Protein AF-0000000080307766 (afdb_homodimer)

Secondary structure (DSSP, 8-state):
--EEEE-TTT--EEEE-GGGTTTT---TT-S----GGG-TTSTT-GGGSS-EEEEETTTTSEEEEE-SS-SS-TTT--EEEEE--S-TT--GGG--HHHHHHHHHHHHHHHHHHHTSTT--EEEEEEEESGGGT-S--S-EEEEEEESS--HHHHHHHHHHHH-TTHHHHHHHHHHHH-TTEEEE-SSEEEE--TT-SSTT-EEEEESS--S-GGG--HHHHHHHHHHHHHHHHHHHHHH-S--EEEEEEPPPTT--S--EEEEEE-S----HHHHHH---EESS-HHHHHHHHHHT----/--EEEE-TTT--EEEE-GGGTTTT---TT-S----GGG-TTSTT-GGGSS-EEEEETTTTSEEEEE-SS-SS-TTT--EEEEE--S-TT--GGG--HHHHHHHHHHHHHHHHHHHTSTT--EEEEEEEESGGGT-S--S-EEEEEEESS--HHHHHHHHHHHH-TTHHHHHHHHHHHH-TTEEEE-SSEEEE--TT-SSTT-EEEEESS--S-GGG--HHHHHHHHHHHHHHHHHHHHHH-S--EEEEEEPPPTT--S--EEEEEE-S----HHHHHH---EESS-HHHHHHHHHHT----

Radius of gyration: 24.29 Å; Cα contacts (8 Å, |Δi|>4): 1362; chains: 2; bounding box: 49×70×55 Å

pLDDT: mean 92.33, std 11.21, range [36.19, 98.88]

Sequence (602 aa):
MSELRVDVFTGIPTVLAPGRRGIGTVRAGGLPDVTREACPFCPGREAETEETVLAIGDPWRVRVVANRYPLLARELAAHEVVIESPDHDGDLATYSASQALDVLAAIRARLRVLEAREGVASISVFRNRGRRAGSSQPHPHAQIATLPHVAPAIAMRDAIATSDRALLARVIDEERASGARVVCDEGEVIAWCPHASHRAFEVKLALAGECARFSALDDARLAMLARVLVDVTSRLRAVLGTHDYNVLLRDPAVGVSTFFTIDVLPRTGGDAGFELQSGTPVCVVAPEDAARALRDHAGSIMSELRVDVFTGIPTVLAPGRRGIGTVRAGGLPDVTREACPFCPGREAETEETVLAIGDPWRVRVVANRYPLLARELAAHEVVIESPDHDGDLATYSASQALDVLAAIRARLRVLEAREGVASISVFRNRGRRAGSSQPHPHAQIATLPHVAPAIAMRDAIATSDRALLARVIDEERASGARVVCDEGEVIAWCPHASHRAFEVKLALAGECARFSALDDARLAMLARVLVDVTSRLRAVLGTHDYNVLLRDPAVGVSTFFTIDVLPRTGGDAGFELQSGTPVCVVAPEDAARALRDHAGSI

Solvent-accessible surface area (backbone atoms only — not comparable to full-atom values): 30830 Å² total; per-residue (Å²): 127,46,41,83,32,60,22,85,65,65,65,48,54,18,33,35,23,48,86,44,52,68,65,55,49,55,52,95,77,55,54,75,78,69,44,74,90,70,34,47,74,30,79,94,26,64,85,69,44,50,63,72,79,45,66,44,67,84,77,60,43,26,41,28,24,44,41,90,70,46,66,48,50,72,92,62,22,54,35,34,32,34,37,44,39,58,49,55,81,53,47,64,46,71,43,52,49,67,51,38,25,50,40,52,49,51,52,30,55,49,44,54,55,52,64,70,38,84,65,44,26,20,62,43,35,25,22,34,35,43,63,80,16,50,28,64,57,72,50,41,38,35,36,39,35,41,30,63,47,63,36,57,46,35,48,48,29,42,57,49,36,72,75,36,78,56,48,66,56,51,51,50,51,52,41,61,72,68,42,55,25,39,45,49,74,69,76,55,38,38,30,26,20,45,89,32,34,60,36,46,65,28,33,37,34,37,61,62,59,96,48,37,37,69,59,71,57,50,70,69,59,44,44,52,48,20,39,50,52,24,43,53,42,30,12,47,33,70,72,67,40,91,71,28,25,28,38,31,49,48,43,45,36,56,94,51,77,53,51,41,38,38,37,39,40,45,56,78,68,72,71,26,31,61,31,70,51,24,55,35,35,63,11,37,47,53,30,48,58,42,13,48,54,38,44,74,41,63,54,87,120,127,46,43,83,33,59,22,87,64,67,67,49,53,17,34,36,23,47,85,46,51,69,65,55,52,54,51,96,79,54,55,76,78,68,44,76,89,71,34,47,75,29,78,92,26,66,85,68,45,53,62,73,79,46,66,44,66,84,78,59,44,26,40,28,23,44,42,88,70,48,66,47,51,73,91,62,22,55,34,32,33,34,37,44,39,58,49,56,81,52,46,64,46,70,43,52,48,68,49,39,28,51,38,52,49,52,50,30,55,50,45,54,54,52,62,68,37,84,64,44,26,19,61,43,36,26,22,34,37,43,62,81,17,52,29,63,56,75,51,41,39,35,34,41,34,41,30,64,48,63,37,58,46,34,49,48,29,44,57,47,36,73,75,36,79,57,48,66,55,50,50,50,51,51,41,62,73,67,43,55,24,41,45,47,74,69,75,54,38,38,30,28,20,46,90,34,35,59,38,44,64,27,33,37,33,37,60,62,60,94,49,39,36,68,59,72,57,50,71,68,59,43,43,53,48,18,39,50,53,25,42,52,42,27,13,47,32,69,74,66,39,90,70,28,24,30,38,30,48,47,42,44,36,55,94,50,76,52,51,41,39,38,37,38,40,46,56,76,67,72,71,24,30,63,30,69,50,24,56,35,35,63,10,39,46,53,30,48,58,41,12,47,57,38,45,73,42,62,52,86,122

Organism: NCBI:txid927083

Foldseek 3Di:
DKDWDADPVPRAIDIDFCVCVPQLPQDVPGQPPQDQVRACLAPPNVVVFADWPDADDVVGAKTKHFDPRASDDVVQKTKIKIQQGNDQQDDLLPDDLVSLLVSLVVVLVVCVVRLPDPLFWFKWKKWWADSLSPDNGNRGIIMIMTHSHFHPVLVVVLVVQVVPLCVVLVQVVVCVVVVLFWQDDPPQKTKGQDQQHLEQLKIKIFGNDFDFFSSPDDSVSSSVSSVVSNQSVNLVCVQVNDFIWMWTWNGHTRPGGGTIMIMIGTPPDDDDPVCVPPVGGDYPDRSSRSSVSSNVCRPPD/DKDWDADPVPRAIDIDFCVCPPQLPQDVPGQPPCDQVRACLAPPNVVVFADWPDFDDVVGAKTKHFDPRASDDVVQKTKIKIQQGNDQQDDLLPDDLVSLLVSLVVVLVVCVVRLPDPQFWFKWKKWWADSLSPDNGNRGIIMIMTHSHFHPVLVVVLVVQVVPLCVVLVQVVVCVVVVLFWQDDPPQKTKGQDQQHLEQLKIKIFGNDFDFWSSPDDSVSSSVSSVVSNQSVNLVCVQVNDFIWMWTWNGHTRPGGGTIMIMIGTPPDDDDPVCVPPVGGDYPDRSSRSSVSSNVCRPPD

InterPro domains:
  IPR005849 Galactose-1-phosphate uridyl transferase, N-terminal [PF01087] (80-150)
  IPR036265 HIT-like superfamily [G3DSA:3.30.428.10] (39-150)
  IPR036265 HIT-like superfamily [G3DSA:3.30.428.10] (153-299)
  IPR036265 HIT-like superfamily [SSF54197] (1-150)
  IPR036265 HIT-like superfamily [SSF54197] (156-297)
  IPR053177 ADP-glucose phosphorylase [PTHR42763] (36-296)

Nearest PDB structures (foldseek):
  1z84-assembly1_B  TM=8.138E-01  e=2.024E-24  Arabidopsis thaliana
  2h39-assembly1_B  TM=8.203E-01  e=2.553E-24  Arabidopsis thaliana
  2h39-assembly1_A  TM=8.112E-01  e=5.120E-24  Arabidopsis thaliana
  1zwj-assembly1_A  TM=8.256E-01  e=8.289E-23  Arabidopsis thaliana
  1zwj-assembly1_B  TM=8.066E-01  e=3.745E-22  Arabidopsis thaliana

Structure (mmCIF, N/CA/C/O backbone):
data_AF-0000000080307766-model_v1
#
loop_
_entity.id
_entity.type
_entity.pdbx_description
1 polymer 'Galactose-1-phosphate uridylyltransferase'
#
loop_
_atom_site.group_PDB
_atom_site.id
_atom_site.type_symbol
_atom_site.label_atom_id
_atom_site.label_alt_id
_atom_site.label_comp_id
_atom_site.label_asym_id
_atom_site.label_entity_id
_atom_site.label_seq_id
_atom_site.pdbx_PDB_ins_code
_atom_site.Cartn_x
_atom_site.Cartn_y
_atom_site.Cartn_z
_atom_site.occupancy
_atom_site.B_iso_or_equiv
_atom_site.auth_seq_id
_atom_site.auth_comp_id
_atom_site.auth_asym_id
_atom_site.auth_atom_id
_atom_site.pdbx_PDB_model_num
ATOM 1 N N . MET A 1 1 ? -24.766 2.084 -1.241 1 74.62 1 MET A N 1
ATOM 2 C CA . MET A 1 1 ? -24.391 2.658 0.045 1 74.62 1 MET A CA 1
ATOM 3 C C . MET A 1 1 ? -23.047 2.111 0.504 1 74.62 1 MET A C 1
ATOM 5 O O . MET A 1 1 ? -22.672 0.982 0.171 1 74.62 1 MET A O 1
ATOM 9 N N . SER A 1 2 ? -22.281 2.924 1.139 1 87.38 2 SER A N 1
ATOM 10 C CA . SER A 1 2 ? -20.969 2.516 1.661 1 87.38 2 SER A CA 1
ATOM 11 C C . SER A 1 2 ? -21.125 1.547 2.828 1 87.38 2 SER A C 1
ATOM 13 O O . SER A 1 2 ? -22.125 1.583 3.545 1 87.38 2 SER A O 1
ATOM 15 N N . GLU A 1 3 ? -20.25 0.584 2.928 1 89.69 3 GLU A N 1
ATOM 16 C CA . GLU A 1 3 ? -20.266 -0.462 3.945 1 89.69 3 GLU A CA 1
ATOM 17 C C . GLU A 1 3 ? -18.859 -0.74 4.473 1 89.69 3 GLU A C 1
ATOM 19 O O . GLU A 1 3 ? -17.875 -0.56 3.756 1 89.69 3 GLU A O 1
ATOM 24 N N . LEU A 1 4 ? -18.906 -1.037 5.77 1 92.88 4 LEU A N 1
ATOM 25 C CA . LEU A 1 4 ? -17.672 -1.567 6.355 1 92.88 4 LEU A CA 1
ATOM 26 C C . LEU A 1 4 ? -17.703 -3.092 6.395 1 92.88 4 LEU A C 1
ATOM 28 O O . LEU A 1 4 ? -18.672 -3.686 6.883 1 92.88 4 LEU A O 1
ATOM 32 N N . ARG A 1 5 ? -16.719 -3.691 5.848 1 95.88 5 ARG A N 1
ATOM 33 C CA . ARG A 1 5 ? -16.562 -5.145 5.848 1 95.88 5 ARG A CA 1
ATOM 34 C C . ARG A 1 5 ? -15.219 -5.547 6.445 1 95.88 5 ARG A C 1
ATOM 36 O O . ARG A 1 5 ? -14.273 -4.758 6.457 1 95.88 5 ARG A O 1
ATOM 43 N N . VAL A 1 6 ? -15.125 -6.762 6.965 1 96.25 6 VAL A N 1
ATOM 44 C CA . VAL A 1 6 ? -13.867 -7.223 7.543 1 96.25 6 VAL A CA 1
ATOM 45 C C . VAL A 1 6 ? -13.305 -8.375 6.711 1 96.25 6 VAL A C 1
ATOM 47 O O . VAL A 1 6 ? -14.023 -9.32 6.391 1 96.25 6 VAL A O 1
ATOM 50 N N . ASP A 1 7 ? -12.094 -8.266 6.305 1 97.06 7 ASP A N 1
ATOM 51 C CA . ASP A 1 7 ? -11.391 -9.383 5.672 1 97.06 7 ASP A CA 1
ATOM 52 C C . ASP A 1 7 ? -11.078 -10.469 6.691 1 97.06 7 ASP A C 1
ATOM 54 O O . ASP A 1 7 ? -10.203 -10.297 7.547 1 97.06 7 ASP A O 1
ATOM 58 N N . VAL A 1 8 ? -11.641 -11.594 6.52 1 96.38 8 VAL A N 1
ATOM 59 C CA . VAL A 1 8 ? -11.57 -12.641 7.527 1 96.38 8 VAL A CA 1
ATOM 60 C C . VAL A 1 8 ? -10.188 -13.281 7.516 1 96.38 8 VAL A C 1
ATOM 62 O O . VAL A 1 8 ? -9.805 -13.977 8.461 1 96.38 8 VAL A O 1
ATOM 65 N N . PHE A 1 9 ? -9.422 -13.078 6.473 1 96.31 9 PHE A N 1
ATOM 66 C CA . PHE A 1 9 ? -8.102 -13.695 6.371 1 96.31 9 PHE A CA 1
ATOM 67 C C . PHE A 1 9 ? -7.051 -12.836 7.066 1 96.31 9 PHE A C 1
ATOM 69 O O . PHE A 1 9 ? -5.953 -13.312 7.371 1 96.31 9 PHE A O 1
ATOM 76 N N . THR A 1 10 ? -7.285 -11.492 7.285 1 94.81 10 THR A N 1
ATOM 77 C CA . THR A 1 10 ? -6.289 -10.594 7.859 1 94.81 10 THR A CA 1
ATOM 78 C C . THR A 1 10 ? -6.848 -9.875 9.086 1 94.81 10 THR A C 1
ATOM 80 O O . THR A 1 10 ? -6.094 -9.32 9.883 1 94.81 10 THR A O 1
ATOM 83 N N . GLY A 1 11 ? -8.172 -9.82 9.156 1 94.19 11 GLY A N 1
ATOM 84 C CA . GLY A 1 11 ? -8.812 -9.07 10.227 1 94.19 11 GLY A CA 1
ATOM 85 C C . GLY A 1 11 ? -8.906 -7.582 9.93 1 94.19 11 GLY A C 1
ATOM 86 O O . GLY A 1 11 ? -9.422 -6.812 10.75 1 94.19 11 GLY A O 1
ATOM 87 N N . ILE A 1 12 ? -8.539 -7.148 8.789 1 93.75 12 ILE A N 1
ATOM 88 C CA . ILE A 1 12 ? -8.492 -5.734 8.43 1 93.75 12 ILE A CA 1
ATOM 89 C C . ILE A 1 12 ? -9.867 -5.281 7.938 1 93.75 12 ILE A C 1
ATOM 91 O O . ILE A 1 12 ? -10.438 -5.887 7.023 1 93.75 12 ILE A O 1
ATOM 95 N N . PRO A 1 13 ? -10.406 -4.195 8.531 1 94.81 13 PRO A N 1
ATOM 96 C CA . PRO A 1 13 ? -11.633 -3.617 7.973 1 94.81 13 PRO A CA 1
ATOM 97 C C . PRO A 1 13 ? -11.414 -2.961 6.613 1 94.81 13 PRO A C 1
ATOM 99 O O . PRO A 1 13 ? -10.375 -2.336 6.387 1 94.81 13 PRO A O 1
ATOM 102 N N . THR A 1 14 ? -12.375 -3.115 5.758 1 94.62 14 THR A N 1
ATOM 103 C CA . THR A 1 14 ? -12.359 -2.516 4.426 1 94.62 14 THR A CA 1
ATOM 104 C C . THR A 1 14 ? -13.609 -1.663 4.207 1 94.62 14 THR A C 1
ATOM 106 O O . THR A 1 14 ? -14.695 -2.023 4.652 1 94.62 14 THR A O 1
ATOM 109 N N . VAL A 1 15 ? -13.438 -0.577 3.539 1 94.19 15 VAL A N 1
ATOM 110 C CA . VAL A 1 15 ? -14.562 0.279 3.191 1 94.19 15 VAL A CA 1
ATOM 111 C C . VAL A 1 15 ? -15.023 -0.024 1.766 1 94.19 15 VAL A C 1
ATOM 113 O O . VAL A 1 15 ? -14.242 0.095 0.818 1 94.19 15 VAL A O 1
ATOM 116 N N . LEU A 1 16 ? -16.203 -0.491 1.649 1 93.88 16 LEU A N 1
ATOM 117 C CA . LEU A 1 16 ? -16.859 -0.566 0.349 1 93.88 16 LEU A CA 1
ATOM 118 C C . LEU A 1 16 ? -17.594 0.731 0.036 1 93.88 16 LEU A C 1
ATOM 120 O O . LEU A 1 16 ? -18.562 1.081 0.717 1 93.88 16 LEU A O 1
ATOM 124 N N . ALA A 1 17 ? -17.125 1.471 -0.954 1 90 17 ALA A N 1
ATOM 125 C CA . ALA A 1 17 ? -17.672 2.785 -1.274 1 90 17 ALA A CA 1
ATOM 126 C C . ALA A 1 17 ? -17.984 2.9 -2.764 1 90 17 ALA A C 1
ATOM 128 O O . ALA A 1 17 ? -17.344 3.674 -3.48 1 90 17 ALA A O 1
ATOM 129 N N . PRO A 1 18 ? -19.016 2.23 -3.215 1 86.31 18 PRO A N 1
ATOM 130 C CA . PRO A 1 18 ? -19.344 2.254 -4.645 1 86.31 18 PRO A CA 1
ATOM 131 C C . PRO A 1 18 ? -19.656 3.658 -5.156 1 86.31 18 PRO A C 1
ATOM 133 O O . PRO A 1 18 ? -19.484 3.936 -6.344 1 86.31 18 PRO A O 1
ATOM 136 N N . GLY A 1 19 ? -20.125 4.504 -4.289 1 80.25 19 GLY A N 1
ATOM 137 C CA . GLY A 1 19 ? -20.406 5.875 -4.672 1 80.25 19 GLY A CA 1
ATOM 138 C C . GLY A 1 19 ? -19.172 6.633 -5.133 1 80.25 19 GLY A C 1
ATOM 139 O O . GLY A 1 19 ? -19.297 7.695 -5.75 1 80.25 19 GLY A O 1
ATOM 140 N N . ARG A 1 20 ? -18.125 6.098 -4.852 1 79.94 20 ARG A N 1
ATOM 141 C CA . ARG A 1 20 ? -16.875 6.766 -5.195 1 79.94 20 ARG A CA 1
ATOM 142 C C . ARG A 1 20 ? -16.297 6.219 -6.5 1 79.94 20 ARG A C 1
ATOM 144 O O . ARG A 1 20 ? -15.188 6.57 -6.887 1 79.94 20 ARG A O 1
ATOM 151 N N . ARG A 1 21 ? -17.094 5.379 -7.078 1 76.44 21 ARG A N 1
ATOM 152 C CA . ARG A 1 21 ? -16.656 4.848 -8.367 1 76.44 21 ARG A CA 1
ATOM 153 C C . ARG A 1 21 ? -16.406 5.973 -9.367 1 76.44 21 ARG A C 1
ATOM 155 O O . ARG A 1 21 ? -17.234 6.879 -9.508 1 76.44 21 ARG A O 1
ATOM 162 N N . GLY A 1 22 ? -15.359 5.988 -9.984 1 66.69 22 GLY A N 1
ATOM 163 C CA . GLY A 1 22 ? -15.055 6.996 -10.984 1 66.69 22 GLY A CA 1
ATOM 164 C C . GLY A 1 22 ? -14.234 8.148 -10.438 1 66.69 22 GLY A C 1
ATOM 165 O O . GLY A 1 22 ? -13.641 8.914 -11.203 1 66.69 22 GLY A O 1
ATOM 166 N N . ILE A 1 23 ? -14.422 8.258 -9.102 1 59.53 23 ILE A N 1
ATOM 167 C CA . ILE A 1 23 ? -13.602 9.305 -8.508 1 59.53 23 ILE A CA 1
ATOM 168 C C . ILE A 1 23 ? -12.125 8.961 -8.68 1 59.53 23 ILE A C 1
ATOM 170 O O . ILE A 1 23 ? -11.695 7.855 -8.328 1 59.53 23 ILE A O 1
ATOM 174 N N . GLY A 1 24 ? -11.328 9.727 -9.312 1 53.91 24 GLY A N 1
ATOM 175 C CA . GLY A 1 24 ? -9.891 9.547 -9.438 1 53.91 24 GLY A CA 1
ATOM 176 C C . GLY A 1 24 ? -9.5 8.664 -10.609 1 53.91 24 GLY A C 1
ATOM 177 O O . GLY A 1 24 ? -8.32 8.375 -10.812 1 53.91 24 GLY A O 1
ATOM 178 N N . THR A 1 25 ? -10.555 7.762 -11.07 1 52 25 THR A N 1
ATOM 179 C CA . THR A 1 25 ? -10.219 6.875 -12.18 1 52 25 THR A CA 1
ATOM 180 C C . THR A 1 25 ? -9.648 7.664 -13.352 1 52 25 THR A C 1
ATOM 182 O O . THR A 1 25 ? -10.18 8.719 -13.711 1 52 25 THR A O 1
ATOM 185 N N . VAL A 1 26 ? -8.266 7.559 -13.367 1 45 26 VAL A N 1
ATOM 186 C CA . VAL A 1 26 ? -7.504 8.117 -14.477 1 45 26 VAL A CA 1
ATOM 187 C C . VAL A 1 26 ? -7.914 7.445 -15.781 1 45 26 VAL A C 1
ATOM 189 O O . VAL A 1 26 ? -7.832 6.223 -15.906 1 45 26 VAL A O 1
ATOM 192 N N . ARG A 1 27 ? -8.914 7.867 -16.516 1 40.5 27 ARG A N 1
ATOM 193 C CA . ARG A 1 27 ? -8.922 7.426 -17.906 1 40.5 27 ARG A CA 1
ATOM 194 C C . ARG A 1 27 ? -7.527 7.527 -18.516 1 40.5 27 ARG A C 1
ATOM 196 O O . ARG A 1 27 ? -6.699 8.32 -18.062 1 40.5 27 ARG A O 1
ATOM 203 N N . ALA A 1 28 ? -7.113 6.582 -19.219 1 42.62 28 ALA A N 1
ATOM 204 C CA . ALA A 1 28 ? -5.84 6.66 -19.938 1 42.62 28 ALA A CA 1
ATOM 205 C C . ALA A 1 28 ? -5.375 8.109 -20.078 1 42.62 28 ALA A C 1
ATOM 207 O O . ALA A 1 28 ? -4.176 8.383 -20.047 1 42.62 28 ALA A O 1
ATOM 208 N N . GLY A 1 29 ? -6.281 8.93 -20.359 1 38.5 29 GLY A N 1
ATOM 209 C CA . GLY A 1 29 ? -5.992 10.305 -20.734 1 38.5 29 GLY A CA 1
ATOM 210 C C . GLY A 1 29 ? -5.914 11.25 -19.562 1 38.5 29 GLY A C 1
ATOM 211 O O . GLY A 1 29 ? -5.887 12.469 -19.734 1 38.5 29 GLY A O 1
ATOM 212 N N . GLY A 1 30 ? -5.176 11.125 -18.5 1 43.34 30 GLY A N 1
ATOM 213 C CA . GLY A 1 30 ? -4.961 12 -17.359 1 43.34 30 GLY A CA 1
ATOM 214 C C . GLY A 1 30 ? -6.246 12.391 -16.656 1 43.34 30 GLY A C 1
ATOM 215 O O . GLY A 1 30 ? -7.34 12.164 -17.172 1 43.34 30 GLY A O 1
ATOM 216 N N . LEU A 1 31 ? -6.426 12.367 -15.297 1 49.72 31 LEU A N 1
ATOM 217 C CA . LEU A 1 31 ? -7.551 12.984 -14.602 1 49.72 31 LEU A CA 1
ATOM 218 C C . LEU A 1 31 ? -7.996 14.25 -15.312 1 49.72 31 LEU A C 1
ATOM 220 O O . LEU A 1 31 ? -7.18 14.953 -15.922 1 49.72 31 LEU A O 1
ATOM 224 N N . PRO A 1 32 ? -9.281 14.297 -15.445 1 52.16 32 PRO A N 1
ATOM 225 C CA . PRO A 1 32 ? -9.672 15.562 -16.062 1 52.16 32 PRO A CA 1
ATOM 226 C C . PRO A 1 32 ? -9.031 16.766 -15.383 1 52.16 32 PRO A C 1
ATOM 228 O O . PRO A 1 32 ? -8.992 16.844 -14.156 1 52.16 32 PRO A O 1
ATOM 231 N N . ASP A 1 33 ? -8.07 17.344 -15.977 1 64.31 33 ASP A N 1
ATOM 232 C CA . ASP A 1 33 ? -7.578 18.641 -15.547 1 64.31 33 ASP A CA 1
ATOM 233 C C . ASP A 1 33 ? -8.734 19.625 -15.32 1 64.31 33 ASP A C 1
ATOM 235 O O . ASP A 1 33 ? -9.273 20.188 -16.281 1 64.31 33 ASP A O 1
ATOM 239 N N . VAL A 1 34 ? -9.43 19.469 -14.039 1 75.56 34 VAL A N 1
ATOM 240 C CA . VAL A 1 34 ? -10.445 20.469 -13.719 1 75.56 34 VAL A CA 1
ATOM 241 C C . VAL A 1 34 ? -9.844 21.875 -13.812 1 75.56 34 VAL A C 1
ATOM 243 O O . VAL A 1 34 ? -8.906 22.203 -13.086 1 75.56 34 VAL A O 1
ATOM 246 N N . THR A 1 35 ? -10.352 22.594 -14.75 1 81.94 35 THR A N 1
ATOM 247 C CA . THR A 1 35 ? -9.891 23.969 -14.93 1 81.94 35 THR A CA 1
ATOM 248 C C . THR A 1 35 ? -10.391 24.859 -13.797 1 81.94 35 THR A C 1
ATOM 250 O O . THR A 1 35 ? -11.32 24.484 -13.07 1 81.94 35 THR A O 1
ATOM 253 N N . ARG A 1 36 ? -9.844 25.969 -13.68 1 85.44 36 ARG A N 1
ATOM 254 C CA . ARG A 1 36 ? -10.219 26.938 -12.664 1 85.44 36 ARG A CA 1
ATOM 255 C C . ARG A 1 36 ? -11.695 27.312 -12.781 1 85.44 36 ARG A C 1
ATOM 257 O O . ARG A 1 36 ? -12.375 27.469 -11.766 1 85.44 36 ARG A O 1
ATOM 264 N N . GLU A 1 37 ? -12.109 27.344 -13.984 1 86.56 37 GLU A N 1
ATOM 265 C CA . GLU A 1 37 ? -13.477 27.781 -14.25 1 86.56 37 GLU A CA 1
ATOM 266 C C . GLU A 1 37 ? -14.492 26.734 -13.82 1 86.56 37 GLU A C 1
ATOM 268 O O . GLU A 1 37 ? -15.648 27.047 -13.539 1 86.56 37 GLU A O 1
ATOM 273 N N . ALA A 1 38 ? -14.047 25.578 -13.672 1 88.62 38 ALA A N 1
ATOM 274 C CA . ALA A 1 38 ? -14.969 24.5 -13.336 1 88.62 38 ALA A CA 1
ATOM 275 C C . ALA A 1 38 ? -14.695 23.953 -11.938 1 88.62 38 ALA A C 1
ATOM 277 O O . ALA A 1 38 ? -15.336 23 -11.5 1 88.62 38 ALA A O 1
ATOM 278 N N . CYS A 1 39 ? -13.859 24.609 -11.234 1 93.69 39 CYS A N 1
ATOM 279 C CA . CYS A 1 39 ? -13.438 24.094 -9.93 1 93.69 39 CYS A CA 1
ATOM 280 C C . CYS A 1 39 ? -14.391 24.562 -8.828 1 93.69 39 CYS A C 1
ATOM 282 O O . CYS A 1 39 ? -14.484 25.75 -8.547 1 93.69 39 CYS A O 1
ATOM 284 N N . PRO A 1 40 ? -14.977 23.641 -8.141 1 94.12 40 PRO A N 1
ATOM 285 C CA . PRO A 1 40 ? -15.922 24.031 -7.09 1 94.12 40 PRO A CA 1
ATOM 286 C C . PRO A 1 40 ? -15.242 24.641 -5.871 1 94.12 40 PRO A C 1
ATOM 288 O O . PRO A 1 40 ? -15.914 25.234 -5.02 1 94.12 40 PRO A O 1
ATOM 291 N N . PHE A 1 41 ? -13.93 24.516 -5.805 1 95.5 41 PHE A N 1
ATOM 292 C CA . PHE A 1 41 ? -13.211 25 -4.629 1 95.5 41 PHE A CA 1
ATOM 293 C C . PHE A 1 41 ? -12.734 26.422 -4.832 1 95.5 41 PHE A C 1
ATOM 295 O O . PHE A 1 41 ? -12.273 27.078 -3.887 1 95.5 41 PHE A O 1
ATOM 302 N N . CYS A 1 42 ? -12.828 26.953 -6.035 1 95.94 42 CYS A N 1
ATOM 303 C CA . CYS A 1 42 ? -12.391 28.312 -6.316 1 95.94 42 CYS A CA 1
ATOM 304 C C . CYS A 1 42 ? -13.391 29.328 -5.77 1 95.94 42 CYS A C 1
ATOM 306 O O . CYS A 1 42 ? -14.578 29.047 -5.668 1 95.94 42 CYS A O 1
ATOM 308 N N . PRO A 1 43 ? -12.875 30.547 -5.449 1 94.81 43 PRO A N 1
ATOM 309 C CA . PRO A 1 43 ? -13.773 31.578 -4.949 1 94.81 43 PRO A CA 1
ATOM 310 C C . PRO A 1 43 ? -14.914 31.906 -5.914 1 94.81 43 PRO A C 1
ATOM 312 O O . PRO A 1 43 ? -14.695 31.938 -7.129 1 94.81 43 PRO A O 1
ATOM 315 N N . GLY A 1 44 ? -16.078 32.188 -5.359 1 93.75 44 GLY A N 1
ATOM 316 C CA . GLY A 1 44 ? -17.234 32.5 -6.172 1 93.75 44 GLY A CA 1
ATOM 317 C C . GLY A 1 44 ? -18.109 31.281 -6.469 1 93.75 44 GLY A C 1
ATOM 318 O O . GLY A 1 44 ? -19.219 31.422 -6.98 1 93.75 44 GLY A O 1
ATOM 319 N N . ARG A 1 45 ? -17.656 30.078 -6.051 1 94.31 45 ARG A N 1
ATOM 320 C CA . ARG A 1 45 ? -18.391 28.859 -6.355 1 94.31 45 ARG A CA 1
ATOM 321 C C . ARG A 1 45 ? -18.766 28.109 -5.078 1 94.31 45 ARG A C 1
ATOM 323 O O . ARG A 1 45 ? -18.875 26.891 -5.078 1 94.31 45 ARG A O 1
ATOM 330 N N . GLU A 1 46 ? -18.875 28.797 -4.066 1 94.12 46 GLU A N 1
ATOM 331 C CA . GLU A 1 46 ? -19.156 28.219 -2.758 1 94.12 46 GLU A CA 1
ATOM 332 C C . GLU A 1 46 ? -20.469 27.453 -2.764 1 94.12 46 GLU A C 1
ATOM 334 O O . GLU A 1 46 ? -20.641 26.5 -2.004 1 94.12 46 GLU A O 1
ATOM 339 N N . ALA A 1 47 ? -21.391 27.75 -3.695 1 93.88 47 ALA A N 1
ATOM 340 C CA . ALA A 1 47 ? -22.688 27.078 -3.797 1 93.88 47 ALA A CA 1
ATOM 341 C C . ALA A 1 47 ? -22.531 25.672 -4.379 1 93.88 47 ALA A C 1
ATOM 343 O O . ALA A 1 47 ? -23.453 24.859 -4.277 1 93.88 47 ALA A O 1
ATOM 344 N N . GLU A 1 48 ? -21.359 25.438 -4.949 1 93.94 48 GLU A N 1
ATOM 345 C CA . GLU A 1 48 ? -21.125 24.156 -5.609 1 93.94 48 GLU A CA 1
ATOM 346 C C . GLU A 1 48 ? -20.516 23.141 -4.648 1 93.94 48 GLU A C 1
ATOM 348 O O . GLU A 1 48 ? -20.281 21.984 -5.023 1 93.94 48 GLU A O 1
ATOM 353 N N . THR A 1 49 ? -20.219 23.531 -3.477 1 94.44 49 THR A N 1
ATOM 354 C CA . THR A 1 49 ? -19.719 22.609 -2.459 1 94.44 49 THR A CA 1
ATOM 355 C C . THR A 1 49 ? -20.812 22.281 -1.44 1 94.44 49 THR A C 1
ATOM 357 O O . THR A 1 49 ? -21.875 22.906 -1.459 1 94.44 49 THR A O 1
ATOM 360 N N . GLU A 1 50 ? -20.531 21.266 -0.639 1 93.94 50 GLU A N 1
ATOM 361 C CA . GLU A 1 50 ? -21.422 20.984 0.485 1 93.94 50 GLU A CA 1
ATOM 362 C C . GLU A 1 50 ? -21.328 22.062 1.555 1 93.94 50 GLU A C 1
ATOM 364 O O . GLU A 1 50 ? -20.688 23.094 1.344 1 93.94 50 GLU A O 1
ATOM 369 N N . GLU A 1 51 ? -21.984 21.891 2.621 1 92.56 51 GLU A N 1
ATOM 370 C CA . GLU A 1 51 ? -22.062 22.859 3.709 1 92.56 51 GLU A CA 1
ATOM 371 C C . GLU A 1 51 ? -20.688 23.203 4.258 1 92.56 51 GLU A C 1
ATOM 373 O O . GLU A 1 51 ? -19.859 22.312 4.457 1 92.56 51 GLU A O 1
ATOM 378 N N . THR A 1 52 ? -20.453 24.516 4.469 1 95.69 52 THR A N 1
ATOM 379 C CA . THR A 1 52 ? -19.234 24.969 5.117 1 95.69 52 THR A CA 1
ATOM 380 C C . THR A 1 52 ? -19.312 24.781 6.629 1 95.69 52 THR A C 1
ATOM 382 O O . THR A 1 52 ? -20.234 25.297 7.27 1 95.69 52 THR A O 1
ATOM 385 N N . VAL A 1 53 ? -18.359 24.141 7.168 1 96.62 53 VAL A N 1
ATOM 386 C CA . VAL A 1 53 ? -18.391 23.859 8.602 1 96.62 53 VAL A CA 1
ATOM 387 C C . VAL A 1 53 ? -17.438 24.797 9.336 1 96.62 53 VAL A C 1
ATOM 389 O O . VAL A 1 53 ? -17.562 25 10.547 1 96.62 53 VAL A O 1
ATOM 392 N N . LEU A 1 54 ? -16.469 25.344 8.633 1 97.81 54 LEU A N 1
ATOM 393 C CA . LEU A 1 54 ? -15.516 26.297 9.188 1 97.81 54 LEU A CA 1
ATOM 394 C C . LEU A 1 54 ? -14.922 27.172 8.094 1 97.81 54 LEU A C 1
ATOM 396 O O . LEU A 1 54 ? -14.648 26.703 6.992 1 97.81 54 LEU A O 1
ATOM 400 N N . ALA A 1 55 ? -14.734 28.453 8.367 1 97.75 55 ALA A N 1
ATOM 401 C CA . ALA A 1 55 ? -14.039 29.375 7.48 1 97.75 55 ALA A CA 1
ATOM 402 C C . ALA A 1 55 ? -13.102 30.281 8.266 1 97.75 55 ALA A C 1
ATOM 404 O O . ALA A 1 55 ? -13.461 30.766 9.344 1 97.75 55 ALA A O 1
ATOM 405 N N . ILE A 1 56 ? -11.969 30.375 7.785 1 97.88 56 ILE A N 1
ATOM 406 C CA . ILE A 1 56 ? -11.008 31.312 8.359 1 97.88 56 ILE A CA 1
ATOM 407 C C . ILE A 1 56 ? -10.859 32.531 7.445 1 97.88 56 ILE A C 1
ATOM 409 O O . ILE A 1 56 ? -10.469 32.406 6.285 1 97.88 56 ILE A O 1
ATOM 413 N N . GLY A 1 57 ? -11.203 33.656 7.98 1 95.56 57 GLY A N 1
ATOM 414 C CA . GLY A 1 57 ? -11.07 34.906 7.219 1 95.56 57 GLY A CA 1
ATOM 415 C C . GLY A 1 57 ? -12.328 35.281 6.461 1 95.56 57 GLY A C 1
ATOM 416 O O . GLY A 1 57 ? -13.211 34.438 6.27 1 95.56 57 GLY A O 1
ATOM 417 N N . ASP A 1 58 ? -12.391 36.531 6.02 1 92.94 58 ASP A N 1
ATOM 418 C CA . ASP A 1 58 ? -13.438 37.094 5.176 1 92.94 58 ASP A CA 1
ATOM 419 C C . ASP A 1 58 ? -12.883 38.188 4.254 1 92.94 58 ASP A C 1
ATOM 421 O O . ASP A 1 58 ? -12.555 39.281 4.711 1 92.94 58 ASP A O 1
ATOM 425 N N . PRO A 1 59 ? -12.859 38 3.021 1 94.5 59 PRO A N 1
ATOM 426 C CA . PRO A 1 59 ? -13.148 36.719 2.33 1 94.5 59 PRO A CA 1
ATOM 427 C C . PRO A 1 59 ? -12.312 35.562 2.861 1 94.5 59 PRO A C 1
ATOM 429 O O . PRO A 1 59 ? -11.258 35.781 3.465 1 94.5 59 PRO A O 1
ATOM 432 N N . TRP A 1 60 ? -12.773 34.344 2.652 1 96.5 60 TRP A N 1
ATOM 433 C CA . TRP A 1 60 ? -12.156 33.188 3.281 1 96.5 60 TRP A CA 1
ATOM 434 C C . TRP A 1 60 ? -10.742 32.969 2.754 1 96.5 60 TRP A C 1
ATOM 436 O O . TRP A 1 60 ? -10.469 33.219 1.573 1 96.5 60 TRP A O 1
ATOM 446 N N . ARG A 1 61 ? -9.836 32.531 3.664 1 97.88 61 ARG A N 1
ATOM 447 C CA . ARG A 1 61 ? -8.492 32.094 3.328 1 97.88 61 ARG A CA 1
ATOM 448 C C . ARG A 1 61 ? -8.398 30.562 3.338 1 97.88 61 ARG A C 1
ATOM 450 O O . ARG A 1 61 ? -7.672 29.969 2.531 1 97.88 61 ARG A O 1
ATOM 457 N N . VAL A 1 62 ? -9.125 29.922 4.238 1 98.31 62 VAL A N 1
ATOM 458 C CA . VAL A 1 62 ? -9.305 28.469 4.332 1 98.31 62 VAL A CA 1
ATOM 459 C C . VAL A 1 62 ? -10.781 28.156 4.59 1 98.31 62 VAL A C 1
ATOM 461 O O . VAL A 1 62 ? -11.445 28.859 5.352 1 98.31 62 VAL A O 1
ATOM 464 N N . ARG A 1 63 ? -11.25 27.203 3.945 1 98 63 ARG A N 1
ATOM 465 C CA . ARG A 1 63 ? -12.641 26.781 4.129 1 98 63 ARG A CA 1
ATOM 466 C C . ARG A 1 63 ? -12.742 25.266 4.27 1 98 63 ARG A C 1
ATOM 468 O O . ARG A 1 63 ? -12.07 24.531 3.549 1 98 63 ARG A O 1
ATOM 475 N N . VAL A 1 64 ? -13.516 24.797 5.289 1 98.62 64 VAL A N 1
ATOM 476 C CA . VAL A 1 64 ? -13.758 23.375 5.488 1 98.62 64 VAL A CA 1
ATOM 477 C C . VAL A 1 64 ? -15.203 23.031 5.145 1 98.62 64 VAL A C 1
ATOM 479 O O . VAL A 1 64 ? -16.125 23.672 5.652 1 98.62 64 VAL A O 1
ATOM 482 N N . VAL A 1 65 ? -15.398 22.109 4.262 1 98.06 65 VAL A N 1
ATOM 483 C CA . VAL A 1 65 ? -16.734 21.703 3.836 1 98.06 65 VAL A CA 1
ATOM 484 C C . VAL A 1 65 ? -16.891 20.188 4.008 1 98.06 65 VAL A C 1
ATOM 486 O O . VAL A 1 65 ? -15.906 19.469 4.117 1 98.06 65 VAL A O 1
ATOM 489 N N . ALA A 1 66 ? -18.141 19.766 4.121 1 96.44 66 ALA A N 1
ATOM 490 C CA . ALA A 1 66 ? -18.391 18.328 4.094 1 96.44 66 ALA A CA 1
ATOM 491 C C . ALA A 1 66 ? -17.984 17.734 2.746 1 96.44 66 ALA A C 1
ATOM 493 O O . ALA A 1 66 ? -18.141 18.375 1.704 1 96.44 66 ALA A O 1
ATOM 494 N N . ASN A 1 67 ? -17.422 16.562 2.787 1 94.38 67 ASN A N 1
ATOM 495 C CA . ASN A 1 67 ? -17.078 15.883 1.544 1 94.38 67 ASN A CA 1
ATOM 496 C C . ASN A 1 67 ? -18.312 15.422 0.786 1 94.38 67 ASN A C 1
ATOM 498 O O . ASN A 1 67 ? -19.203 14.797 1.367 1 94.38 67 ASN A O 1
ATOM 502 N N . ARG A 1 68 ? -18.375 15.703 -0.454 1 90.19 68 ARG A N 1
ATOM 503 C CA . ARG A 1 68 ? -19.5 15.328 -1.3 1 90.19 68 ARG A CA 1
ATOM 504 C C . ARG A 1 68 ? -19.578 13.812 -1.467 1 90.19 68 ARG A C 1
ATOM 506 O O . ARG A 1 68 ? -20.672 13.242 -1.577 1 90.19 68 ARG A O 1
ATOM 513 N N . TYR A 1 69 ? -18.453 13.172 -1.428 1 88.38 69 TYR A N 1
ATOM 514 C CA . TYR A 1 69 ? -18.328 11.734 -1.611 1 88.38 69 TYR A CA 1
ATOM 515 C C . TYR A 1 69 ? -17.688 11.078 -0.4 1 88.38 69 TYR A C 1
ATOM 517 O O . TYR A 1 69 ? -16.594 10.516 -0.503 1 88.38 69 TYR A O 1
ATOM 525 N N . PRO A 1 70 ? -18.406 11 0.601 1 91.31 70 PRO A N 1
ATOM 526 C CA . PRO A 1 70 ? -17.812 10.484 1.837 1 91.31 70 PRO A CA 1
ATOM 527 C C . PRO A 1 70 ? -17.5 8.992 1.77 1 91.31 70 PRO A C 1
ATOM 529 O O . PRO A 1 70 ? -18.125 8.266 1.001 1 91.31 70 PRO A O 1
ATOM 532 N N . LEU A 1 71 ? -16.516 8.617 2.523 1 90.56 71 LEU A N 1
ATOM 533 C CA . LEU A 1 71 ? -16.094 7.219 2.602 1 90.56 71 LEU A CA 1
ATOM 534 C C . LEU A 1 71 ? -17.188 6.359 3.236 1 90.56 71 LEU A C 1
ATOM 536 O O . LEU A 1 71 ? -17.422 5.23 2.799 1 90.56 71 LEU A O 1
ATOM 540 N N . LEU A 1 72 ? -17.766 6.875 4.324 1 89.75 72 LEU A N 1
ATOM 541 C CA . LEU A 1 72 ? -18.844 6.207 5.035 1 89.75 72 LEU A CA 1
ATOM 542 C C . LEU A 1 72 ? -20.078 7.105 5.117 1 89.75 72 LEU A C 1
ATOM 544 O O . LEU A 1 72 ? -19.984 8.32 4.91 1 89.75 72 LEU A O 1
ATOM 548 N N . ALA A 1 73 ? -21.188 6.43 5.422 1 88.12 73 ALA A N 1
ATOM 549 C CA . ALA A 1 73 ? -22.422 7.188 5.602 1 88.12 73 ALA A CA 1
ATOM 550 C C . ALA A 1 73 ? -22.234 8.273 6.664 1 88.12 73 ALA A C 1
ATOM 552 O O . ALA A 1 73 ? -21.562 8.062 7.672 1 88.12 73 ALA A O 1
ATOM 553 N N . ARG A 1 74 ? -22.891 9.398 6.438 1 85.38 74 ARG A N 1
ATOM 554 C CA . ARG A 1 74 ? -22.719 10.586 7.27 1 85.38 74 ARG A CA 1
ATOM 555 C C . ARG A 1 74 ? -23.172 10.312 8.703 1 85.38 74 ARG A C 1
ATOM 557 O O . ARG A 1 74 ? -22.672 10.93 9.648 1 85.38 74 ARG A O 1
ATOM 564 N N . GLU A 1 75 ? -24.062 9.344 8.852 1 85.56 75 GLU A N 1
ATOM 565 C CA . GLU A 1 75 ? -24.547 8.977 10.188 1 85.56 75 GLU A CA 1
ATOM 566 C C . GLU A 1 75 ? -23.469 8.219 10.969 1 85.56 75 GLU A C 1
ATOM 568 O O . GLU A 1 75 ? -23.469 8.234 12.203 1 85.56 75 GLU A O 1
ATOM 573 N N . LEU A 1 76 ? -22.547 7.668 10.227 1 86.06 76 LEU A N 1
ATOM 574 C CA . LEU A 1 76 ? -21.562 6.789 10.852 1 86.06 76 LEU A CA 1
ATOM 575 C C . LEU A 1 76 ? -20.234 7.516 11.047 1 86.06 76 LEU A C 1
ATOM 577 O O . LEU A 1 76 ? -19.5 7.207 11.984 1 86.06 76 LEU A O 1
ATOM 581 N N . ALA A 1 77 ? -19.984 8.445 10.148 1 92.19 77 ALA A N 1
ATOM 582 C CA . ALA A 1 77 ? -18.656 9.047 10.18 1 92.19 77 ALA A CA 1
ATOM 583 C C . ALA A 1 77 ? -18.656 10.414 9.484 1 92.19 77 ALA A C 1
ATOM 585 O O . ALA A 1 77 ? -19.469 10.656 8.594 1 92.19 77 ALA A O 1
ATOM 586 N N . ALA A 1 78 ? -17.859 11.273 9.961 1 95.25 78 ALA A N 1
ATOM 587 C CA . ALA A 1 78 ? -17.641 12.555 9.297 1 95.25 78 ALA A CA 1
ATOM 588 C C . ALA A 1 78 ? -16.531 12.445 8.25 1 95.25 78 ALA A C 1
ATOM 590 O O . ALA A 1 78 ? -15.57 11.68 8.43 1 95.25 78 ALA A O 1
ATOM 591 N N . HIS A 1 79 ? -16.641 13.117 7.223 1 96.69 79 HIS A N 1
ATOM 592 C CA . HIS A 1 79 ? -15.633 13.273 6.18 1 96.69 79 HIS A CA 1
ATOM 593 C C . HIS A 1 79 ? -15.633 14.695 5.629 1 96.69 79 HIS A C 1
ATOM 595 O O . HIS A 1 79 ? -16.594 15.109 4.973 1 96.69 79 HIS A O 1
ATOM 601 N N . GLU A 1 80 ? -14.578 15.391 5.91 1 98.19 80 GLU A N 1
ATOM 602 C CA . GLU A 1 80 ? -14.516 16.812 5.586 1 98.19 80 GLU A CA 1
ATOM 603 C C . GLU A 1 80 ? -13.352 17.125 4.648 1 98.19 80 GLU A C 1
ATOM 605 O O . GLU A 1 80 ? -12.367 16.391 4.617 1 98.19 80 GLU A O 1
ATOM 610 N N . VAL A 1 81 ? -13.523 18.188 3.861 1 98 81 VAL A N 1
ATOM 611 C CA . VAL A 1 81 ? -12.5 18.688 2.949 1 98 81 VAL A CA 1
ATOM 612 C C . VAL A 1 81 ? -12.016 20.062 3.414 1 98 81 VAL A C 1
ATOM 614 O O . VAL A 1 81 ? -12.82 20.969 3.646 1 98 81 VAL A O 1
ATOM 617 N N . VAL A 1 82 ? -10.75 20.156 3.607 1 98.69 82 VAL A N 1
ATOM 618 C CA . VAL A 1 82 ? -10.133 21.438 3.953 1 98.69 82 VAL A CA 1
ATOM 619 C C . VAL A 1 82 ? -9.594 22.109 2.693 1 98.69 82 VAL A C 1
ATOM 621 O O . VAL A 1 82 ? -8.516 21.766 2.207 1 98.69 82 VAL A O 1
ATOM 624 N N . ILE A 1 83 ? -10.289 23.031 2.135 1 98.19 83 ILE A N 1
ATOM 625 C CA . ILE A 1 83 ? -9.836 23.828 1.008 1 98.19 83 ILE A CA 1
ATOM 626 C C . ILE A 1 83 ? -8.789 24.844 1.481 1 98.19 83 ILE A C 1
ATOM 628 O O . ILE A 1 83 ? -9.117 25.797 2.188 1 98.19 83 ILE A O 1
ATOM 632 N N . GLU A 1 84 ? -7.59 24.672 1.118 1 98.06 84 GLU A N 1
ATOM 633 C CA . GLU A 1 84 ? -6.422 25.203 1.817 1 98.06 84 GLU A CA 1
ATOM 634 C C . GLU A 1 84 ? -6.223 26.688 1.507 1 98.06 84 GLU A C 1
ATOM 636 O O . GLU A 1 84 ? -5.57 27.406 2.27 1 98.06 84 GLU A O 1
ATOM 641 N N . SER A 1 85 ? -6.715 27.156 0.304 1 95.75 85 SER A N 1
ATOM 642 C CA . SER A 1 85 ? -6.551 28.531 -0.119 1 95.75 85 SER A CA 1
ATOM 643 C C . SER A 1 85 ? -7.48 28.875 -1.279 1 95.75 85 SER A C 1
ATOM 645 O O . SER A 1 85 ? -8.016 27.984 -1.932 1 95.75 85 SER A O 1
ATOM 647 N N . PRO A 1 86 ? -7.68 30.188 -1.479 1 95.31 86 PRO A N 1
ATOM 648 C CA . PRO A 1 86 ? -8.445 30.578 -2.666 1 95.31 86 PRO A CA 1
ATOM 649 C C . PRO A 1 86 ? -7.668 30.359 -3.963 1 95.31 86 PRO A C 1
ATOM 651 O O . PRO A 1 86 ? -8.242 30.453 -5.051 1 95.31 86 PRO A O 1
ATOM 654 N N . ASP A 1 87 ? -6.41 30.078 -3.855 1 94 87 ASP A N 1
ATOM 655 C CA . ASP A 1 87 ? -5.57 29.906 -5.035 1 94 87 ASP A CA 1
ATOM 656 C C . ASP A 1 87 ? -5.668 28.469 -5.578 1 94 87 ASP A C 1
ATOM 658 O O . ASP A 1 87 ? -5.199 27.531 -4.938 1 94 87 ASP A O 1
ATOM 662 N N . HIS A 1 88 ? -6.152 28.359 -6.75 1 94.38 88 HIS A N 1
ATOM 663 C CA . HIS A 1 88 ? -6.367 27.078 -7.414 1 94.38 88 HIS A CA 1
ATOM 664 C C . HIS A 1 88 ? -5.047 26.359 -7.656 1 94.38 88 HIS A C 1
ATOM 666 O O . HIS A 1 88 ? -5 25.125 -7.66 1 94.38 88 HIS A O 1
ATOM 672 N N . ASP A 1 89 ? -3.982 27.094 -7.781 1 91.44 89 ASP A N 1
ATOM 673 C CA . ASP A 1 89 ? -2.717 26.516 -8.211 1 91.44 89 ASP A CA 1
ATOM 674 C C . ASP A 1 89 ? -1.718 26.453 -7.059 1 91.44 89 ASP A C 1
ATOM 676 O O . ASP A 1 89 ? -0.532 26.188 -7.27 1 91.44 89 ASP A O 1
ATOM 680 N N . GLY A 1 90 ? -2.113 26.703 -5.922 1 91.62 90 GLY A N 1
ATOM 681 C CA . GLY A 1 90 ? -1.215 26.719 -4.777 1 91.62 90 GLY A CA 1
ATOM 682 C C . GLY A 1 90 ? -0.735 25.344 -4.383 1 91.62 90 GLY A C 1
ATOM 683 O O . GLY A 1 90 ? -1.148 24.344 -4.977 1 91.62 90 GLY A O 1
ATOM 684 N N . ASP A 1 91 ? 0.23 25.375 -3.465 1 94.38 91 ASP A N 1
ATOM 685 C CA . ASP A 1 91 ? 0.784 24.156 -2.881 1 94.38 91 ASP A CA 1
ATOM 686 C C . ASP A 1 91 ? 1.51 24.453 -1.57 1 94.38 91 ASP A C 1
ATOM 688 O O . ASP A 1 91 ? 1.908 25.594 -1.323 1 94.38 91 ASP A O 1
ATOM 692 N N . LEU A 1 92 ? 1.626 23.469 -0.755 1 95.62 92 LEU A N 1
ATOM 693 C CA . LEU A 1 92 ? 2.334 23.641 0.509 1 95.62 92 LEU A CA 1
ATOM 694 C C . LEU A 1 92 ? 3.73 24.203 0.275 1 95.62 92 LEU A C 1
ATOM 696 O O . LEU A 1 92 ? 4.188 25.078 1.025 1 95.62 92 LEU A O 1
ATOM 700 N N . ALA A 1 93 ? 4.355 23.781 -0.762 1 94.31 93 ALA A N 1
ATOM 701 C CA . ALA A 1 93 ? 5.734 24.172 -1.05 1 94.31 93 ALA A CA 1
ATOM 702 C C . ALA A 1 93 ? 5.828 25.656 -1.392 1 94.31 93 ALA A C 1
ATOM 704 O O . ALA A 1 93 ? 6.91 26.25 -1.33 1 94.31 93 ALA A O 1
ATOM 705 N N . THR A 1 94 ? 4.699 26.281 -1.767 1 94 94 THR A N 1
ATOM 706 C CA . THR A 1 94 ? 4.727 27.656 -2.225 1 94 94 THR A CA 1
ATOM 707 C C . THR A 1 94 ? 3.953 28.562 -1.268 1 94 94 THR A C 1
ATOM 709 O O . THR A 1 94 ? 3.854 29.766 -1.489 1 94 94 THR A O 1
ATOM 712 N N . TYR A 1 95 ? 3.414 27.969 -0.266 1 96.12 95 TYR A N 1
ATOM 713 C CA . TYR A 1 95 ? 2.676 28.75 0.718 1 96.12 95 TYR A CA 1
ATOM 714 C C . TYR A 1 95 ? 3.615 29.625 1.534 1 96.12 95 TYR A C 1
ATOM 716 O O . TYR A 1 95 ? 4.781 29.281 1.743 1 96.12 95 TYR A O 1
ATOM 724 N N . SER A 1 96 ? 3.102 30.781 1.914 1 96.12 96 SER A N 1
ATOM 725 C CA . SER A 1 96 ? 3.74 31.469 3.035 1 96.12 96 SER A CA 1
ATOM 726 C C . SER A 1 96 ? 3.52 30.703 4.34 1 96.12 96 SER A C 1
ATOM 728 O O . SER A 1 96 ? 2.629 29.859 4.43 1 96.12 96 SER A O 1
ATOM 730 N N . ALA A 1 97 ? 4.297 31.031 5.32 1 95.75 97 ALA A N 1
ATOM 731 C CA . ALA A 1 97 ? 4.125 30.422 6.637 1 95.75 97 ALA A CA 1
ATOM 732 C C . ALA A 1 97 ? 2.738 30.719 7.203 1 95.75 97 ALA A C 1
ATOM 734 O O . ALA A 1 97 ? 2.133 29.859 7.855 1 95.75 97 ALA A O 1
ATOM 735 N N . SER A 1 98 ? 2.285 31.906 6.895 1 96.69 98 SER A N 1
ATOM 736 C CA . SER A 1 98 ? 0.977 32.312 7.395 1 96.69 98 SER A CA 1
ATOM 737 C C . SER A 1 98 ? -0.141 31.5 6.734 1 96.69 98 SER A C 1
ATOM 739 O O . SER A 1 98 ? -1.122 31.141 7.387 1 96.69 98 SER A O 1
ATOM 741 N N . GLN A 1 99 ? -0.041 31.25 5.496 1 96.75 99 GLN A N 1
ATOM 742 C CA . GLN A 1 99 ? -1.024 30.422 4.789 1 96.75 99 GLN A CA 1
ATOM 743 C C . GLN A 1 99 ? -1.06 29 5.344 1 96.75 99 GLN A C 1
ATOM 745 O O . GLN A 1 99 ? -2.135 28.469 5.602 1 96.75 99 GLN A O 1
ATOM 750 N N . ALA A 1 100 ? 0.13 28.438 5.508 1 98 100 ALA A N 1
ATOM 751 C CA . ALA A 1 100 ? 0.217 27.094 6.066 1 98 100 ALA A CA 1
ATOM 752 C C . ALA A 1 100 ? -0.344 27.047 7.484 1 98 100 ALA A C 1
ATOM 754 O O . ALA A 1 100 ? -0.975 26.062 7.879 1 98 100 ALA A O 1
ATOM 755 N N . LEU A 1 101 ? -0.065 28.109 8.234 1 98.19 101 LEU A N 1
ATOM 756 C CA . LEU A 1 101 ? -0.595 28.188 9.594 1 98.19 101 LEU A CA 1
ATOM 757 C C . LEU A 1 101 ? -2.119 28.172 9.578 1 98.19 101 LEU A C 1
ATOM 759 O O . LEU A 1 101 ? -2.738 27.5 10.414 1 98.19 101 LEU A O 1
ATOM 763 N N . ASP A 1 102 ? -2.732 28.906 8.664 1 98.44 102 ASP A N 1
ATOM 764 C CA . ASP A 1 102 ? -4.188 28.906 8.547 1 98.44 102 ASP A CA 1
ATOM 765 C C . ASP A 1 102 ? -4.727 27.5 8.297 1 98.44 102 ASP A C 1
ATOM 767 O O . ASP A 1 102 ? -5.738 27.109 8.875 1 98.44 102 ASP A O 1
ATOM 771 N N . VAL A 1 103 ? -4.082 26.781 7.457 1 98.69 103 VAL A N 1
ATOM 772 C CA . VAL A 1 103 ? -4.508 25.438 7.121 1 98.69 103 VAL A CA 1
ATOM 773 C C . VAL A 1 103 ? -4.426 24.547 8.359 1 98.69 103 VAL A C 1
ATOM 775 O O . VAL A 1 103 ? -5.391 23.844 8.695 1 98.69 103 VAL A O 1
ATOM 778 N N . LEU A 1 104 ? -3.277 24.562 9.055 1 98.75 104 LEU A N 1
ATOM 779 C CA . LEU A 1 104 ? -3.084 23.734 10.234 1 98.75 104 LEU A CA 1
ATOM 780 C C . LEU A 1 104 ? -4.043 24.141 11.352 1 98.75 104 LEU A C 1
ATOM 782 O O . LEU A 1 104 ? -4.512 23.281 12.109 1 98.75 104 LEU A O 1
ATOM 786 N N . ALA A 1 105 ? -4.277 25.422 11.406 1 98.75 105 ALA A N 1
ATOM 787 C CA . ALA A 1 105 ? -5.223 25.906 12.406 1 98.75 105 ALA A CA 1
ATOM 788 C C . ALA A 1 105 ? -6.629 25.375 12.133 1 98.75 105 ALA A C 1
ATOM 790 O O . ALA A 1 105 ? -7.348 25.016 13.07 1 98.75 105 ALA A O 1
ATOM 791 N N . ALA A 1 106 ? -7.031 25.391 10.891 1 98.81 106 ALA A N 1
ATOM 792 C CA . ALA A 1 106 ? -8.336 24.844 10.523 1 98.81 106 ALA A CA 1
ATOM 793 C C . ALA A 1 106 ? -8.43 23.359 10.883 1 98.81 106 ALA A C 1
ATOM 795 O O . ALA A 1 106 ? -9.43 22.922 11.445 1 98.81 106 ALA A O 1
ATOM 796 N N . ILE A 1 107 ? -7.391 22.625 10.617 1 98.88 107 ILE A N 1
ATOM 797 C CA . ILE A 1 107 ? -7.352 21.188 10.922 1 98.88 107 ILE A CA 1
ATOM 798 C C . ILE A 1 107 ? -7.449 20.984 12.43 1 98.88 107 ILE A C 1
ATOM 800 O O . ILE A 1 107 ? -8.227 20.141 12.898 1 98.88 107 ILE A O 1
ATOM 804 N N . ARG A 1 108 ? -6.668 21.734 13.188 1 98.69 108 ARG A N 1
ATOM 805 C CA . ARG A 1 108 ? -6.695 21.625 14.641 1 98.69 108 ARG A CA 1
ATOM 806 C C . ARG A 1 108 ? -8.094 21.891 15.18 1 98.69 108 ARG A C 1
ATOM 808 O O . ARG A 1 108 ? -8.578 21.156 16.047 1 98.69 108 ARG A O 1
ATOM 815 N N . ALA A 1 109 ? -8.695 22.969 14.672 1 98.62 109 ALA A N 1
ATOM 816 C CA . ALA A 1 109 ? -10.039 23.328 15.125 1 98.62 109 ALA A CA 1
ATOM 817 C C . ALA A 1 109 ? -11.031 22.203 14.844 1 98.62 109 ALA A C 1
ATOM 819 O O . ALA A 1 109 ? -11.844 21.859 15.703 1 98.62 109 ALA A O 1
ATOM 820 N N . ARG A 1 110 ? -10.992 21.625 13.695 1 98.62 110 ARG A N 1
ATOM 821 C CA . ARG A 1 110 ? -11.914 20.562 13.336 1 98.62 110 ARG A CA 1
ATOM 822 C C . ARG A 1 110 ? -11.648 19.312 14.164 1 98.62 110 ARG A C 1
ATOM 824 O O . ARG A 1 110 ? -12.586 18.625 14.578 1 98.62 110 ARG A O 1
ATOM 831 N N . LEU A 1 111 ? -10.344 19 14.398 1 98.5 111 LEU A N 1
ATOM 832 C CA . LEU A 1 111 ? -10 17.844 15.203 1 98.5 111 LEU A CA 1
ATOM 833 C C . LEU A 1 111 ? -10.578 17.969 16.609 1 98.5 111 LEU A C 1
ATOM 835 O O . LEU A 1 111 ? -11.078 16.984 17.172 1 98.5 111 LEU A O 1
ATOM 839 N N . ARG A 1 112 ? -10.523 19.156 17.203 1 97.94 112 ARG A N 1
ATOM 840 C CA . ARG A 1 112 ? -11.078 19.375 18.547 1 97.94 112 ARG A CA 1
ATOM 841 C C . ARG A 1 112 ? -12.57 19.047 18.578 1 97.94 112 ARG A C 1
ATOM 843 O O . ARG A 1 112 ? -13.047 18.422 19.516 1 97.94 112 ARG A O 1
ATOM 850 N N . VAL A 1 113 ? -13.25 19.422 17.531 1 98 113 VAL A N 1
ATOM 851 C CA . VAL A 1 113 ? -14.695 19.188 17.453 1 98 113 VAL A CA 1
ATOM 852 C C . VAL A 1 113 ? -14.969 17.703 17.234 1 98 113 VAL A C 1
ATOM 854 O O . VAL A 1 113 ? -15.797 17.109 17.922 1 98 113 VAL A O 1
ATOM 857 N N . LEU A 1 114 ? -14.258 17.094 16.328 1 97.94 114 LEU A N 1
ATOM 858 C CA . LEU A 1 114 ? -14.531 15.719 15.906 1 97.94 114 LEU A CA 1
ATOM 859 C C . LEU A 1 114 ? -14.125 14.719 16.984 1 97.94 114 LEU A C 1
ATOM 861 O O . LEU A 1 114 ? -14.75 13.672 17.125 1 97.94 114 LEU A O 1
ATOM 865 N N . GLU A 1 115 ? -13.086 15.047 17.703 1 97.12 115 GLU A N 1
ATOM 866 C CA . GLU A 1 115 ? -12.633 14.172 18.781 1 97.12 115 GLU A CA 1
ATOM 867 C C . GLU A 1 115 ? -13.688 14.062 19.875 1 97.12 115 GLU A C 1
ATOM 869 O O . GLU A 1 115 ? -13.734 13.062 20.594 1 97.12 115 GLU A O 1
ATOM 874 N N . ALA A 1 116 ? -14.492 15.047 20.016 1 96.06 116 ALA A N 1
ATOM 875 C CA . ALA A 1 116 ? -15.5 15.086 21.078 1 96.06 116 ALA A CA 1
ATOM 876 C C . ALA A 1 116 ? -16.797 14.422 20.625 1 96.06 116 ALA A C 1
ATOM 878 O O . ALA A 1 116 ? -17.703 14.203 21.422 1 96.06 116 ALA A O 1
ATOM 879 N N . ARG A 1 117 ? -16.859 14.086 19.406 1 94.81 117 ARG A N 1
ATOM 880 C CA . ARG A 1 117 ? -18.078 13.5 18.844 1 94.81 117 ARG A CA 1
ATOM 881 C C . ARG A 1 117 ? -18.219 12.047 19.281 1 94.81 117 ARG A C 1
ATOM 883 O O . ARG A 1 117 ? -17.266 11.281 19.25 1 94.81 117 ARG A O 1
ATOM 890 N N . GLU A 1 118 ? -19.422 11.68 19.672 1 94.62 118 GLU A N 1
ATOM 891 C CA . GLU A 1 118 ? -19.703 10.297 20.047 1 94.62 118 GLU A CA 1
ATOM 892 C C . GLU A 1 118 ? -19.547 9.352 18.859 1 94.62 118 GLU A C 1
ATOM 894 O O . GLU A 1 118 ? -19.922 9.695 17.734 1 94.62 118 GLU A O 1
ATOM 899 N N . GLY A 1 119 ? -18.953 8.219 19.109 1 94.5 119 GLY A N 1
ATOM 900 C CA . GLY A 1 119 ? -18.859 7.191 18.078 1 94.5 119 GLY A CA 1
ATOM 901 C C . GLY A 1 119 ? -17.594 7.293 17.25 1 94.5 119 GLY A C 1
ATOM 902 O O . GLY A 1 119 ? -17.328 6.434 16.406 1 94.5 119 GLY A O 1
ATOM 903 N N . VAL A 1 120 ? -16.828 8.344 17.438 1 97.06 120 VAL A N 1
ATOM 904 C CA . VAL A 1 120 ? -15.578 8.5 16.719 1 97.06 120 VAL A CA 1
ATOM 905 C C . VAL A 1 120 ? -14.445 7.805 17.484 1 97.06 120 VAL A C 1
ATOM 907 O O . VAL A 1 120 ? -14.148 8.164 18.625 1 97.06 120 VAL A O 1
ATOM 910 N N . ALA A 1 121 ? -13.828 6.828 16.844 1 97.56 121 ALA A N 1
ATOM 911 C CA . ALA A 1 121 ? -12.758 6.074 17.484 1 97.56 121 ALA A CA 1
ATOM 912 C C . ALA A 1 121 ? -11.383 6.531 16.984 1 97.56 121 ALA A C 1
ATOM 914 O O . ALA A 1 121 ? -10.391 6.449 17.719 1 97.56 121 ALA A O 1
ATOM 915 N N . SER A 1 122 ? -11.32 6.965 15.789 1 98.06 122 SER A N 1
ATOM 916 C CA . SER A 1 122 ? -10.078 7.492 15.234 1 98.06 122 SER A CA 1
ATOM 917 C C . SER A 1 122 ? -10.352 8.477 14.102 1 98.06 122 SER A C 1
ATOM 919 O O . SER A 1 122 ? -11.445 8.5 13.547 1 98.06 122 SER A O 1
ATOM 921 N N . ILE A 1 123 ? -9.383 9.32 13.828 1 98.56 123 ILE A N 1
ATOM 922 C CA . ILE A 1 123 ? -9.508 10.344 12.805 1 98.56 123 ILE A CA 1
ATOM 923 C C . ILE A 1 123 ? -8.305 10.289 11.867 1 98.56 123 ILE A C 1
ATOM 925 O O . ILE A 1 123 ? -7.156 10.258 12.328 1 98.56 123 ILE A O 1
ATOM 929 N N . SER A 1 124 ? -8.578 10.164 10.617 1 98.25 124 SER A N 1
ATOM 930 C CA . SER A 1 124 ? -7.543 10.203 9.586 1 98.25 124 SER A CA 1
ATOM 931 C C . SER A 1 124 ? -7.477 11.57 8.922 1 98.25 124 SER A C 1
ATOM 933 O O . SER A 1 124 ? -8.461 12.047 8.352 1 98.25 124 SER A O 1
ATOM 935 N N . VAL A 1 125 ? -6.352 12.227 9 1 98.75 125 VAL A N 1
ATOM 936 C CA . VAL A 1 125 ? -6.082 13.484 8.312 1 98.75 125 VAL A CA 1
ATOM 937 C C . VAL A 1 125 ? -5.012 13.273 7.25 1 98.75 125 VAL A C 1
ATOM 939 O O . VAL A 1 125 ? -3.926 12.766 7.543 1 98.75 125 VAL A O 1
ATOM 942 N N . PHE A 1 126 ? -5.359 13.656 6.02 1 98.38 126 PHE A N 1
ATOM 943 C CA . PHE A 1 126 ? -4.422 13.406 4.934 1 98.38 126 PHE A CA 1
ATOM 944 C C . PHE A 1 126 ? -4.594 14.43 3.822 1 98.38 126 PHE A C 1
ATOM 946 O O . PHE A 1 126 ? -5.637 15.086 3.73 1 98.38 126 PHE A O 1
ATOM 953 N N . ARG A 1 127 ? -3.574 14.594 3.09 1 97.88 127 ARG A N 1
ATOM 954 C CA . ARG A 1 127 ? -3.508 15.484 1.934 1 97.88 127 ARG A CA 1
ATOM 955 C C . ARG A 1 127 ? -2.902 14.766 0.729 1 97.88 127 ARG A C 1
ATOM 957 O O . ARG A 1 127 ? -1.86 14.117 0.844 1 97.88 127 ARG A O 1
ATOM 964 N N . ASN A 1 128 ? -3.643 14.836 -0.369 1 95.12 128 ASN A N 1
ATOM 965 C CA . ASN A 1 128 ? -3.164 14.266 -1.623 1 95.12 128 ASN A CA 1
ATOM 966 C C . ASN A 1 128 ? -2.783 15.352 -2.625 1 95.12 128 ASN A C 1
ATOM 968 O O . ASN A 1 128 ? -3.594 16.219 -2.941 1 95.12 128 ASN A O 1
ATOM 972 N N . ARG A 1 129 ? -1.61 15.305 -3.07 1 93.75 129 ARG A N 1
ATOM 973 C CA . ARG A 1 129 ? -1.19 16.203 -4.137 1 93.75 129 ARG A CA 1
ATOM 974 C C . ARG A 1 129 ? -0.763 15.43 -5.379 1 93.75 129 ARG A C 1
ATOM 976 O O . ARG A 1 129 ? 0.254 14.734 -5.359 1 93.75 129 ARG A O 1
ATOM 983 N N . GLY A 1 130 ? -1.518 15.648 -6.43 1 89.06 130 GLY A N 1
ATOM 984 C CA . GLY A 1 130 ? -1.188 14.984 -7.684 1 89.06 130 GLY A CA 1
ATOM 985 C C . GLY A 1 130 ? -1.93 13.672 -7.875 1 89.06 130 GLY A C 1
ATOM 986 O O . GLY A 1 130 ? -2.393 13.07 -6.906 1 89.06 130 GLY A O 1
ATOM 987 N N . ARG A 1 131 ? -1.901 13.219 -9.023 1 82 131 ARG A N 1
ATOM 988 C CA . ARG A 1 131 ? -2.711 12.07 -9.422 1 82 131 ARG A CA 1
ATOM 989 C C . ARG A 1 131 ? -2.182 10.781 -8.797 1 82 131 ARG A C 1
ATOM 991 O O . ARG A 1 131 ? -2.957 9.961 -8.312 1 82 131 ARG A O 1
ATOM 998 N N . ARG A 1 132 ? -0.942 10.609 -8.758 1 82.88 132 ARG A N 1
ATOM 999 C CA . ARG A 1 132 ? -0.348 9.383 -8.234 1 82.88 132 ARG A CA 1
ATOM 1000 C C . ARG A 1 132 ? -0.579 9.273 -6.727 1 82.88 132 ARG A C 1
ATOM 1002 O O . ARG A 1 132 ? -0.502 8.18 -6.164 1 82.88 132 ARG A O 1
ATOM 1009 N N . ALA A 1 133 ? -0.85 10.453 -6.219 1 87.31 133 ALA A N 1
ATOM 1010 C CA . ALA A 1 133 ? -1.09 10.477 -4.777 1 87.31 133 ALA A CA 1
ATOM 1011 C C . ALA A 1 133 ? -2.572 10.297 -4.465 1 87.31 133 ALA A C 1
ATOM 1013 O O . ALA A 1 133 ? -2.963 10.227 -3.297 1 87.31 133 ALA A O 1
ATOM 1014 N N . GLY A 1 134 ? -3.385 10.25 -5.492 1 83.31 134 GLY A N 1
ATOM 1015 C CA . GLY A 1 134 ? -4.797 9.977 -5.285 1 83.31 134 GLY A CA 1
ATOM 1016 C C . GLY A 1 134 ? -5.668 11.211 -5.379 1 83.31 134 GLY A C 1
ATOM 1017 O O . GLY A 1 134 ? -6.848 11.18 -5.027 1 83.31 134 GLY A O 1
ATOM 1018 N N . SER A 1 135 ? -5.105 12.297 -5.801 1 82.38 135 SER A N 1
ATOM 1019 C CA . SER A 1 135 ? -5.895 13.516 -5.898 1 82.38 135 SER A CA 1
ATOM 1020 C C . SER A 1 135 ? -6.793 13.5 -7.129 1 82.38 135 SER A C 1
ATOM 1022 O O . SER A 1 135 ? -6.328 13.211 -8.234 1 82.38 135 SER A O 1
ATOM 1024 N N . SER A 1 136 ? -8.031 13.812 -6.906 1 79 136 SER A N 1
ATOM 1025 C CA . SER A 1 136 ? -8.984 13.914 -8 1 79 136 SER A CA 1
ATOM 1026 C C . SER A 1 136 ? -9.305 15.367 -8.328 1 79 136 SER A C 1
ATOM 1028 O O . SER A 1 136 ? -9.891 15.664 -9.375 1 79 136 SER A O 1
ATOM 1030 N N . GLN A 1 137 ? -8.992 16.203 -7.508 1 84.5 137 GLN A N 1
ATOM 1031 C CA . GLN A 1 137 ? -9.203 17.656 -7.594 1 84.5 137 GLN A CA 1
ATOM 1032 C C . GLN A 1 137 ? -7.883 18.406 -7.438 1 84.5 137 GLN A C 1
ATOM 1034 O O . GLN A 1 137 ? -7.234 18.328 -6.395 1 84.5 137 GLN A O 1
ATOM 1039 N N . PRO A 1 138 ? -7.586 19.188 -8.477 1 88.38 138 PRO A N 1
ATOM 1040 C CA . PRO A 1 138 ? -6.27 19.828 -8.445 1 88.38 138 PRO A CA 1
ATOM 1041 C C . PRO A 1 138 ? -6.172 20.922 -7.391 1 88.38 138 PRO A C 1
ATOM 1043 O O . PRO A 1 138 ? -5.082 21.203 -6.891 1 88.38 138 PRO A O 1
ATOM 1046 N N . HIS A 1 139 ? -7.293 21.625 -7.145 1 94.25 139 HIS A N 1
ATOM 1047 C CA . HIS A 1 139 ? -7.254 22.656 -6.113 1 94.25 139 HIS A CA 1
ATOM 1048 C C . HIS A 1 139 ? -6.762 22.078 -4.785 1 94.25 139 HIS A C 1
ATOM 1050 O O . HIS A 1 139 ? -7.281 21.062 -4.312 1 94.25 139 HIS A O 1
ATOM 1056 N N . PRO A 1 140 ? -5.738 22.688 -4.18 1 95.62 140 PRO A N 1
ATOM 1057 C CA . PRO A 1 140 ? -5.129 22.125 -2.971 1 95.62 140 PRO A CA 1
ATOM 1058 C C . PRO A 1 140 ? -6.129 21.969 -1.829 1 95.62 140 PRO A C 1
ATOM 1060 O O . PRO A 1 140 ? -6.832 22.922 -1.478 1 95.62 140 PRO A O 1
ATOM 1063 N N . HIS A 1 141 ? -6.172 20.797 -1.292 1 97.44 141 HIS A N 1
ATOM 1064 C CA . HIS A 1 141 ? -7.09 20.5 -0.199 1 97.44 141 HIS A CA 1
ATOM 1065 C C . HIS A 1 141 ? -6.586 19.328 0.641 1 97.44 141 HIS A C 1
ATOM 1067 O O . HIS A 1 141 ? -5.863 18.469 0.14 1 97.44 141 HIS A O 1
ATOM 1073 N N . ALA A 1 142 ? -6.871 19.312 1.854 1 98.19 142 ALA A N 1
ATOM 1074 C CA . ALA A 1 142 ? -6.695 18.203 2.777 1 98.19 142 ALA A CA 1
ATOM 1075 C C . ALA A 1 142 ? -8.039 17.578 3.143 1 98.19 142 ALA A C 1
ATOM 1077 O O . ALA A 1 142 ? -9.094 18.094 2.773 1 98.19 142 ALA A O 1
ATOM 1078 N N . GLN A 1 143 ? -7.984 16.469 3.762 1 98.12 143 GLN A N 1
ATOM 1079 C CA . GLN A 1 143 ? -9.211 15.781 4.156 1 98.12 143 GLN A CA 1
ATOM 1080 C C . GLN A 1 143 ? -9.117 15.273 5.594 1 98.12 143 GLN A C 1
ATOM 1082 O O . GLN A 1 143 ? -8.023 14.977 6.082 1 98.12 143 GLN A O 1
ATOM 1087 N N . ILE A 1 144 ? -10.211 15.242 6.234 1 98.56 144 ILE A N 1
ATOM 1088 C CA . ILE A 1 144 ? -10.383 14.734 7.59 1 98.56 144 ILE A CA 1
ATOM 1089 C C . ILE A 1 144 ? -11.523 13.711 7.617 1 98.56 144 ILE A C 1
ATOM 1091 O O . ILE A 1 144 ? -12.672 14.047 7.328 1 98.56 144 ILE A O 1
ATOM 1095 N N . ALA A 1 145 ? -11.195 12.508 7.988 1 97.94 145 ALA A N 1
ATOM 1096 C CA . ALA A 1 145 ? -12.203 11.453 8.016 1 97.94 145 ALA A CA 1
ATOM 1097 C C . ALA A 1 145 ? -12.227 10.742 9.359 1 97.94 145 ALA A C 1
ATOM 1099 O O . ALA A 1 145 ? -11.18 10.32 9.867 1 97.94 145 ALA A O 1
ATOM 1100 N N . THR A 1 146 ? -13.398 10.609 9.93 1 97.62 146 THR A N 1
ATOM 1101 C CA . THR A 1 146 ? -13.531 9.875 11.18 1 97.62 146 THR A CA 1
ATOM 1102 C C . THR A 1 146 ? -13.914 8.422 10.914 1 97.62 146 THR A C 1
ATOM 1104 O O . THR A 1 146 ? -14.484 8.109 9.859 1 97.62 146 THR A O 1
ATOM 1107 N N . LEU A 1 147 ? -13.562 7.582 11.797 1 96.12 147 LEU A N 1
ATOM 1108 C CA . LEU A 1 147 ? -13.961 6.18 11.75 1 96.12 147 LEU A CA 1
ATOM 1109 C C . LEU A 1 147 ? -14.562 5.742 13.086 1 96.12 147 LEU A C 1
ATOM 1111 O O . LEU A 1 147 ? -14.133 6.191 14.148 1 96.12 147 LEU A O 1
ATOM 1115 N N . PRO A 1 148 ? -15.539 4.844 13.031 1 95 148 PRO A N 1
ATOM 1116 C CA . PRO A 1 148 ? -16.156 4.332 14.266 1 95 148 PRO A CA 1
ATOM 1117 C C . PRO A 1 148 ? -15.312 3.246 14.93 1 95 148 PRO A C 1
ATOM 1119 O O . PRO A 1 148 ? -15.703 2.711 15.977 1 95 148 PRO A O 1
ATOM 1122 N N . HIS A 1 149 ? -14.211 2.861 14.406 1 94.81 149 HIS A N 1
ATOM 1123 C CA . HIS A 1 149 ? -13.219 1.946 14.961 1 94.81 149 HIS A CA 1
ATOM 1124 C C . HIS A 1 149 ? -11.805 2.521 14.844 1 94.81 149 HIS A C 1
ATOM 1126 O O . HIS A 1 149 ? -11.586 3.49 14.109 1 94.81 149 HIS A O 1
ATOM 1132 N N . VAL A 1 150 ? -10.938 2.018 15.617 1 97.5 150 VAL A N 1
ATOM 1133 C CA . VAL A 1 150 ? -9.555 2.459 15.492 1 97.5 150 VAL A CA 1
ATOM 1134 C C . VAL A 1 150 ? -8.938 1.885 14.219 1 97.5 150 VAL A C 1
ATOM 1136 O O . VAL A 1 150 ? -8.891 0.666 14.039 1 97.5 150 VAL A O 1
ATOM 1139 N N . ALA A 1 151 ? -8.523 2.738 13.359 1 97.44 151 ALA A N 1
ATOM 1140 C CA . ALA A 1 151 ? -7.91 2.311 12.109 1 97.44 151 ALA A CA 1
ATOM 1141 C C . ALA A 1 151 ? -6.695 1.424 12.367 1 97.44 151 ALA A C 1
ATOM 1143 O O . ALA A 1 151 ? -5.934 1.66 13.312 1 97.44 151 ALA A O 1
ATOM 1144 N N . PRO A 1 152 ? -6.449 0.457 11.484 1 96.12 152 PRO A N 1
ATOM 1145 C CA . PRO A 1 152 ? -5.395 -0.529 11.734 1 96.12 152 PRO A CA 1
ATOM 1146 C C . PRO A 1 152 ? -4.016 0.108 11.891 1 96.12 152 P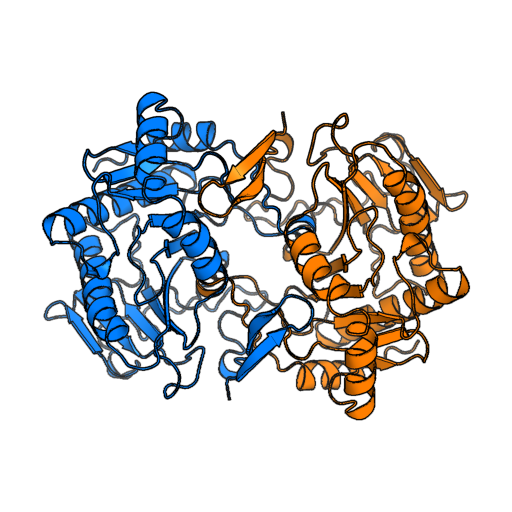RO A C 1
ATOM 1148 O O . PRO A 1 152 ? -3.262 -0.25 12.797 1 96.12 152 PRO A O 1
ATOM 1151 N N . ALA A 1 153 ? -3.666 1.021 11.07 1 96.62 153 ALA A N 1
ATOM 1152 C CA . ALA A 1 153 ? -2.352 1.651 11.133 1 96.62 153 ALA A CA 1
ATOM 1153 C C . ALA A 1 153 ? -2.189 2.453 12.422 1 96.62 153 ALA A C 1
ATOM 1155 O O . ALA A 1 153 ? -1.095 2.514 12.992 1 96.62 153 ALA A O 1
ATOM 1156 N N . ILE A 1 154 ? -3.277 3.064 12.891 1 97.75 154 ILE A N 1
ATOM 1157 C CA . ILE A 1 154 ? -3.258 3.836 14.125 1 97.75 154 ILE A CA 1
ATOM 1158 C C . ILE A 1 154 ? -3.123 2.893 15.32 1 97.75 154 ILE A C 1
ATOM 1160 O O . ILE A 1 154 ? -2.332 3.145 16.234 1 97.75 154 ILE A O 1
ATOM 1164 N N . ALA A 1 155 ? -3.869 1.794 15.266 1 96.88 155 ALA A N 1
ATOM 1165 C CA . ALA A 1 155 ? -3.805 0.805 16.328 1 96.88 155 ALA A CA 1
ATOM 1166 C C . ALA A 1 155 ? -2.385 0.268 16.5 1 96.88 155 ALA A C 1
ATOM 1168 O O . ALA A 1 155 ? -1.901 0.113 17.625 1 96.88 155 ALA A O 1
ATOM 1169 N N . MET A 1 156 ? -1.796 0.025 15.438 1 95.62 156 MET A N 1
ATOM 1170 C CA . MET A 1 156 ? -0.437 -0.508 15.445 1 95.62 156 MET A CA 1
ATOM 1171 C C . MET A 1 156 ? 0.531 0.478 16.094 1 95.62 156 MET A C 1
ATOM 1173 O O . MET A 1 156 ? 1.319 0.102 16.969 1 95.62 156 MET A O 1
ATOM 1177 N N . ARG A 1 157 ? 0.531 1.675 15.727 1 97 157 ARG A N 1
ATOM 1178 C CA . ARG A 1 157 ? 1.408 2.703 16.281 1 97 157 ARG A CA 1
ATOM 1179 C C . ARG A 1 157 ? 1.115 2.943 17.75 1 97 157 ARG A C 1
ATOM 1181 O O . ARG A 1 157 ? 2.037 3.08 18.562 1 97 157 ARG A O 1
ATOM 1188 N N . ASP A 1 158 ? -0.184 2.979 18.062 1 97.5 158 ASP A N 1
ATOM 1189 C CA . ASP A 1 158 ? -0.591 3.225 19.438 1 97.5 158 ASP A CA 1
ATOM 1190 C C . ASP A 1 158 ? -0.075 2.127 20.375 1 97.5 158 ASP A C 1
ATOM 1192 O O . ASP A 1 158 ? 0.309 2.4 21.516 1 97.5 158 ASP A O 1
ATOM 1196 N N . ALA A 1 159 ? -0.119 0.911 19.891 1 96.81 159 ALA A N 1
ATOM 1197 C CA . ALA A 1 159 ? 0.346 -0.207 20.703 1 96.81 159 ALA A CA 1
ATOM 1198 C C . ALA A 1 159 ? 1.808 -0.023 21.109 1 96.81 159 ALA A C 1
ATOM 1200 O O . ALA A 1 159 ? 2.176 -0.26 22.25 1 96.81 159 ALA A O 1
ATOM 1201 N N . ILE A 1 160 ? 2.596 0.456 20.281 1 96.94 160 ILE A N 1
ATOM 1202 C CA . ILE A 1 160 ? 4.02 0.662 20.531 1 96.94 160 ILE A CA 1
ATOM 1203 C C . ILE A 1 160 ? 4.215 1.914 21.375 1 96.94 160 ILE A C 1
ATOM 1205 O O . ILE A 1 160 ? 4.93 1.883 22.391 1 96.94 160 ILE A O 1
ATOM 1209 N N . ALA A 1 161 ? 3.572 2.951 21 1 96.12 161 ALA A N 1
ATOM 1210 C CA . ALA A 1 161 ? 3.746 4.242 21.656 1 96.12 161 ALA A CA 1
ATOM 1211 C C . ALA A 1 161 ? 3.283 4.184 23.109 1 96.12 161 ALA A C 1
ATOM 1213 O O . ALA A 1 161 ? 3.859 4.848 23.969 1 96.12 161 ALA A O 1
ATOM 1214 N N . THR A 1 162 ? 2.174 3.426 23.359 1 96.31 162 THR A N 1
ATOM 1215 C CA . THR A 1 162 ? 1.663 3.316 24.719 1 96.31 162 THR A CA 1
ATOM 1216 C C . THR A 1 162 ? 2.604 2.482 25.578 1 96.31 162 THR A C 1
ATOM 1218 O O . THR A 1 162 ? 2.73 2.727 26.781 1 96.31 162 THR A O 1
ATOM 1221 N N . SER A 1 163 ? 3.311 1.562 24.953 1 96.12 163 SER A N 1
ATOM 1222 C CA . SER A 1 163 ? 4.242 0.697 25.672 1 96.12 163 SER A CA 1
ATOM 1223 C C . SER A 1 163 ? 5.586 1.385 25.891 1 96.12 163 SER A C 1
ATOM 1225 O O . SER A 1 163 ? 6.324 1.044 26.812 1 96.12 163 SER A O 1
ATOM 1227 N N . ASP A 1 164 ? 5.953 2.322 25.031 1 94.75 164 ASP A N 1
ATOM 1228 C CA . ASP A 1 164 ? 7.188 3.096 25.094 1 94.75 164 ASP A CA 1
ATOM 1229 C C . ASP A 1 164 ? 6.91 4.59 24.922 1 94.75 164 ASP A C 1
ATOM 1231 O O . ASP A 1 164 ? 7.145 5.156 23.859 1 94.75 164 ASP A O 1
ATOM 1235 N N . ARG A 1 165 ? 6.637 5.238 26 1 90.75 165 ARG A N 1
ATOM 1236 C CA . ARG A 1 165 ? 6.207 6.629 25.984 1 90.75 165 ARG A CA 1
ATOM 1237 C C . ARG A 1 165 ? 7.367 7.559 25.656 1 90.75 165 ARG A C 1
ATOM 1239 O O . ARG A 1 165 ? 7.152 8.727 25.312 1 90.75 165 ARG A O 1
ATOM 1246 N N . ALA A 1 166 ? 8.555 7.047 25.781 1 94.44 166 ALA A N 1
ATOM 1247 C CA . ALA A 1 166 ? 9.734 7.863 25.516 1 94.44 166 ALA A CA 1
ATOM 1248 C C . ALA A 1 166 ? 10.258 7.637 24.109 1 94.44 166 ALA A C 1
ATOM 1250 O O . ALA A 1 166 ? 11.305 8.18 23.734 1 94.44 166 ALA A O 1
ATOM 1251 N N . LEU A 1 167 ? 9.539 6.93 23.312 1 96.5 167 LEU A N 1
ATOM 1252 C CA . LEU A 1 167 ? 10 6.512 22 1 96.5 167 LEU A CA 1
ATOM 1253 C C . LEU A 1 167 ? 10.398 7.715 21.156 1 96.5 167 LEU A C 1
ATOM 1255 O O . LEU A 1 167 ? 11.523 7.793 20.656 1 96.5 167 LEU A O 1
ATOM 1259 N N . LEU A 1 168 ? 9.469 8.641 20.969 1 97.12 168 LEU A N 1
ATOM 1260 C CA . LEU A 1 168 ? 9.727 9.773 20.094 1 97.12 168 LEU A CA 1
ATOM 1261 C C . LEU A 1 168 ? 10.906 10.594 20.594 1 97.12 168 LEU A C 1
ATOM 1263 O O . LEU A 1 168 ? 11.773 10.992 19.812 1 97.12 168 LEU A O 1
ATOM 1267 N N . ALA A 1 169 ? 10.898 10.852 21.875 1 96.69 169 ALA A N 1
ATOM 1268 C CA . ALA A 1 169 ? 11.992 11.625 22.453 1 96.69 169 ALA A CA 1
ATOM 1269 C C . ALA A 1 169 ? 13.336 10.938 22.219 1 96.69 169 ALA A C 1
ATOM 1271 O O . ALA A 1 169 ? 14.32 11.602 21.891 1 96.69 169 ALA A O 1
ATOM 1272 N N . ARG A 1 170 ? 13.359 9.656 22.391 1 97.06 170 ARG A N 1
ATOM 1273 C CA . ARG A 1 170 ? 14.586 8.898 22.156 1 97.06 170 ARG A CA 1
ATOM 1274 C C . ARG A 1 170 ? 15.016 8.977 20.703 1 97.06 170 ARG A C 1
ATOM 1276 O O . ARG A 1 170 ? 16.203 9.164 20.406 1 97.06 170 ARG A O 1
ATOM 1283 N N . VAL A 1 171 ? 14.094 8.828 19.844 1 97.62 171 VAL A N 1
ATOM 1284 C CA . VAL A 1 171 ? 14.391 8.891 18.406 1 97.62 171 VAL A CA 1
ATOM 1285 C C . VAL A 1 171 ? 14.961 10.266 18.062 1 97.62 171 VAL A C 1
ATOM 1287 O O . VAL A 1 171 ? 15.961 10.375 17.359 1 97.62 171 VAL A O 1
ATOM 1290 N N . ILE A 1 172 ? 14.328 11.305 18.547 1 97.75 172 ILE A N 1
ATOM 1291 C CA . ILE A 1 172 ? 14.758 12.672 18.266 1 97.75 172 ILE A CA 1
ATOM 1292 C C . ILE A 1 172 ? 16.188 12.875 18.781 1 97.75 172 ILE A C 1
ATOM 1294 O O . ILE A 1 172 ? 17.031 13.43 18.078 1 97.75 172 ILE A O 1
ATOM 1298 N N . ASP A 1 173 ? 16.406 12.391 19.984 1 97.69 173 ASP A N 1
ATOM 1299 C CA . ASP A 1 173 ? 17.75 12.516 20.547 1 97.69 173 ASP A CA 1
ATOM 1300 C C . ASP A 1 173 ? 18.797 11.805 19.688 1 97.69 173 ASP A C 1
ATOM 1302 O O . ASP A 1 173 ? 19.875 12.344 19.453 1 97.69 173 ASP A O 1
ATOM 1306 N N . GLU A 1 174 ? 18.484 10.664 19.266 1 97.81 174 GLU A N 1
ATOM 1307 C CA . GLU A 1 174 ? 19.391 9.883 18.422 1 97.81 174 GLU A CA 1
ATOM 1308 C C . GLU A 1 174 ? 19.641 10.586 17.094 1 97.81 174 GLU A C 1
ATOM 1310 O O . GLU A 1 174 ? 20.766 10.633 16.625 1 97.81 174 GLU A O 1
ATOM 1315 N N . GLU A 1 175 ? 18.562 11.086 16.5 1 98.12 175 GLU A N 1
ATOM 1316 C CA . GLU A 1 175 ? 18.688 11.773 15.211 1 98.12 175 GLU A CA 1
ATOM 1317 C C . GLU A 1 175 ? 19.516 13.047 15.352 1 98.12 175 GLU A C 1
ATOM 1319 O O . GLU A 1 175 ? 20.328 13.367 14.477 1 98.12 175 GLU A O 1
ATOM 1324 N N . ARG A 1 176 ? 19.312 13.773 16.422 1 97.88 176 ARG A N 1
ATOM 1325 C CA . ARG A 1 176 ? 20.094 14.984 16.672 1 97.88 176 ARG A CA 1
ATOM 1326 C C . ARG A 1 176 ? 21.562 14.656 16.875 1 97.88 176 ARG A C 1
ATOM 1328 O O . ARG A 1 176 ? 22.438 15.383 16.406 1 97.88 176 ARG A O 1
ATOM 1335 N N . ALA A 1 177 ? 21.797 13.641 17.625 1 98.06 177 ALA A N 1
ATOM 1336 C CA . ALA A 1 177 ? 23.172 13.242 17.922 1 98.06 177 ALA A CA 1
ATOM 1337 C C . ALA A 1 177 ? 23.938 12.875 16.641 1 98.06 177 ALA A C 1
ATOM 1339 O O . ALA A 1 177 ? 25.078 13.273 16.469 1 98.06 177 ALA A O 1
ATOM 1340 N N . SER A 1 178 ? 23.312 12.148 15.766 1 97.25 178 SER A N 1
ATOM 1341 C CA . SER A 1 178 ? 23.938 11.734 14.523 1 97.25 178 SER A CA 1
ATOM 1342 C C . SER A 1 178 ? 23.938 12.867 13.5 1 97.25 178 SER A C 1
ATOM 1344 O O . SER A 1 178 ? 24.938 13.086 12.812 1 97.25 178 SER A O 1
ATOM 1346 N N . GLY A 1 179 ? 22.797 13.43 13.312 1 97.5 179 GLY A N 1
ATOM 1347 C CA . GLY A 1 179 ? 22.594 14.516 12.359 1 97.5 179 GLY A CA 1
ATOM 1348 C C . GLY A 1 179 ? 22.453 14.031 10.93 1 97.5 179 GLY A C 1
ATOM 1349 O O . GLY A 1 179 ? 22.031 14.789 10.055 1 97.5 179 GLY A O 1
ATOM 1350 N N . ALA A 1 180 ? 22.75 12.805 10.648 1 97.69 180 ALA A N 1
ATOM 1351 C CA . ALA A 1 180 ? 22.891 12.281 9.297 1 97.69 180 ALA A CA 1
ATOM 1352 C C . ALA A 1 180 ? 21.562 12.305 8.547 1 97.69 180 ALA A C 1
ATOM 1354 O O . ALA A 1 180 ? 21.531 12.469 7.328 1 97.69 180 ALA A O 1
ATOM 1355 N N . ARG A 1 181 ? 20.438 12.148 9.305 1 98.56 181 ARG A N 1
ATOM 1356 C CA . ARG A 1 181 ? 19.141 12.023 8.641 1 98.56 181 ARG A CA 1
ATOM 1357 C C . ARG A 1 181 ? 18.266 13.242 8.922 1 98.56 181 ARG A C 1
ATOM 1359 O O . ARG A 1 181 ? 17.109 13.289 8.508 1 98.56 181 ARG A O 1
ATOM 1366 N N . VAL A 1 182 ? 18.812 14.242 9.609 1 98.44 182 VAL A N 1
ATOM 1367 C CA . VAL A 1 182 ? 18.078 15.453 9.922 1 98.44 182 VAL A CA 1
ATOM 1368 C C . VAL A 1 182 ? 18.016 16.359 8.695 1 98.44 182 VAL A C 1
ATOM 1370 O O . VAL A 1 182 ? 19.031 16.594 8.031 1 98.44 182 VAL A O 1
ATOM 1373 N N . VAL A 1 183 ? 16.875 16.75 8.352 1 98.31 183 VAL A N 1
ATOM 1374 C CA . VAL A 1 183 ? 16.656 17.672 7.242 1 98.31 183 VAL A CA 1
ATOM 1375 C C . VAL A 1 183 ? 16.672 19.109 7.758 1 98.31 183 VAL A C 1
ATOM 1377 O O . VAL A 1 183 ? 17.312 19.984 7.168 1 98.31 183 VAL A O 1
ATOM 1380 N N . CYS A 1 184 ? 15.977 19.375 8.836 1 96 184 CYS A N 1
ATOM 1381 C CA . CYS A 1 184 ? 15.953 20.672 9.508 1 96 184 CYS A CA 1
ATOM 1382 C C . CYS A 1 184 ? 15.602 20.5 10.984 1 96 184 CYS A C 1
ATOM 1384 O O . CYS A 1 184 ? 14.844 19.609 11.352 1 96 184 CYS A O 1
ATOM 1386 N N . ASP A 1 185 ? 16.172 21.328 11.797 1 96.56 185 ASP A N 1
ATOM 1387 C CA . ASP A 1 185 ? 15.93 21.344 13.242 1 96.56 185 ASP A CA 1
ATOM 1388 C C . ASP A 1 185 ? 15.758 22.781 13.75 1 96.56 185 ASP A C 1
ATOM 1390 O O . ASP A 1 185 ? 16.719 23.547 13.805 1 96.56 185 ASP A O 1
ATOM 1394 N N . GLU A 1 186 ? 14.547 23.078 14.156 1 95.25 186 GLU A N 1
ATOM 1395 C CA . GLU A 1 186 ? 14.219 24.406 14.664 1 95.25 186 GLU A CA 1
ATOM 1396 C C . GLU A 1 186 ? 14.016 24.375 16.172 1 95.25 186 GLU A C 1
ATOM 1398 O O . GLU A 1 186 ? 13.148 25.078 16.703 1 95.25 186 GLU A O 1
ATOM 1403 N N . GLY A 1 187 ? 14.719 23.562 16.812 1 94.56 187 GLY A N 1
ATOM 1404 C CA . GLY A 1 187 ? 14.641 23.422 18.266 1 94.56 187 GLY A CA 1
ATOM 1405 C C . GLY A 1 187 ? 13.398 22.672 18.719 1 94.56 187 GLY A C 1
ATOM 1406 O O . GLY A 1 187 ? 13.453 21.453 18.953 1 94.56 187 GLY A O 1
ATOM 1407 N N . GLU A 1 188 ? 12.25 23.312 18.531 1 95.44 188 GLU A N 1
ATOM 1408 C CA . GLU A 1 188 ? 11 22.719 19 1 95.44 188 GLU A CA 1
ATOM 1409 C C . GLU A 1 188 ? 10.414 21.766 17.969 1 95.44 188 GLU A C 1
ATOM 1411 O O . GLU A 1 188 ? 9.664 20.844 18.312 1 95.44 188 GLU A O 1
ATOM 1416 N N . VAL A 1 189 ? 10.719 22.016 16.719 1 97.5 189 VAL A N 1
ATOM 1417 C CA . VAL A 1 189 ? 10.258 21.156 15.641 1 97.5 189 VAL A CA 1
ATOM 1418 C C . VAL A 1 189 ? 11.453 20.594 14.867 1 97.5 189 VAL A C 1
ATOM 1420 O O . VAL A 1 189 ? 12.383 21.344 14.531 1 97.5 189 VAL A O 1
ATOM 1423 N N . ILE A 1 190 ? 11.422 19.312 14.664 1 98 190 ILE A N 1
ATOM 1424 C CA . ILE A 1 190 ? 12.5 18.656 13.914 1 98 190 ILE A CA 1
ATOM 1425 C C . ILE A 1 190 ? 11.906 17.875 12.742 1 98 190 ILE A C 1
ATOM 1427 O O . ILE A 1 190 ? 10.805 17.328 12.844 1 98 190 ILE A O 1
ATOM 1431 N N . ALA A 1 191 ? 12.547 17.875 11.641 1 98.62 191 ALA A N 1
ATOM 1432 C CA . ALA A 1 191 ? 12.219 17.062 10.469 1 98.62 191 ALA A CA 1
ATOM 1433 C C . ALA A 1 191 ? 13.398 16.172 10.07 1 98.62 191 ALA A C 1
ATOM 1435 O O . ALA A 1 191 ? 14.539 16.625 10.039 1 98.62 191 ALA A O 1
ATOM 1436 N N . TRP A 1 192 ? 13.141 14.914 9.789 1 98.69 192 TRP A N 1
ATOM 1437 C CA . TRP A 1 192 ? 14.203 13.984 9.414 1 98.69 192 TRP A CA 1
ATOM 1438 C C . TRP A 1 192 ? 13.68 12.898 8.477 1 98.69 192 TRP A C 1
ATOM 1440 O O . TRP A 1 192 ? 12.469 12.719 8.352 1 98.69 192 TRP A O 1
ATOM 1450 N N . CYS A 1 193 ? 14.57 12.32 7.738 1 98.69 193 CYS A N 1
ATOM 1451 C CA . CYS A 1 193 ? 14.25 11.102 7 1 98.69 193 CYS A CA 1
ATOM 1452 C C . CYS A 1 193 ? 14.398 9.875 7.883 1 98.69 193 CYS A C 1
ATOM 1454 O O . CYS A 1 193 ? 15.508 9.539 8.305 1 98.69 193 CYS A O 1
ATOM 1456 N N . PRO A 1 194 ? 13.344 9.18 8.172 1 98.19 194 PRO A N 1
ATOM 1457 C CA . PRO A 1 194 ? 13.422 8.078 9.133 1 98.19 194 PRO A CA 1
ATOM 1458 C C . PRO A 1 194 ? 14.43 7.008 8.734 1 98.19 194 PRO A C 1
ATOM 1460 O O . PRO A 1 194 ? 14.57 6.703 7.543 1 98.19 194 PRO A O 1
ATOM 1463 N N . HIS A 1 195 ? 15.078 6.41 9.742 1 97.69 195 HIS A N 1
ATOM 1464 C CA . HIS A 1 195 ? 16.078 5.375 9.547 1 97.69 195 HIS A CA 1
ATOM 1465 C C . HIS A 1 195 ? 15.547 4.254 8.656 1 97.69 195 HIS A C 1
ATOM 1467 O O . HIS A 1 195 ? 16.266 3.756 7.785 1 97.69 195 HIS A O 1
ATOM 1473 N N . ALA A 1 196 ? 14.352 3.863 8.859 1 97.31 196 ALA A N 1
ATOM 1474 C CA . ALA A 1 196 ? 13.648 2.869 8.055 1 97.31 196 ALA A CA 1
ATOM 1475 C C . ALA A 1 196 ? 12.531 3.516 7.234 1 97.31 196 ALA A C 1
ATOM 1477 O O . ALA A 1 196 ? 11.352 3.215 7.434 1 97.31 196 ALA A O 1
ATOM 1478 N N . SER A 1 197 ? 12.961 4.277 6.207 1 96.44 197 SER A N 1
ATOM 1479 C CA . SER A 1 197 ? 11.992 4.949 5.344 1 96.44 197 SER A CA 1
ATOM 1480 C C . SER A 1 197 ? 11.203 3.941 4.516 1 96.44 197 SER A C 1
ATOM 1482 O O . SER A 1 197 ? 11.766 2.961 4.02 1 96.44 197 SER A O 1
ATOM 1484 N N . HIS A 1 198 ? 9.953 4.211 4.441 1 94.12 198 HIS A N 1
ATOM 1485 C CA . HIS A 1 198 ? 9.086 3.354 3.637 1 94.12 198 HIS A CA 1
ATOM 1486 C C . HIS A 1 198 ? 9.133 3.752 2.166 1 94.12 198 HIS A C 1
ATOM 1488 O O . HIS A 1 198 ? 8.875 2.928 1.286 1 94.12 198 HIS A O 1
ATOM 1494 N N . ARG A 1 199 ? 9.469 4.973 1.905 1 93.5 199 ARG A N 1
ATOM 1495 C CA . ARG A 1 199 ? 9.555 5.523 0.556 1 93.5 199 ARG A CA 1
ATOM 1496 C C . ARG A 1 199 ? 10.75 6.457 0.423 1 93.5 199 ARG A C 1
ATOM 1498 O O . ARG A 1 199 ? 11.195 7.051 1.408 1 93.5 199 ARG A O 1
ATOM 1505 N N . ALA A 1 200 ? 11.227 6.555 -0.832 1 94.62 200 ALA A N 1
ATOM 1506 C CA . ALA A 1 200 ? 12.312 7.488 -1.099 1 94.62 200 ALA A CA 1
ATOM 1507 C C . ALA A 1 200 ? 11.906 8.922 -0.757 1 94.62 200 ALA A C 1
ATOM 1509 O O . ALA A 1 200 ? 10.844 9.383 -1.163 1 94.62 200 ALA A O 1
ATOM 1510 N N . PHE A 1 201 ? 12.672 9.594 0.118 1 96.81 201 PHE A N 1
ATOM 1511 C CA . PHE A 1 201 ? 12.555 11.008 0.45 1 96.81 201 PHE A CA 1
ATOM 1512 C C . PHE A 1 201 ? 11.391 11.242 1.406 1 96.81 201 PHE A C 1
ATOM 1514 O O . PHE A 1 201 ? 10.867 12.352 1.502 1 96.81 201 PHE A O 1
ATOM 1521 N N . GLU A 1 202 ? 10.969 10.172 2.045 1 97.88 202 GLU A N 1
ATOM 1522 C CA . GLU A 1 202 ? 10.031 10.352 3.146 1 97.88 202 GLU A CA 1
ATOM 1523 C C . GLU A 1 202 ? 10.617 11.25 4.23 1 97.88 202 GLU A C 1
ATOM 1525 O O . GLU A 1 202 ? 11.781 11.102 4.605 1 97.88 202 GLU A O 1
ATOM 1530 N N . VAL A 1 203 ? 9.812 12.188 4.707 1 98.69 203 VAL A N 1
ATOM 1531 C CA . VAL A 1 203 ? 10.25 13.062 5.793 1 98.69 203 VAL A CA 1
ATOM 1532 C C . VAL A 1 203 ? 9.211 13.047 6.914 1 98.69 203 VAL A C 1
ATOM 1534 O O . VAL A 1 203 ? 8.008 13.141 6.652 1 98.69 203 VAL A O 1
ATOM 1537 N N . LYS A 1 204 ? 9.719 12.922 8.133 1 98.5 204 LYS A N 1
ATOM 1538 C CA . LYS A 1 204 ? 8.875 13.023 9.328 1 98.5 204 LYS A CA 1
ATOM 1539 C C . LYS A 1 204 ? 9.117 14.344 10.055 1 98.5 204 LYS A C 1
ATOM 1541 O O . LYS A 1 204 ? 10.258 14.781 10.188 1 98.5 204 LYS A O 1
ATOM 1546 N N . LEU A 1 205 ? 8.062 14.961 10.438 1 98.38 205 LEU A N 1
ATOM 1547 C CA . LEU A 1 205 ? 8.109 16.109 11.328 1 98.38 205 LEU A CA 1
ATOM 1548 C C . LEU A 1 205 ? 7.578 15.758 12.711 1 98.38 205 LEU A C 1
ATOM 1550 O O . LEU A 1 205 ? 6.574 15.047 12.828 1 98.38 205 LEU A O 1
ATOM 1554 N N . ALA A 1 206 ? 8.227 16.281 13.727 1 97.94 206 ALA A N 1
ATOM 1555 C CA . ALA A 1 206 ? 7.77 16.031 15.086 1 97.94 206 ALA A CA 1
ATOM 1556 C C . ALA A 1 206 ? 8.148 17.203 16 1 97.94 206 ALA A C 1
ATOM 1558 O O . ALA A 1 206 ? 9.016 18 15.672 1 97.94 206 ALA A O 1
ATOM 1559 N N . LEU A 1 207 ? 7.434 17.266 17.031 1 96.44 207 LEU A N 1
ATOM 1560 C CA . LEU A 1 207 ? 7.781 18.188 18.109 1 96.44 207 LEU A CA 1
ATOM 1561 C C . LEU A 1 207 ? 8.773 17.562 19.078 1 96.44 207 LEU A C 1
ATOM 1563 O O . LEU A 1 207 ? 8.648 16.375 19.406 1 96.44 207 LEU A O 1
ATOM 1567 N N . ALA A 1 208 ? 9.75 18.266 19.469 1 93.62 208 ALA A N 1
ATOM 1568 C CA . ALA A 1 208 ? 10.742 17.781 20.422 1 93.62 208 ALA A CA 1
ATOM 1569 C C . ALA A 1 208 ? 10.148 17.703 21.828 1 93.62 208 ALA A C 1
ATOM 1571 O O . ALA A 1 208 ? 10.531 16.844 22.625 1 93.62 208 ALA A O 1
ATOM 1572 N N . GLY A 1 209 ? 9.281 18.469 22.188 1 87.12 209 GLY A N 1
ATOM 1573 C CA . GLY A 1 209 ? 8.641 18.453 23.5 1 87.12 209 GLY A CA 1
ATOM 1574 C C . GLY A 1 209 ? 7.395 17.594 23.547 1 87.12 209 GLY A C 1
ATOM 1575 O O . GLY A 1 209 ? 6.93 17.109 22.5 1 87.12 209 GLY A O 1
ATOM 1576 N N . GLU A 1 210 ? 6.98 17.328 24.703 1 83.38 210 GLU A N 1
ATOM 1577 C CA . GLU A 1 210 ? 5.805 16.484 24.906 1 83.38 210 GLU A CA 1
ATOM 1578 C C . GLU A 1 210 ? 4.555 17.141 24.328 1 83.38 210 GLU A C 1
ATOM 1580 O O . GLU A 1 210 ? 4.215 18.266 24.688 1 83.38 210 GLU A O 1
ATOM 1585 N N . CYS A 1 211 ? 3.932 16.484 23.422 1 87.06 211 CYS A N 1
ATOM 1586 C CA . CYS A 1 211 ? 2.621 16.828 22.891 1 87.06 211 CYS A CA 1
ATOM 1587 C C . CYS A 1 211 ? 1.836 15.586 22.516 1 87.06 211 CYS A C 1
ATOM 1589 O O . CYS A 1 211 ? 2.213 14.859 21.594 1 87.06 211 CYS A O 1
ATOM 1591 N N . ALA A 1 212 ? 0.793 15.406 23.188 1 90.44 212 ALA A N 1
ATOM 1592 C CA . ALA A 1 212 ? 0.091 14.125 23.156 1 90.44 212 ALA A CA 1
ATOM 1593 C C . ALA A 1 212 ? -0.629 13.938 21.828 1 90.44 212 ALA A C 1
ATOM 1595 O O . ALA A 1 212 ? -0.814 12.805 21.375 1 90.44 212 ALA A O 1
ATOM 1596 N N . ARG A 1 213 ? -1.149 15 21.297 1 95.5 213 ARG A N 1
ATOM 1597 C CA . ARG A 1 213 ? -1.902 14.938 20.047 1 95.5 213 ARG A CA 1
ATOM 1598 C C . ARG A 1 213 ? -1.925 16.297 19.359 1 95.5 213 ARG A C 1
ATOM 1600 O O . ARG A 1 213 ? -1.667 17.328 19.984 1 95.5 213 ARG A O 1
ATOM 1607 N N . PHE A 1 214 ? -2.24 16.344 18.125 1 97.81 214 PHE A N 1
ATOM 1608 C CA . PHE A 1 214 ? -2.164 17.531 17.281 1 97.81 214 PHE A CA 1
ATOM 1609 C C . PHE A 1 214 ? -3.131 18.609 17.781 1 97.81 214 PHE A C 1
ATOM 1611 O O . PHE A 1 214 ? -2.801 19.797 17.797 1 97.81 214 PHE A O 1
ATOM 1618 N N . SER A 1 215 ? -4.309 18.203 18.203 1 97.69 215 SER A N 1
ATOM 1619 C CA . SER A 1 215 ? -5.359 19.125 18.625 1 97.69 215 SER A CA 1
ATOM 1620 C C . SER A 1 215 ? -4.953 19.891 19.875 1 97.69 215 SER A C 1
ATOM 1622 O O . SER A 1 215 ? -5.566 20.906 20.219 1 97.69 215 SER A O 1
ATOM 1624 N N . ALA A 1 216 ? -3.932 19.484 20.547 1 96.19 216 ALA A N 1
ATOM 1625 C CA . ALA A 1 216 ? -3.508 20.094 21.812 1 96.19 216 ALA A CA 1
ATOM 1626 C C . ALA A 1 216 ? -2.447 21.156 21.578 1 96.19 216 ALA A C 1
ATOM 1628 O O . ALA A 1 216 ? -2.051 21.875 22.516 1 96.19 216 ALA A O 1
ATOM 1629 N N . LEU A 1 217 ? -2.053 21.344 20.375 1 96.44 217 LEU A N 1
ATOM 1630 C CA . LEU A 1 217 ? -1.002 22.297 20.078 1 96.44 217 LEU A CA 1
ATOM 1631 C C . LEU A 1 217 ? -1.441 23.719 20.422 1 96.44 217 LEU A C 1
ATOM 1633 O O . LEU A 1 217 ? -2.592 24.094 20.172 1 96.44 217 LEU A O 1
ATOM 1637 N N . ASP A 1 218 ? -0.514 24.453 20.953 1 96.19 218 ASP A N 1
ATOM 1638 C CA . ASP A 1 218 ? -0.767 25.891 21.094 1 96.19 218 ASP A CA 1
ATOM 1639 C C . ASP A 1 218 ? -0.406 26.641 19.828 1 96.19 218 ASP A C 1
ATOM 1641 O O . ASP A 1 218 ? 0.08 26.047 18.859 1 96.19 218 ASP A O 1
ATOM 1645 N N . ASP A 1 219 ? -0.676 27.922 19.797 1 96.88 219 ASP A N 1
ATOM 1646 C CA . ASP A 1 219 ? -0.53 28.719 18.578 1 96.88 219 ASP A CA 1
ATOM 1647 C C . ASP A 1 219 ? 0.938 28.844 18.172 1 96.88 219 ASP A C 1
ATOM 1649 O O . ASP A 1 219 ? 1.262 28.812 16.984 1 96.88 219 ASP A O 1
ATOM 1653 N N . ALA A 1 220 ? 1.788 28.984 19.156 1 96.31 220 ALA A N 1
ATOM 1654 C CA . ALA A 1 220 ? 3.207 29.172 18.875 1 96.31 220 ALA A CA 1
ATOM 1655 C C . ALA A 1 220 ? 3.803 27.922 18.219 1 96.31 220 ALA A C 1
ATOM 1657 O O . ALA A 1 220 ? 4.492 28.031 17.203 1 96.31 220 ALA A O 1
ATOM 1658 N N . ARG A 1 221 ? 3.529 26.781 18.781 1 96.56 221 ARG A N 1
ATOM 1659 C CA . ARG A 1 221 ? 4.035 25.516 18.234 1 96.56 221 ARG A CA 1
ATOM 1660 C C . ARG A 1 221 ? 3.418 25.219 16.875 1 96.56 221 ARG A C 1
ATOM 1662 O O . ARG A 1 221 ? 4.09 24.688 15.992 1 96.56 221 ARG A O 1
ATOM 1669 N N . LEU A 1 222 ? 2.156 25.547 16.75 1 97.88 222 LEU A N 1
ATOM 1670 C CA . LEU A 1 222 ? 1.488 25.375 15.469 1 97.88 222 LEU A CA 1
ATOM 1671 C C . LEU A 1 222 ? 2.166 26.188 14.375 1 97.88 222 LEU A C 1
ATOM 1673 O O . LEU A 1 222 ? 2.344 25.719 13.25 1 97.88 222 LEU A O 1
ATOM 1677 N N . ALA A 1 223 ? 2.5 27.422 14.695 1 97.88 223 ALA A N 1
ATOM 1678 C CA . ALA A 1 223 ? 3.166 28.312 13.75 1 97.88 223 ALA A CA 1
ATOM 1679 C C . ALA A 1 223 ? 4.531 27.766 13.344 1 97.88 223 ALA A C 1
ATOM 1681 O O . ALA A 1 223 ? 4.918 27.844 12.18 1 97.88 223 ALA A O 1
ATOM 1682 N N . MET A 1 224 ? 5.254 27.25 14.312 1 97 224 MET A N 1
ATOM 1683 C CA . MET A 1 224 ? 6.562 26.672 14.016 1 97 224 MET A CA 1
ATOM 1684 C C . MET A 1 224 ? 6.426 25.453 13.109 1 97 224 MET A C 1
ATOM 1686 O O . MET A 1 224 ? 7.207 25.281 12.172 1 97 224 MET A O 1
ATOM 1690 N N . LEU A 1 225 ? 5.457 24.641 13.43 1 97.69 225 LEU A N 1
ATOM 1691 C CA . LEU A 1 225 ? 5.199 23.453 12.602 1 97.69 225 LEU A CA 1
ATOM 1692 C C . LEU A 1 225 ? 4.863 23.859 11.172 1 97.69 225 LEU A C 1
ATOM 1694 O O . LEU A 1 225 ? 5.324 23.219 10.219 1 97.69 225 LEU A O 1
ATOM 1698 N N . ALA A 1 226 ? 4.039 24.891 11 1 98.12 226 ALA A N 1
ATOM 1699 C CA . ALA A 1 226 ? 3.66 25.391 9.688 1 98.12 226 ALA A CA 1
ATOM 1700 C C . ALA A 1 226 ? 4.887 25.828 8.891 1 98.12 226 ALA A C 1
ATOM 1702 O O . ALA A 1 226 ? 5.023 25.484 7.711 1 98.12 226 ALA A O 1
ATOM 1703 N N . ARG A 1 227 ? 5.762 26.531 9.539 1 97.31 227 ARG A N 1
ATOM 1704 C CA . ARG A 1 227 ? 6.98 27 8.898 1 97.31 227 ARG A CA 1
ATOM 1705 C C . ARG A 1 227 ? 7.844 25.844 8.422 1 97.31 227 ARG A C 1
ATOM 1707 O O . ARG A 1 227 ? 8.344 25.859 7.297 1 97.31 227 ARG A O 1
ATOM 1714 N N . VAL A 1 228 ? 8 24.875 9.297 1 97.5 228 VAL A N 1
ATOM 1715 C CA . VAL A 1 228 ? 8.852 23.734 8.969 1 97.5 228 VAL A CA 1
ATOM 1716 C C . VAL A 1 228 ? 8.219 22.906 7.855 1 97.5 228 VAL A C 1
ATOM 1718 O O . VAL A 1 228 ? 8.914 22.406 6.973 1 97.5 228 VAL A O 1
ATOM 1721 N N . LEU A 1 229 ? 6.926 22.734 7.891 1 98.12 229 LEU A N 1
ATOM 1722 C CA . LEU A 1 229 ? 6.223 21.969 6.855 1 98.12 229 LEU A CA 1
ATOM 1723 C C . LEU A 1 229 ? 6.434 22.609 5.488 1 98.12 229 LEU A C 1
ATOM 1725 O O . LEU A 1 229 ? 6.711 21.922 4.508 1 98.12 229 LEU A O 1
ATOM 1729 N N . VAL A 1 230 ? 6.309 23.953 5.387 1 97.5 230 VAL A N 1
ATOM 1730 C CA . VAL A 1 230 ? 6.543 24.672 4.141 1 97.5 230 VAL A CA 1
ATOM 1731 C C . VAL A 1 230 ? 7.992 24.5 3.699 1 97.5 230 VAL A C 1
ATOM 1733 O O . VAL A 1 230 ? 8.266 24.219 2.527 1 97.5 230 VAL A O 1
ATOM 1736 N N . ASP A 1 231 ? 8.883 24.625 4.633 1 96.94 231 ASP A N 1
ATOM 1737 C CA . ASP A 1 231 ? 10.297 24.469 4.328 1 96.94 231 ASP A CA 1
ATOM 1738 C C . ASP A 1 231 ? 10.594 23.094 3.748 1 96.94 231 ASP A C 1
ATOM 1740 O O . ASP A 1 231 ? 11.234 22.969 2.703 1 96.94 231 ASP A O 1
ATOM 1744 N N . VAL A 1 232 ? 10.102 22.062 4.426 1 97.69 232 VAL A N 1
ATOM 1745 C CA . VAL A 1 232 ? 10.352 20.688 4.023 1 97.69 232 VAL A CA 1
ATOM 1746 C C . VAL A 1 232 ? 9.789 20.438 2.623 1 97.69 232 VAL A C 1
ATOM 1748 O O . VAL A 1 232 ? 10.461 19.875 1.765 1 97.69 232 VAL A O 1
ATOM 1751 N N . THR A 1 233 ? 8.562 20.859 2.354 1 97.62 233 THR A N 1
ATOM 1752 C CA . THR A 1 233 ? 7.941 20.625 1.056 1 97.62 233 THR A CA 1
ATOM 1753 C C . THR A 1 233 ? 8.641 21.438 -0.033 1 97.62 233 THR A C 1
ATOM 1755 O O . THR A 1 233 ? 8.727 20.984 -1.181 1 97.62 233 THR A O 1
ATOM 1758 N N . SER A 1 234 ? 9.117 22.625 0.315 1 96.62 234 SER A N 1
ATOM 1759 C CA . SER A 1 234 ? 9.883 23.422 -0.631 1 96.62 234 SER A CA 1
ATOM 1760 C C . SER A 1 234 ? 11.195 22.75 -1.001 1 96.62 234 SER A C 1
ATOM 1762 O O . SER A 1 234 ? 11.602 22.75 -2.166 1 96.62 234 SER A O 1
ATOM 1764 N N . ARG A 1 235 ? 11.891 22.203 -0.015 1 97.06 235 ARG A N 1
ATOM 1765 C CA . ARG A 1 235 ? 13.125 21.469 -0.27 1 97.06 235 ARG A CA 1
ATOM 1766 C C . ARG A 1 235 ? 12.859 20.266 -1.169 1 97.06 235 ARG A C 1
ATOM 1768 O O . ARG A 1 235 ? 13.633 19.984 -2.088 1 97.06 235 ARG A O 1
ATOM 1775 N N . LEU A 1 236 ? 11.789 19.547 -0.864 1 97.44 236 LEU A N 1
ATOM 1776 C CA . LEU A 1 236 ? 11.43 18.391 -1.687 1 97.44 236 LEU A CA 1
ATOM 1777 C C . LEU A 1 236 ? 11.203 18.812 -3.135 1 97.44 236 LEU A C 1
ATOM 1779 O O . LEU A 1 236 ? 11.656 18.141 -4.059 1 97.44 236 LEU A O 1
ATOM 1783 N N . ARG A 1 237 ? 10.539 19.922 -3.326 1 95.38 237 ARG A N 1
ATOM 1784 C CA . ARG A 1 237 ? 10.289 20.422 -4.672 1 95.38 237 ARG A CA 1
ATOM 1785 C C . ARG A 1 237 ? 11.602 20.797 -5.363 1 95.38 237 ARG A C 1
ATOM 1787 O O . ARG A 1 237 ? 11.75 20.594 -6.57 1 95.38 237 ARG A O 1
ATOM 1794 N N . ALA A 1 238 ? 12.445 21.344 -4.637 1 95.56 238 ALA A N 1
ATOM 1795 C CA . ALA A 1 238 ? 13.734 21.719 -5.203 1 95.56 238 ALA A CA 1
ATOM 1796 C C . ALA A 1 238 ? 14.516 20.5 -5.672 1 95.56 238 ALA A C 1
ATOM 1798 O O . ALA A 1 238 ? 15.188 20.547 -6.707 1 95.56 238 ALA A O 1
ATOM 1799 N N . VAL A 1 239 ? 14.438 19.422 -4.922 1 95.19 239 VAL A N 1
ATOM 1800 C CA . VAL A 1 239 ? 15.227 18.234 -5.203 1 95.19 239 VAL A CA 1
ATOM 1801 C C . VAL A 1 239 ? 14.523 17.375 -6.258 1 95.19 239 VAL A C 1
ATOM 1803 O O . VAL A 1 239 ? 15.164 16.859 -7.176 1 95.19 239 VAL A O 1
ATOM 1806 N N . LEU A 1 240 ? 13.211 17.266 -6.152 1 94.25 240 LEU A N 1
ATOM 1807 C CA . LEU A 1 240 ? 12.469 16.297 -6.965 1 94.25 240 LEU A CA 1
ATOM 1808 C C . LEU A 1 240 ? 11.727 17 -8.102 1 94.25 240 LEU A C 1
ATOM 1810 O O . LEU A 1 240 ? 11.18 16.359 -8.984 1 94.25 240 LEU A O 1
ATOM 1814 N N . GLY A 1 241 ? 11.672 18.359 -8.102 1 92.5 241 GLY A N 1
ATOM 1815 C CA . GLY A 1 241 ? 10.773 19.078 -8.984 1 92.5 241 GLY A CA 1
ATOM 1816 C C . GLY A 1 241 ? 9.312 18.938 -8.602 1 92.5 241 GLY A C 1
ATOM 1817 O O . GLY A 1 241 ? 9 18.625 -7.445 1 92.5 241 GLY A O 1
ATOM 1818 N N . THR A 1 242 ? 8.469 19.344 -9.492 1 90 242 THR A N 1
ATOM 1819 C CA . THR A 1 242 ? 7.051 19.078 -9.25 1 90 242 THR A CA 1
ATOM 1820 C C . THR A 1 242 ? 6.777 17.578 -9.164 1 90 242 THR A C 1
ATOM 1822 O O . THR A 1 242 ? 7.188 16.812 -10.039 1 90 242 THR A O 1
ATOM 1825 N N . HIS A 1 243 ? 6.23 17.172 -8.086 1 92.19 243 HIS A N 1
ATOM 1826 C CA . HIS A 1 243 ? 6.008 15.75 -7.836 1 92.19 243 HIS A CA 1
ATOM 1827 C C . HIS A 1 243 ? 4.715 15.523 -7.059 1 92.19 243 HIS A C 1
ATOM 1829 O O . HIS A 1 243 ? 4.168 16.453 -6.469 1 92.19 243 HIS A O 1
ATOM 1835 N N . ASP A 1 244 ? 4.227 14.375 -7.172 1 93.69 244 ASP A N 1
ATOM 1836 C CA . ASP A 1 244 ? 3.064 13.969 -6.387 1 93.69 244 ASP A CA 1
ATOM 1837 C C . ASP A 1 244 ? 3.479 13.523 -4.984 1 93.69 244 ASP A C 1
ATOM 1839 O O . ASP A 1 244 ? 4.527 12.898 -4.812 1 93.69 244 ASP A O 1
ATOM 1843 N N . TYR A 1 245 ? 2.68 13.875 -3.973 1 96.38 245 TYR A N 1
ATOM 1844 C CA . TYR A 1 245 ? 3.021 13.453 -2.621 1 96.38 245 TYR A CA 1
ATOM 1845 C C . TYR A 1 245 ? 1.793 13.453 -1.722 1 96.38 245 TYR A C 1
ATOM 1847 O O . TYR A 1 245 ? 0.762 14.031 -2.068 1 96.38 245 TYR A O 1
ATOM 1855 N N . ASN A 1 246 ? 1.893 12.758 -0.644 1 97.56 246 ASN A N 1
ATOM 1856 C CA . ASN A 1 246 ? 0.898 12.766 0.425 1 97.56 246 ASN A CA 1
ATOM 1857 C C . ASN A 1 246 ? 1.454 13.391 1.703 1 97.56 246 ASN A C 1
ATOM 1859 O O . ASN A 1 246 ? 2.656 13.312 1.963 1 97.56 246 ASN A O 1
ATOM 1863 N N . VAL A 1 247 ? 0.639 14.047 2.434 1 98.62 247 VAL A N 1
ATOM 1864 C CA . VAL A 1 247 ? 0.915 14.453 3.809 1 98.62 247 VAL A CA 1
ATOM 1865 C C . VAL A 1 247 ? -0.059 13.758 4.758 1 98.62 247 VAL A C 1
ATOM 1867 O O . VAL A 1 247 ? -1.274 13.805 4.551 1 98.62 247 VAL A O 1
ATOM 1870 N N . LEU A 1 248 ? 0.512 13.117 5.734 1 98.62 248 LEU A N 1
ATOM 1871 C CA . LEU A 1 248 ? -0.287 12.359 6.691 1 98.62 248 LEU A CA 1
ATOM 1872 C C . LEU A 1 248 ? -0.064 12.867 8.109 1 98.62 248 LEU A C 1
ATOM 1874 O O . LEU A 1 248 ? 1.077 12.969 8.57 1 98.62 248 LEU A O 1
ATOM 1878 N N . LEU A 1 249 ? -1.109 13.242 8.766 1 98.62 249 LEU A N 1
ATOM 1879 C CA . LEU A 1 249 ? -1.028 13.523 10.195 1 98.62 249 LEU A CA 1
ATOM 1880 C C . LEU A 1 249 ? -1.247 12.258 11.008 1 98.62 249 LEU A C 1
ATOM 1882 O O . LEU A 1 249 ? -2.371 11.758 11.102 1 98.62 249 LEU A O 1
ATOM 1886 N N . ARG A 1 250 ? -0.198 1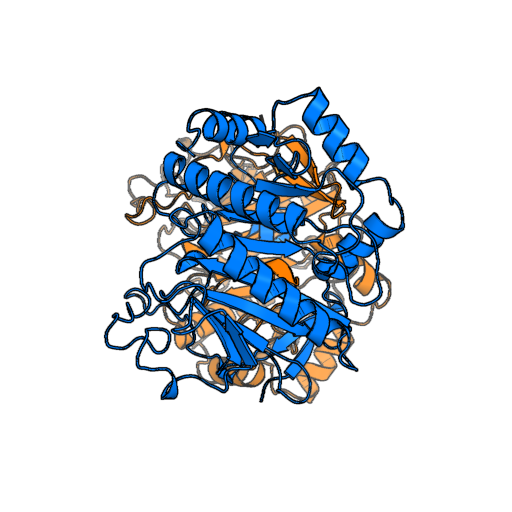1.781 11.602 1 97.25 250 ARG A N 1
ATOM 1887 C CA . ARG A 1 250 ? -0.253 10.539 12.375 1 97.25 250 ARG A CA 1
ATOM 1888 C C . ARG A 1 250 ? -0.598 10.82 13.836 1 97.25 250 ARG A C 1
ATOM 1890 O O . ARG A 1 250 ? 0.276 10.781 14.703 1 97.25 250 ARG A O 1
ATOM 1897 N N . ASP A 1 251 ? -1.821 11.039 14.062 1 97.56 251 ASP A N 1
ATOM 1898 C CA . ASP A 1 251 ? -2.361 11.242 15.406 1 97.56 251 ASP A CA 1
ATOM 1899 C C . ASP A 1 251 ? -2.799 9.914 16.031 1 97.56 251 ASP A C 1
ATOM 1901 O O . ASP A 1 251 ? -3.154 8.977 15.312 1 97.56 251 ASP A O 1
ATOM 1905 N N . PRO A 1 252 ? -2.721 9.836 17.406 1 97.88 252 PRO A N 1
ATOM 1906 C CA . PRO A 1 252 ? -3.246 8.633 18.047 1 97.88 252 PRO A CA 1
ATOM 1907 C C . PRO A 1 252 ? -4.77 8.547 18 1 97.88 252 PRO A C 1
ATOM 1909 O O . PRO A 1 252 ? -5.43 9.516 17.609 1 97.88 252 PRO A O 1
ATOM 1912 N N . ALA A 1 253 ? -5.289 7.379 18.312 1 98.38 253 ALA A N 1
ATOM 1913 C CA . ALA A 1 253 ? -6.734 7.176 18.391 1 98.38 253 ALA A CA 1
ATOM 1914 C C . ALA A 1 253 ? -7.355 8.117 19.422 1 98.38 253 ALA A C 1
ATOM 1916 O O . ALA A 1 253 ? -6.66 8.648 20.297 1 98.38 253 ALA A O 1
ATOM 1917 N N . VAL A 1 254 ? -8.641 8.328 19.234 1 97.75 254 VAL A N 1
ATOM 1918 C CA . VAL A 1 254 ? -9.359 9.164 20.188 1 97.75 254 VAL A CA 1
ATOM 1919 C C . VAL A 1 254 ? -9.273 8.555 21.578 1 97.75 254 VAL A C 1
ATOM 1921 O O . VAL A 1 254 ? -9.477 7.352 21.75 1 97.75 254 VAL A O 1
ATOM 1924 N N . GLY A 1 255 ? -8.906 9.344 22.547 1 95.25 255 GLY A N 1
ATOM 1925 C CA . GLY A 1 255 ? -8.797 8.875 23.906 1 95.25 255 GLY A CA 1
ATOM 1926 C C . GLY A 1 255 ? -7.398 8.398 24.266 1 95.25 255 GLY A C 1
ATOM 1927 O O . GLY A 1 255 ? -7.113 8.109 25.438 1 95.25 255 GLY A O 1
ATOM 1928 N N . VAL A 1 256 ? -6.555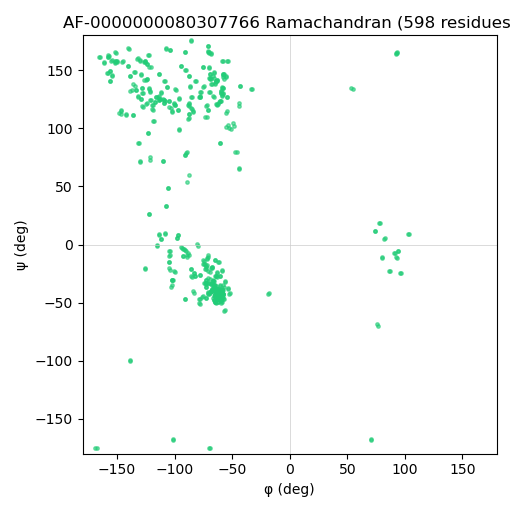 8.258 23.266 1 95.56 256 VAL A N 1
ATOM 1929 C CA . VAL A 1 256 ? -5.172 7.848 23.484 1 95.56 256 VAL A CA 1
ATOM 1930 C C . VAL A 1 256 ? -4.258 9.07 23.469 1 95.56 256 VAL A C 1
ATOM 1932 O O . VAL A 1 256 ? -4.438 9.969 22.641 1 95.56 256 VAL A O 1
ATOM 1935 N N . SER A 1 257 ? -3.369 9.156 24.453 1 91.94 257 SER A N 1
ATOM 1936 C CA . SER A 1 257 ? -2.424 10.266 24.547 1 91.94 257 SER A CA 1
ATOM 1937 C C . SER A 1 257 ? -0.983 9.773 24.453 1 91.94 257 SER A C 1
ATOM 1939 O O . SER A 1 257 ? -0.457 9.18 25.391 1 91.94 257 SER A O 1
ATOM 1941 N N . THR A 1 258 ? -0.323 9.984 23.375 1 95.06 258 THR A N 1
ATOM 1942 C CA . THR A 1 258 ? 1.068 9.609 23.141 1 95.06 258 THR A CA 1
ATOM 1943 C C . THR A 1 258 ? 1.81 10.727 22.406 1 95.06 258 THR A C 1
ATOM 1945 O O . THR A 1 258 ? 2.227 11.711 23.016 1 95.06 258 THR A O 1
ATOM 1948 N N . PHE A 1 259 ? 1.995 10.617 21.109 1 96 259 PHE A N 1
ATOM 1949 C CA . PHE A 1 259 ? 2.596 11.656 20.281 1 96 259 PHE A CA 1
ATOM 1950 C C . PHE A 1 259 ? 2.066 11.586 18.859 1 96 259 PHE A C 1
ATOM 1952 O O . PHE A 1 259 ? 1.386 10.625 18.484 1 96 259 PHE A O 1
ATOM 1959 N N . PHE A 1 260 ? 2.285 12.594 18.141 1 97.19 260 PHE A N 1
ATOM 1960 C CA . PHE A 1 260 ? 1.948 12.586 16.719 1 97.19 260 PHE A CA 1
ATOM 1961 C C . PHE A 1 260 ? 3.16 12.961 15.875 1 97.19 260 PHE A C 1
ATOM 1963 O O . PHE A 1 260 ? 4.141 13.5 16.391 1 97.19 260 PHE A O 1
ATOM 1970 N N . THR A 1 261 ? 3.176 12.594 14.648 1 97.81 261 THR A N 1
ATOM 1971 C CA . THR A 1 261 ? 4.105 13.062 13.625 1 97.81 261 THR A CA 1
ATOM 1972 C C . THR A 1 261 ? 3.355 13.5 12.375 1 97.81 261 THR A C 1
ATOM 1974 O O . THR A 1 261 ? 2.178 13.18 12.203 1 97.81 261 THR A O 1
ATOM 1977 N N . ILE A 1 262 ? 3.93 14.273 11.625 1 98.5 262 ILE A N 1
ATOM 1978 C CA . ILE A 1 262 ? 3.48 14.555 10.266 1 98.5 262 ILE A CA 1
ATOM 1979 C C . ILE A 1 262 ? 4.449 13.938 9.258 1 98.5 262 ILE A C 1
ATOM 1981 O O . ILE A 1 262 ? 5.652 14.203 9.297 1 98.5 262 ILE A O 1
ATOM 1985 N N . ASP A 1 263 ? 3.934 13.094 8.445 1 98.5 263 ASP A N 1
ATOM 1986 C CA . ASP A 1 263 ? 4.746 12.406 7.445 1 98.5 263 ASP A CA 1
ATOM 1987 C C . ASP A 1 263 ? 4.516 12.984 6.055 1 98.5 263 ASP A C 1
ATOM 1989 O O . ASP A 1 263 ? 3.375 13.07 5.594 1 98.5 263 ASP A O 1
ATOM 1993 N N . VAL A 1 264 ? 5.52 13.43 5.41 1 98.56 264 VAL A N 1
ATOM 1994 C CA . VAL A 1 264 ? 5.473 13.828 4.008 1 98.56 264 VAL A CA 1
ATOM 1995 C C . VAL A 1 264 ? 6.043 12.711 3.133 1 98.56 264 VAL A C 1
ATOM 1997 O O . VAL A 1 264 ? 7.199 12.32 3.297 1 98.56 264 VAL A O 1
ATOM 2000 N N . LEU A 1 265 ? 5.211 12.242 2.221 1 97.38 265 LEU A N 1
ATOM 2001 C CA . LEU A 1 265 ? 5.543 11.047 1.454 1 97.38 265 LEU A CA 1
ATOM 2002 C C . LEU A 1 265 ? 5.523 11.336 -0.043 1 97.38 265 LEU A C 1
ATOM 2004 O O . LEU A 1 265 ? 4.484 11.203 -0.691 1 97.38 265 LEU A O 1
ATOM 2008 N N . PRO A 1 266 ? 6.664 11.641 -0.684 1 96.19 266 PRO A N 1
ATOM 2009 C CA . PRO A 1 266 ? 6.703 11.766 -2.143 1 96.19 266 PRO A CA 1
ATOM 2010 C C . PRO A 1 266 ? 6.383 10.445 -2.852 1 96.19 266 PRO A C 1
ATOM 2012 O O . PRO A 1 266 ? 6.785 9.375 -2.387 1 96.19 266 PRO A O 1
ATOM 2015 N N . ARG A 1 267 ? 5.633 10.555 -3.941 1 91.81 267 ARG A N 1
ATOM 2016 C CA . ARG A 1 267 ? 5.32 9.375 -4.742 1 91.81 267 ARG A CA 1
ATOM 2017 C C . ARG A 1 267 ? 6.359 9.164 -5.836 1 91.81 267 ARG A C 1
ATOM 2019 O O . ARG A 1 267 ? 6.098 9.422 -7.008 1 91.81 267 ARG A O 1
ATOM 2026 N N . THR A 1 268 ? 7.465 8.664 -5.461 1 84.06 268 THR A N 1
ATOM 2027 C CA . THR A 1 268 ? 8.547 8.383 -6.395 1 84.06 268 THR A CA 1
ATOM 2028 C C . THR A 1 268 ? 8.422 6.977 -6.965 1 84.06 268 THR A C 1
ATOM 2030 O O . THR A 1 268 ? 9.086 6.637 -7.953 1 84.06 268 THR A O 1
ATOM 2033 N N . GLY A 1 269 ? 7.617 6.242 -6.453 1 78.75 269 GLY A N 1
ATOM 2034 C CA . GLY A 1 269 ? 7.258 4.887 -6.836 1 78.75 269 GLY A CA 1
ATOM 2035 C C . GLY A 1 269 ? 6 4.387 -6.156 1 78.75 269 GLY A C 1
ATOM 2036 O O . GLY A 1 269 ? 5.289 5.16 -5.512 1 78.75 269 GLY A O 1
ATOM 2037 N N . GLY A 1 270 ? 5.672 3.203 -6.355 1 77.88 270 GLY A N 1
ATOM 2038 C CA . GLY A 1 270 ? 4.527 2.576 -5.719 1 77.88 270 GLY A CA 1
ATOM 2039 C C . GLY A 1 270 ? 4.789 1.148 -5.281 1 77.88 270 GLY A C 1
ATOM 2040 O O . GLY A 1 270 ? 5.84 0.584 -5.594 1 77.88 270 GLY A O 1
ATOM 2041 N N . ASP A 1 271 ? 3.863 0.721 -4.535 1 85.62 271 ASP A N 1
ATOM 2042 C CA . ASP A 1 271 ? 3.986 -0.667 -4.098 1 85.62 271 ASP A CA 1
ATOM 2043 C C . ASP A 1 271 ? 3.857 -1.627 -5.281 1 85.62 271 ASP A C 1
ATOM 2045 O O . ASP A 1 271 ? 2.932 -1.508 -6.086 1 85.62 271 ASP A O 1
ATOM 2049 N N . ALA A 1 272 ? 4.832 -2.455 -5.359 1 89.31 272 ALA A N 1
ATOM 2050 C CA . ALA A 1 272 ? 4.801 -3.529 -6.348 1 89.31 272 ALA A CA 1
ATOM 2051 C C . ALA A 1 272 ? 4.406 -4.855 -5.707 1 89.31 272 ALA A C 1
ATOM 2053 O O . ALA A 1 272 ? 3.818 -4.879 -4.625 1 89.31 272 ALA A O 1
ATOM 2054 N N . GLY A 1 273 ? 4.602 -5.887 -6.453 1 94.06 273 GLY A N 1
ATOM 2055 C CA . GLY A 1 273 ? 4.184 -7.203 -6 1 94.06 273 GLY A CA 1
ATOM 2056 C C . GLY A 1 273 ? 4.832 -7.617 -4.695 1 94.06 273 GLY A C 1
ATOM 2057 O O . GLY A 1 273 ? 4.184 -8.219 -3.836 1 94.06 273 GLY A O 1
ATOM 2058 N N . PHE A 1 274 ? 6.094 -7.305 -4.52 1 95.12 274 PHE A N 1
ATOM 2059 C CA . PHE A 1 274 ? 6.781 -7.727 -3.305 1 95.12 274 PHE A CA 1
ATOM 2060 C C . PHE A 1 274 ? 6.176 -7.059 -2.076 1 95.12 274 PHE A C 1
ATOM 2062 O O . PHE A 1 274 ? 5.898 -7.723 -1.075 1 95.12 274 PHE A O 1
ATOM 2069 N N . GLU A 1 275 ? 6.02 -5.734 -2.166 1 95.12 275 GLU A N 1
ATOM 2070 C CA . GLU A 1 275 ? 5.445 -5 -1.043 1 95.12 275 GLU A CA 1
ATOM 2071 C C . GLU A 1 275 ? 4.035 -5.488 -0.728 1 95.12 275 GLU A C 1
ATOM 2073 O O . GLU A 1 275 ? 3.682 -5.676 0.438 1 95.12 275 GLU A O 1
ATOM 2078 N N . LEU A 1 276 ? 3.25 -5.719 -1.755 1 94.25 276 LEU A N 1
ATOM 2079 C CA . LEU A 1 276 ? 1.88 -6.191 -1.576 1 94.25 276 LEU A CA 1
ATOM 2080 C C . LEU A 1 276 ? 1.859 -7.578 -0.944 1 94.25 276 LEU A C 1
ATOM 2082 O O . LEU A 1 276 ? 0.991 -7.875 -0.121 1 94.25 276 LEU A O 1
ATOM 2086 N N . GLN A 1 277 ? 2.775 -8.352 -1.331 1 96.31 277 GLN A N 1
ATOM 2087 C CA . GLN A 1 277 ? 2.844 -9.742 -0.885 1 96.31 277 GLN A CA 1
ATOM 2088 C C . GLN A 1 277 ? 3.363 -9.836 0.546 1 96.31 277 GLN A C 1
ATOM 2090 O O . GLN A 1 277 ? 2.828 -10.594 1.358 1 96.31 277 GLN A O 1
ATOM 2095 N N . SER A 1 278 ? 4.387 -9.117 0.858 1 96 278 SER A N 1
ATOM 2096 C CA . SER A 1 278 ? 5.148 -9.32 2.088 1 96 278 SER A CA 1
ATOM 2097 C C . SER A 1 278 ? 4.75 -8.312 3.158 1 96 278 SER A C 1
ATOM 2099 O O . SER A 1 278 ? 5.02 -8.516 4.344 1 96 278 SER A O 1
ATOM 2101 N N . GLY A 1 279 ? 4.215 -7.191 2.713 1 94.94 279 GLY A N 1
ATOM 2102 C CA . GLY A 1 279 ? 4 -6.105 3.656 1 94.94 279 GLY A CA 1
ATOM 2103 C C . GLY A 1 279 ? 5.285 -5.398 4.051 1 94.94 279 GLY A C 1
ATOM 2104 O O . GLY A 1 279 ? 5.32 -4.684 5.055 1 94.94 279 GLY A O 1
ATOM 2105 N N . THR A 1 280 ? 6.355 -5.652 3.373 1 94.81 280 THR A N 1
ATOM 2106 C CA . THR A 1 280 ? 7.664 -5.07 3.646 1 94.81 280 THR A CA 1
ATOM 2107 C C . THR A 1 280 ? 7.98 -3.953 2.656 1 94.81 280 THR A C 1
ATOM 2109 O O . THR A 1 280 ? 8.164 -4.207 1.466 1 94.81 280 THR A O 1
ATOM 2112 N N . PRO A 1 281 ? 8.07 -2.73 3.182 1 94.94 281 PRO A N 1
ATOM 2113 C CA . PRO A 1 281 ? 8.43 -1.643 2.27 1 94.94 281 PRO A CA 1
ATOM 2114 C C . PRO A 1 281 ? 9.844 -1.787 1.714 1 94.94 281 PRO A C 1
ATOM 2116 O O . PRO A 1 281 ? 10.719 -2.354 2.377 1 94.94 281 PRO A O 1
ATOM 2119 N N . VAL A 1 282 ? 10.047 -1.316 0.505 1 94 282 VAL A N 1
ATOM 2120 C CA . VAL A 1 282 ? 11.352 -1.256 -0.135 1 94 282 VAL A CA 1
ATOM 2121 C C . VAL A 1 282 ? 11.703 0.194 -0.458 1 94 282 VAL A C 1
ATOM 2123 O O . VAL A 1 282 ? 10.953 0.885 -1.145 1 94 282 VAL A O 1
ATOM 2126 N N . CYS A 1 283 ? 12.766 0.678 0.068 1 93.81 283 CYS A N 1
ATOM 2127 C CA . CYS A 1 283 ? 13.234 2.035 -0.195 1 93.81 283 CYS A CA 1
ATOM 2128 C C . CYS A 1 283 ? 14.523 2.02 -1 1 93.81 283 CYS A C 1
ATOM 2130 O O . CYS A 1 283 ? 15.508 1.397 -0.593 1 93.81 283 CYS A O 1
ATOM 2132 N N . VAL A 1 284 ? 14.609 2.773 -2.051 1 92.19 284 VAL A N 1
ATOM 2133 C CA . VAL A 1 284 ? 15.742 2.654 -2.971 1 92.19 284 VAL A CA 1
ATOM 2134 C C . VAL A 1 284 ? 16.688 3.828 -2.771 1 92.19 284 VAL A C 1
ATOM 2136 O O . VAL A 1 284 ? 17.75 3.891 -3.404 1 92.19 284 VAL A O 1
ATOM 2139 N N . VAL A 1 285 ? 16.328 4.77 -1.953 1 94.19 285 VAL A N 1
ATOM 2140 C CA . VAL A 1 285 ? 17.203 5.875 -1.582 1 94.19 285 VAL A CA 1
ATOM 2141 C C . VAL A 1 285 ? 17.5 5.824 -0.085 1 94.19 285 VAL A C 1
ATOM 2143 O O . VAL A 1 285 ? 16.578 5.816 0.735 1 94.19 285 VAL A O 1
ATOM 2146 N N . ALA A 1 286 ? 18.75 5.75 0.202 1 95.81 286 ALA A N 1
ATOM 2147 C CA . ALA A 1 286 ? 19.109 5.766 1.617 1 95.81 286 ALA A CA 1
ATOM 2148 C C . ALA A 1 286 ? 18.625 7.047 2.291 1 95.81 286 ALA A C 1
ATOM 2150 O O . ALA A 1 286 ? 18.844 8.148 1.781 1 95.81 286 ALA A O 1
ATOM 2151 N N . PRO A 1 287 ? 17.969 6.914 3.449 1 97.31 287 PRO A N 1
ATOM 2152 C CA . PRO A 1 287 ? 17.484 8.117 4.137 1 97.31 287 PRO A CA 1
ATOM 2153 C C . PRO A 1 287 ? 18.594 9.125 4.418 1 97.31 287 PRO A C 1
ATOM 2155 O O . PRO A 1 287 ? 18.359 10.328 4.426 1 97.31 287 PRO A O 1
ATOM 2158 N N . GLU A 1 288 ? 19.797 8.617 4.645 1 97.31 288 GLU A N 1
ATOM 2159 C CA . GLU A 1 288 ? 20.953 9.5 4.836 1 97.31 288 GLU A CA 1
ATOM 2160 C C . GLU A 1 288 ? 21.219 10.328 3.586 1 97.31 288 GLU A C 1
ATOM 2162 O O . GLU A 1 288 ? 21.484 11.531 3.678 1 97.31 288 GLU A O 1
ATOM 2167 N N . ASP A 1 289 ? 21.141 9.703 2.443 1 95.94 289 ASP A N 1
ATOM 2168 C CA . ASP A 1 289 ? 21.359 10.398 1.177 1 95.94 289 ASP A CA 1
ATOM 2169 C C . ASP A 1 289 ? 20.219 11.375 0.883 1 95.94 289 ASP A C 1
ATOM 2171 O O . ASP A 1 289 ? 20.453 12.484 0.4 1 95.94 289 ASP A O 1
ATOM 2175 N N . ALA A 1 290 ? 19.016 10.945 1.159 1 96.88 290 ALA A N 1
ATOM 2176 C CA . ALA A 1 290 ? 17.859 11.812 0.965 1 96.88 290 ALA A CA 1
ATOM 2177 C C . ALA A 1 290 ? 17.969 13.07 1.82 1 96.88 290 ALA A C 1
ATOM 2179 O O . ALA A 1 290 ? 17.797 14.188 1.322 1 96.88 290 ALA A O 1
ATOM 2180 N N . ALA A 1 291 ? 18.297 12.875 3.084 1 98.12 291 ALA A N 1
ATOM 2181 C CA . ALA A 1 291 ? 18.422 14 4 1 98.12 291 ALA A CA 1
ATOM 2182 C C . ALA A 1 291 ? 19.516 14.961 3.545 1 98.12 291 ALA A C 1
ATOM 2184 O O . ALA A 1 291 ? 19.344 16.188 3.586 1 98.12 291 ALA A O 1
ATOM 2185 N N . ARG A 1 292 ? 20.609 14.398 3.109 1 96.69 292 ARG A N 1
ATOM 2186 C CA . ARG A 1 292 ? 21.719 15.219 2.617 1 96.69 292 ARG A CA 1
ATOM 2187 C C . ARG A 1 292 ? 21.281 16.062 1.427 1 96.69 292 ARG A C 1
ATOM 2189 O O . ARG A 1 292 ? 21.547 17.266 1.374 1 96.69 292 ARG A O 1
ATOM 2196 N N . ALA A 1 293 ? 20.594 15.445 0.521 1 96.31 293 ALA A N 1
ATOM 2197 C CA . ALA A 1 293 ? 20.109 16.156 -0.655 1 96.31 293 ALA A CA 1
ATOM 2198 C C . ALA A 1 293 ? 19.156 17.297 -0.256 1 96.31 293 ALA A C 1
ATOM 2200 O O . ALA A 1 293 ? 19.219 18.391 -0.825 1 96.31 293 ALA A O 1
ATOM 2201 N N . LEU A 1 294 ? 18.359 17.047 0.709 1 97.44 294 LEU A N 1
ATOM 2202 C CA . LEU A 1 294 ? 17.359 18.016 1.132 1 97.44 294 LEU A CA 1
ATOM 2203 C C . LEU A 1 294 ? 18.016 19.156 1.901 1 97.44 294 LEU A C 1
ATOM 2205 O O . LEU A 1 294 ? 17.547 20.297 1.836 1 97.44 294 LEU A O 1
ATOM 2209 N N . ARG A 1 295 ? 19.078 18.844 2.643 1 95.56 295 ARG A N 1
ATOM 2210 C CA . ARG A 1 295 ? 19.797 19.875 3.367 1 95.56 295 ARG A CA 1
ATOM 2211 C C . ARG A 1 295 ? 20.5 20.828 2.404 1 95.56 295 ARG A C 1
ATOM 2213 O O . ARG A 1 295 ? 20.641 22.016 2.695 1 95.56 295 ARG A O 1
ATOM 2220 N N . ASP A 1 296 ? 20.953 20.312 1.264 1 89.81 296 ASP A N 1
ATOM 2221 C CA . ASP A 1 296 ? 21.703 21.109 0.292 1 89.81 296 ASP A CA 1
ATOM 2222 C C . ASP A 1 296 ? 20.812 22.109 -0.413 1 89.81 296 ASP A C 1
ATOM 2224 O O . ASP A 1 296 ? 21.297 23.047 -1.057 1 89.81 296 ASP A O 1
ATOM 2228 N N . HIS A 1 297 ? 19.547 21.938 -0.481 1 79.81 297 HIS A N 1
ATOM 2229 C CA . HIS A 1 297 ? 18.609 22.844 -1.125 1 79.81 297 HIS A CA 1
ATOM 2230 C C . HIS A 1 297 ? 17.812 23.625 -0.093 1 79.81 297 HIS A C 1
ATOM 2232 O O . HIS A 1 297 ? 16.656 24 -0.346 1 79.81 297 HIS A O 1
ATOM 2238 N N . ALA A 1 298 ? 18.516 24.188 0.871 1 63.72 298 ALA A N 1
ATOM 2239 C CA . ALA A 1 298 ? 17.797 24.953 1.9 1 63.72 298 ALA A CA 1
ATOM 2240 C C . ALA A 1 298 ? 16.938 26.047 1.28 1 63.72 298 ALA A C 1
ATOM 2242 O O . ALA A 1 298 ? 17.359 26.688 0.317 1 63.72 298 ALA A O 1
ATOM 2243 N N . GLY A 1 299 ? 15.648 25.828 1.169 1 50.81 299 GLY A N 1
ATOM 2244 C CA . GLY A 1 299 ? 14.773 26.906 0.708 1 50.81 299 GLY A CA 1
ATOM 2245 C C . GLY A 1 299 ? 15.078 28.234 1.355 1 50.81 299 GLY A C 1
ATOM 2246 O O . GLY A 1 299 ? 15.688 28.297 2.422 1 50.81 299 GLY A O 1
ATOM 2247 N N . SER A 1 300 ? 15.375 29.219 0.607 1 43 300 SER A N 1
ATOM 2248 C CA . SER A 1 300 ? 15.375 30.594 1.114 1 43 300 SER A CA 1
ATOM 2249 C C . SER A 1 300 ? 14.148 30.859 1.976 1 43 300 SER A C 1
ATOM 2251 O O . SER A 1 300 ? 13.016 30.812 1.484 1 43 300 SER A O 1
ATOM 2253 N N . ILE A 1 301 ? 14.008 30.203 3.152 1 36.19 301 ILE A N 1
ATOM 2254 C CA . ILE A 1 301 ? 12.945 30.812 3.939 1 36.19 301 ILE A CA 1
ATOM 2255 C C . ILE A 1 301 ? 13.266 32.281 4.18 1 36.19 301 ILE A C 1
ATOM 2257 O O . ILE A 1 301 ? 14.422 32.656 4.414 1 36.19 301 ILE A O 1
ATOM 2261 N N . MET B 1 1 ? 24.969 -1.305 -0.543 1 74.44 1 MET B N 1
ATOM 2262 C CA . MET B 1 1 ? 24.516 -2.643 -0.177 1 74.44 1 MET B CA 1
ATOM 2263 C C . MET B 1 1 ? 23.109 -2.596 0.436 1 74.44 1 MET B C 1
ATOM 2265 O O . MET B 1 1 ? 22.734 -1.603 1.061 1 74.44 1 MET B O 1
ATOM 2269 N N . SER B 1 2 ? 22.328 -3.57 0.17 1 87.56 2 SER B N 1
ATOM 2270 C CA . SER B 1 2 ? 20.969 -3.66 0.716 1 87.56 2 SER B CA 1
ATOM 2271 C C . SER B 1 2 ? 21 -3.945 2.213 1 87.56 2 SER B C 1
ATOM 2273 O O . SER B 1 2 ? 21.938 -4.566 2.715 1 87.56 2 SER B O 1
ATOM 2275 N N . GLU B 1 3 ? 20.078 -3.371 2.949 1 89.69 3 GLU B N 1
ATOM 2276 C CA . GLU B 1 3 ? 19.984 -3.486 4.398 1 89.69 3 GLU B CA 1
ATOM 2277 C C . GLU B 1 3 ? 18.531 -3.662 4.84 1 89.69 3 GLU B C 1
ATOM 2279 O O . GLU B 1 3 ? 17.609 -3.191 4.168 1 89.69 3 GLU B O 1
ATOM 2284 N N . LEU B 1 4 ? 18.469 -4.473 5.898 1 93 4 LEU B N 1
ATOM 2285 C CA . LEU B 1 4 ? 17.188 -4.539 6.586 1 93 4 LEU B CA 1
ATOM 2286 C C . LEU B 1 4 ? 17.156 -3.596 7.785 1 93 4 LEU B C 1
ATOM 2288 O O . LEU B 1 4 ? 18.047 -3.635 8.625 1 93 4 LEU B O 1
ATOM 2292 N N . ARG B 1 5 ? 16.203 -2.752 7.824 1 95.94 5 ARG B N 1
ATOM 2293 C CA . ARG B 1 5 ? 15.992 -1.818 8.922 1 95.94 5 ARG B CA 1
ATOM 2294 C C . ARG B 1 5 ? 14.594 -1.968 9.516 1 95.94 5 ARG B C 1
ATOM 2296 O O . ARG B 1 5 ? 13.68 -2.449 8.844 1 95.94 5 ARG B O 1
ATOM 2303 N N . VAL B 1 6 ? 14.414 -1.59 10.766 1 96.31 6 VAL B N 1
ATOM 2304 C CA . VAL B 1 6 ? 13.102 -1.693 11.398 1 96.31 6 VAL B CA 1
ATOM 2305 C C . VAL B 1 6 ? 12.57 -0.297 11.703 1 96.31 6 VAL B C 1
ATOM 2307 O O . VAL B 1 6 ? 13.273 0.532 12.281 1 96.31 6 VAL B O 1
ATOM 2310 N N . ASP B 1 7 ? 11.383 -0.017 11.266 1 97.06 7 ASP B N 1
ATOM 2311 C CA . ASP B 1 7 ? 10.695 1.204 11.664 1 97.06 7 ASP B CA 1
ATOM 2312 C C . ASP B 1 7 ? 10.258 1.131 13.125 1 97.06 7 ASP B C 1
ATOM 2314 O O . ASP B 1 7 ? 9.328 0.395 13.461 1 97.06 7 ASP B O 1
ATOM 2318 N N . VAL B 1 8 ? 10.797 1.961 13.93 1 96.44 8 VAL B N 1
ATOM 2319 C CA . VAL B 1 8 ? 10.609 1.857 15.375 1 96.44 8 VAL B CA 1
ATOM 2320 C C . VAL B 1 8 ? 9.203 2.326 15.742 1 96.44 8 VAL B C 1
ATOM 2322 O O . VAL B 1 8 ? 8.727 2.057 16.844 1 96.44 8 VAL B O 1
ATOM 2325 N N . PHE B 1 9 ? 8.523 3.027 14.875 1 96.38 9 PHE B N 1
ATOM 2326 C CA . PHE B 1 9 ? 7.195 3.543 15.18 1 96.38 9 PHE B CA 1
ATOM 2327 C C . PHE B 1 9 ? 6.129 2.496 14.875 1 96.38 9 PHE B C 1
ATOM 2329 O O . PHE B 1 9 ? 4.996 2.605 15.352 1 96.38 9 PHE B O 1
ATOM 2336 N N . THR B 1 10 ? 6.402 1.468 14 1 94.88 10 THR B N 1
ATOM 2337 C CA . THR B 1 10 ? 5.398 0.489 13.594 1 94.88 10 THR B CA 1
ATOM 2338 C C . THR B 1 10 ? 5.891 -0.931 13.859 1 94.88 10 THR B C 1
ATOM 2340 O O . THR B 1 10 ? 5.098 -1.875 13.883 1 94.88 10 THR B O 1
ATOM 2343 N N . GLY B 1 11 ? 7.207 -1.072 13.984 1 94.25 11 GLY B N 1
ATOM 2344 C CA . GLY B 1 11 ? 7.789 -2.396 14.133 1 94.25 11 GLY B CA 1
ATOM 2345 C C . GLY B 1 11 ? 7.965 -3.121 12.805 1 94.25 11 GLY B C 1
ATOM 2346 O O . GLY B 1 11 ? 8.445 -4.258 12.773 1 94.25 11 GLY B O 1
ATOM 2347 N N . ILE B 1 12 ? 7.695 -2.514 11.719 1 93.81 12 ILE B N 1
ATOM 2348 C CA . ILE B 1 12 ? 7.73 -3.143 10.398 1 93.81 12 ILE B CA 1
ATOM 2349 C C . ILE B 1 12 ? 9.156 -3.1 9.844 1 93.81 12 ILE B C 1
ATOM 2351 O O . ILE B 1 12 ? 9.766 -2.033 9.773 1 93.81 12 ILE B O 1
ATOM 2355 N N . PRO B 1 13 ? 9.688 -4.266 9.43 1 94.94 13 PRO B N 1
ATOM 2356 C CA . PRO B 1 13 ? 10.977 -4.254 8.727 1 94.94 13 PRO B CA 1
ATOM 2357 C C . PRO B 1 13 ? 10.883 -3.623 7.34 1 94.94 13 PRO B C 1
ATOM 2359 O O . PRO B 1 13 ? 9.883 -3.814 6.637 1 94.94 13 PRO B O 1
ATOM 2362 N N . THR B 1 14 ? 11.898 -2.9 6.988 1 94.62 14 THR B N 1
ATOM 2363 C CA . THR B 1 14 ? 12.008 -2.26 5.684 1 94.62 14 THR B CA 1
ATOM 2364 C C . THR B 1 14 ? 13.297 -2.68 4.98 1 94.62 14 THR B C 1
ATOM 2366 O O . THR B 1 14 ? 14.336 -2.82 5.621 1 94.62 14 THR B O 1
ATOM 2369 N N . VAL B 1 15 ? 13.211 -2.855 3.711 1 94.19 15 VAL B N 1
ATOM 2370 C CA . VAL B 1 15 ? 14.391 -3.176 2.914 1 94.19 15 VAL B CA 1
ATOM 2371 C C . VAL B 1 15 ? 14.953 -1.903 2.279 1 94.19 15 VAL B C 1
ATOM 2373 O O . VAL B 1 15 ? 14.25 -1.222 1.526 1 94.19 15 VAL B O 1
ATOM 2376 N N . LEU B 1 16 ? 16.109 -1.554 2.648 1 94 16 LEU B N 1
ATOM 2377 C CA . LEU B 1 16 ? 16.875 -0.531 1.931 1 94 16 LEU B CA 1
ATOM 2378 C C . LEU B 1 16 ? 17.672 -1.148 0.793 1 94 16 LEU B C 1
ATOM 2380 O O . LEU B 1 16 ? 18.594 -1.931 1.033 1 94 16 LEU B O 1
ATOM 2384 N N . ALA B 1 17 ? 17.312 -0.845 -0.442 1 90.25 17 ALA B N 1
ATOM 2385 C CA . ALA B 1 17 ? 17.922 -1.459 -1.612 1 90.25 17 ALA B CA 1
ATOM 2386 C C . ALA B 1 17 ? 18.359 -0.401 -2.625 1 90.25 17 ALA B C 1
ATOM 2388 O O . ALA B 1 17 ? 17.812 -0.322 -3.723 1 90.25 17 ALA B O 1
ATOM 2389 N N . PRO B 1 18 ? 19.391 0.34 -2.312 1 86.44 18 PRO B N 1
ATOM 2390 C CA . PRO B 1 18 ? 19.828 1.41 -3.213 1 86.44 18 PRO B CA 1
ATOM 2391 C C . PRO B 1 18 ? 20.234 0.894 -4.594 1 86.44 18 PRO B C 1
ATOM 2393 O O . PRO B 1 18 ? 20.172 1.636 -5.574 1 86.44 18 PRO B O 1
ATOM 2396 N N . GLY B 1 19 ? 20.672 -0.334 -4.656 1 80.5 19 GLY B N 1
ATOM 2397 C CA . GLY B 1 19 ? 21.031 -0.929 -5.934 1 80.5 19 GLY B CA 1
ATOM 2398 C C . GLY B 1 19 ? 19.875 -1.012 -6.906 1 80.5 19 GLY B C 1
ATOM 2399 O O . GLY B 1 19 ? 20.078 -1.223 -8.102 1 80.5 19 GLY B O 1
ATOM 2400 N N . ARG B 1 20 ? 18.781 -0.848 -6.395 1 80.38 20 ARG B N 1
ATOM 2401 C CA . ARG B 1 20 ? 17.594 -0.967 -7.227 1 80.38 20 ARG B CA 1
ATOM 2402 C C . ARG B 1 20 ? 17.094 0.404 -7.68 1 80.38 20 ARG B C 1
ATOM 2404 O O . ARG B 1 20 ? 16.031 0.517 -8.297 1 80.38 20 ARG B O 1
ATOM 2411 N N . ARG B 1 21 ? 17.891 1.354 -7.332 1 76.25 21 ARG B N 1
ATOM 2412 C CA . ARG B 1 21 ? 17.547 2.699 -7.777 1 76.25 21 ARG B CA 1
ATOM 2413 C C . ARG B 1 21 ? 17.438 2.76 -9.297 1 76.25 21 ARG B C 1
ATOM 2415 O O . ARG B 1 21 ? 18.297 2.256 -10.008 1 76.25 21 ARG B O 1
ATOM 2422 N N . GLY B 1 22 ? 16.422 3.26 -9.789 1 66.75 22 GLY B N 1
ATOM 2423 C CA . GLY B 1 22 ? 16.234 3.4 -11.227 1 66.75 22 GLY B CA 1
ATOM 2424 C C . GLY B 1 22 ? 15.414 2.279 -11.836 1 66.75 22 GLY B C 1
ATOM 2425 O O . GLY B 1 22 ? 14.93 2.402 -12.961 1 66.75 22 GLY B O 1
ATOM 2426 N N . ILE B 1 23 ? 15.5 1.169 -11.062 1 59.62 23 ILE B N 1
ATOM 2427 C CA . ILE B 1 23 ? 14.664 0.081 -11.562 1 59.62 23 ILE B CA 1
ATOM 2428 C C . ILE B 1 23 ? 13.195 0.501 -11.531 1 59.62 23 ILE B C 1
ATOM 2430 O O . ILE B 1 23 ? 12.695 0.966 -10.508 1 59.62 23 ILE B O 1
ATOM 2434 N N . GLY B 1 24 ? 12.484 0.516 -12.594 1 54.16 24 GLY B N 1
ATOM 2435 C CA . GLY B 1 24 ? 11.062 0.791 -12.672 1 54.16 24 GLY B CA 1
ATOM 2436 C C . GLY B 1 24 ? 10.742 2.271 -12.773 1 54.16 24 GLY B C 1
ATOM 2437 O O . GLY B 1 24 ? 9.57 2.662 -12.781 1 54.16 24 GLY B O 1
ATOM 2438 N N . THR B 1 25 ? 11.781 3.17 -12.273 1 51.81 25 THR B N 1
ATOM 2439 C CA . THR B 1 25 ? 11.508 4.602 -12.328 1 51.81 25 THR B CA 1
ATOM 2440 C C . THR B 1 25 ? 11.047 5.012 -13.727 1 51.81 25 THR B C 1
ATOM 2442 O O . THR B 1 25 ? 11.648 4.602 -14.727 1 51.81 25 THR B O 1
ATOM 2445 N N . VAL B 1 26 ? 9.664 5.125 -13.758 1 44.81 26 VAL B N 1
ATOM 2446 C CA . VAL B 1 26 ? 8.992 5.645 -14.945 1 44.81 26 VAL B CA 1
ATOM 2447 C C . VAL B 1 26 ? 9.469 7.066 -15.227 1 44.81 26 VAL B C 1
ATOM 2449 O O . VAL B 1 26 ? 9.367 7.945 -14.375 1 44.81 26 VAL B O 1
ATOM 2452 N N . ARG B 1 27 ? 10.531 7.305 -15.945 1 40.22 27 ARG B N 1
ATOM 2453 C CA . ARG B 1 27 ? 10.625 8.656 -16.484 1 40.22 27 ARG B CA 1
ATOM 2454 C C . ARG B 1 27 ? 9.281 9.117 -17.047 1 40.22 27 ARG B C 1
ATOM 2456 O O . ARG B 1 27 ? 8.445 8.289 -17.438 1 40.22 27 ARG B O 1
ATOM 2463 N N . ALA B 1 28 ? 8.883 10.289 -16.797 1 42.25 28 ALA B N 1
ATOM 2464 C CA . ALA B 1 28 ? 7.668 10.828 -17.406 1 42.25 28 ALA B CA 1
ATOM 2465 C C . ALA B 1 28 ? 7.266 10.031 -18.641 1 42.25 28 ALA B C 1
ATOM 2467 O O . ALA B 1 28 ? 6.078 9.859 -18.922 1 42.25 28 ALA B O 1
ATOM 2468 N N . GLY B 1 29 ? 8.195 9.719 -19.406 1 37.41 29 GLY B N 1
ATOM 2469 C CA . GLY B 1 29 ? 7.988 9.133 -20.719 1 37.41 29 GLY B CA 1
ATOM 2470 C C . GLY B 1 29 ? 7.883 7.621 -20.688 1 37.41 29 GLY B C 1
ATOM 2471 O O . GLY B 1 29 ? 7.902 6.973 -21.734 1 37.41 29 GLY B O 1
ATOM 2472 N N . GLY B 1 30 ? 7.012 6.883 -20.047 1 42.84 30 GLY B N 1
ATOM 2473 C CA . GLY B 1 30 ? 6.738 5.453 -20.031 1 42.84 30 GLY B CA 1
ATOM 2474 C C . GLY B 1 30 ? 7.965 4.613 -19.734 1 42.84 30 GLY B C 1
ATOM 2475 O O . GLY B 1 30 ? 9.094 5.117 -19.781 1 42.84 30 GLY B O 1
ATOM 2476 N N . LEU B 1 31 ? 8 3.555 -18.844 1 49.06 31 LEU B N 1
ATOM 2477 C CA . LEU B 1 31 ? 9.078 2.574 -18.766 1 49.06 31 LEU B CA 1
ATOM 2478 C C . LEU B 1 31 ? 9.695 2.316 -20.125 1 49.06 31 LEU B C 1
ATOM 2480 O O . LEU B 1 31 ? 9.008 2.395 -21.156 1 49.06 31 LEU B O 1
ATOM 2484 N N . PRO B 1 32 ? 10.992 2.328 -20.078 1 52.03 32 PRO B N 1
ATOM 2485 C CA . PRO B 1 32 ? 11.531 1.987 -21.391 1 52.03 32 PRO B CA 1
ATOM 2486 C C . PRO B 1 32 ? 10.883 0.736 -21.984 1 52.03 32 PRO B C 1
ATOM 2488 O O . PRO B 1 32 ? 10.719 -0.269 -21.281 1 52.03 32 PRO B O 1
ATOM 2491 N N . ASP B 1 33 ? 10 0.892 -22.875 1 64 33 ASP B N 1
ATOM 2492 C CA . ASP B 1 33 ? 9.539 -0.234 -23.688 1 64 33 ASP B CA 1
ATOM 2493 C C . ASP B 1 33 ? 10.711 -1.068 -24.188 1 64 33 ASP B C 1
ATOM 2495 O O . ASP B 1 33 ? 11.359 -0.701 -25.172 1 64 33 ASP B O 1
ATOM 2499 N N . VAL B 1 34 ? 11.266 -2.008 -23.188 1 75.38 34 VAL B N 1
ATOM 2500 C CA . VAL B 1 34 ? 12.289 -2.932 -23.656 1 75.38 34 VAL B CA 1
ATOM 2501 C C . VAL B 1 34 ? 11.758 -3.736 -24.844 1 75.38 34 VAL B C 1
ATOM 2503 O O . VAL B 1 34 ? 10.789 -4.484 -24.703 1 75.38 34 VAL B O 1
ATOM 2506 N N . THR B 1 35 ? 12.344 -3.486 -25.953 1 81.62 35 THR B N 1
ATOM 2507 C CA . THR B 1 35 ? 11.953 -4.211 -27.156 1 81.62 35 THR B CA 1
ATOM 2508 C C . THR B 1 35 ? 12.391 -5.668 -27.078 1 81.62 35 THR B C 1
ATOM 2510 O O . THR B 1 35 ? 13.25 -6.02 -26.266 1 81.62 35 THR B O 1
ATOM 2513 N N . ARG B 1 36 ? 11.867 -6.449 -27.891 1 85.12 36 ARG B N 1
ATOM 2514 C CA . ARG B 1 36 ? 12.203 -7.867 -27.969 1 85.12 36 ARG B CA 1
ATOM 2515 C C . ARG B 1 36 ? 13.695 -8.07 -28.203 1 85.12 36 ARG B C 1
ATOM 2517 O O . ARG B 1 36 ? 14.305 -8.977 -27.641 1 85.12 36 ARG B O 1
ATOM 2524 N N . GLU B 1 37 ? 14.203 -7.18 -28.969 1 86.19 37 GLU B N 1
ATOM 2525 C CA . GLU B 1 37 ? 15.602 -7.305 -29.375 1 86.19 37 GLU B CA 1
ATOM 2526 C C . GLU B 1 37 ? 16.547 -7 -28.219 1 86.19 37 GLU B C 1
ATOM 2528 O O . GLU B 1 37 ? 17.688 -7.469 -28.203 1 86.19 37 GLU B O 1
ATOM 2533 N N . ALA B 1 38 ? 16.047 -6.363 -27.266 1 88.44 38 ALA B N 1
ATOM 2534 C CA . ALA B 1 38 ? 16.906 -5.965 -26.156 1 88.44 38 ALA B CA 1
ATOM 2535 C C . ALA B 1 38 ? 16.516 -6.688 -24.875 1 88.44 38 ALA B C 1
ATOM 2537 O O . ALA B 1 38 ? 17.078 -6.43 -23.812 1 88.44 38 ALA B O 1
ATOM 2538 N N . CYS B 1 39 ? 15.641 -7.617 -25 1 93.62 39 CYS B N 1
ATOM 2539 C CA . CYS B 1 39 ? 15.102 -8.273 -23.812 1 93.62 39 CYS B CA 1
ATOM 2540 C C . CYS B 1 39 ? 15.977 -9.445 -23.391 1 93.62 39 CYS B C 1
ATOM 2542 O O . CYS B 1 39 ? 16.094 -10.43 -24.125 1 93.62 39 CYS B O 1
ATOM 2544 N N . PRO B 1 40 ? 16.484 -9.414 -22.188 1 94.12 40 PRO B N 1
ATOM 2545 C CA . PRO B 1 40 ? 17.375 -10.492 -21.75 1 94.12 40 PRO B CA 1
ATOM 2546 C C . PRO B 1 40 ? 16.609 -11.805 -21.5 1 94.12 40 PRO B C 1
ATOM 2548 O O . PRO B 1 40 ? 17.234 -12.859 -21.359 1 94.12 40 PRO B O 1
ATOM 2551 N N . PHE B 1 41 ? 15.289 -11.727 -21.469 1 95.5 41 PHE B N 1
ATOM 2552 C CA . PHE B 1 41 ? 14.5 -12.914 -21.141 1 95.5 41 PHE B CA 1
ATOM 2553 C C . PHE B 1 41 ? 14.094 -13.656 -22.406 1 95.5 41 PHE B C 1
ATOM 2555 O O . PHE B 1 41 ? 13.578 -14.773 -22.328 1 95.5 41 PHE B O 1
ATOM 2562 N N . CYS B 1 42 ? 14.297 -13.078 -23.578 1 95.88 42 CYS B N 1
ATOM 2563 C CA . CYS B 1 42 ? 13.93 -13.719 -24.828 1 95.88 42 CYS B CA 1
ATOM 2564 C C . CYS B 1 42 ? 14.922 -14.82 -25.188 1 95.88 42 CYS B C 1
ATOM 2566 O O . CYS B 1 42 ? 16.094 -14.758 -24.812 1 95.88 42 CYS B O 1
ATOM 2568 N N . PRO B 1 43 ? 14.445 -15.828 -25.953 1 94.81 43 PRO B N 1
ATOM 2569 C CA . PRO B 1 43 ? 15.336 -16.906 -26.375 1 94.81 43 PRO B CA 1
ATOM 2570 C C . PRO B 1 43 ? 16.547 -16.406 -27.141 1 94.81 43 PRO B C 1
ATOM 2572 O O . PRO B 1 43 ? 16.438 -15.477 -27.953 1 94.81 43 PRO B O 1
ATOM 2575 N N . GLY B 1 44 ? 17.688 -17.047 -26.906 1 93.75 44 GLY B N 1
ATOM 2576 C CA . GLY B 1 44 ? 18.922 -16.656 -27.578 1 93.75 44 GLY B CA 1
ATOM 2577 C C . GLY B 1 44 ? 19.766 -15.688 -26.781 1 93.75 44 GLY B C 1
ATOM 2578 O O . GLY B 1 44 ? 20.906 -15.422 -27.125 1 93.75 44 GLY B O 1
ATOM 2579 N N . ARG B 1 45 ? 19.234 -15.219 -25.625 1 94.25 45 ARG B N 1
ATOM 2580 C CA . ARG B 1 45 ? 19.953 -14.234 -24.812 1 94.25 45 ARG B CA 1
ATOM 2581 C C . ARG B 1 45 ? 20.188 -14.75 -23.406 1 94.25 45 ARG B C 1
ATOM 2583 O O . ARG B 1 45 ? 20.234 -13.961 -22.453 1 94.25 45 ARG B O 1
ATOM 2590 N N . GLU B 1 46 ? 20.234 -15.969 -23.281 1 94.12 46 GLU B N 1
ATOM 2591 C CA . GLU B 1 46 ? 20.391 -16.609 -21.969 1 94.12 46 GLU B CA 1
ATOM 2592 C C . GLU B 1 46 ? 21.672 -16.156 -21.281 1 94.12 46 GLU B C 1
ATOM 2594 O O . GLU B 1 46 ? 21.75 -16.141 -20.062 1 94.12 46 GLU B O 1
ATOM 2599 N N . ALA B 1 47 ? 22.672 -15.664 -22.031 1 93.88 47 ALA B N 1
ATOM 2600 C CA . ALA B 1 47 ? 23.953 -15.203 -21.469 1 93.88 47 ALA B CA 1
ATOM 2601 C C . ALA B 1 47 ? 23.797 -13.852 -20.781 1 93.88 47 ALA B C 1
ATOM 2603 O O . ALA B 1 47 ? 24.656 -13.438 -20.016 1 93.88 47 ALA B O 1
ATOM 2604 N N . GLU B 1 48 ? 22.656 -13.227 -21.047 1 93.88 48 GLU B N 1
ATOM 2605 C CA . GLU B 1 48 ? 22.438 -11.891 -20.5 1 93.88 48 GLU B CA 1
ATOM 2606 C C . GLU B 1 48 ? 21.719 -11.953 -19.156 1 93.88 48 GLU B C 1
ATOM 2608 O O . GLU B 1 48 ? 21.469 -10.922 -18.531 1 93.88 48 GLU B O 1
ATOM 2613 N N . THR B 1 49 ? 21.344 -13.094 -18.734 1 94.31 49 THR B N 1
ATOM 2614 C CA . THR B 1 49 ? 20.734 -13.273 -17.422 1 94.31 49 THR B CA 1
ATOM 2615 C C . THR B 1 49 ? 21.734 -13.891 -16.453 1 94.31 49 THR B C 1
ATOM 2617 O O . THR B 1 49 ? 22.828 -14.312 -16.859 1 94.31 49 THR B O 1
ATOM 2620 N N . GLU B 1 50 ? 21.375 -13.852 -15.18 1 93.88 50 GLU B N 1
ATOM 2621 C CA . GLU B 1 50 ? 22.172 -14.562 -14.18 1 93.88 50 GLU B CA 1
ATOM 2622 C C . GLU B 1 50 ? 22.031 -16.078 -14.344 1 93.88 50 GLU B C 1
ATOM 2624 O O . GLU B 1 50 ? 21.453 -16.547 -15.32 1 93.88 50 GLU B O 1
ATOM 2629 N N . GLU B 1 51 ? 22.594 -16.797 -13.477 1 92.69 51 GLU B N 1
ATOM 2630 C CA . GLU B 1 51 ? 22.641 -18.266 -13.531 1 92.69 51 GLU B CA 1
ATOM 2631 C C . GLU B 1 51 ? 21.234 -18.859 -13.547 1 92.69 51 GLU B C 1
ATOM 2633 O O . GLU B 1 51 ? 20.359 -18.406 -12.805 1 92.69 51 GLU B O 1
ATOM 2638 N N . THR B 1 52 ? 21.031 -19.859 -14.438 1 95.62 52 THR B N 1
ATOM 2639 C CA . THR B 1 52 ? 19.781 -20.609 -14.469 1 95.62 52 THR B CA 1
ATOM 2640 C C . THR B 1 52 ? 19.75 -21.656 -13.359 1 95.62 52 THR B C 1
ATOM 2642 O O . THR B 1 52 ? 20.641 -22.5 -13.266 1 95.62 52 THR B O 1
ATOM 2645 N N . VAL B 1 53 ? 18.719 -21.609 -12.594 1 96.56 53 VAL B N 1
ATOM 2646 C CA . VAL B 1 53 ? 18.656 -22.531 -11.469 1 96.56 53 VAL B CA 1
ATOM 2647 C C . VAL B 1 53 ? 17.672 -23.656 -11.789 1 96.56 53 VAL B C 1
ATOM 2649 O O . VAL B 1 53 ? 17.703 -24.719 -11.164 1 96.56 53 VAL B O 1
ATOM 2652 N N . LEU B 1 54 ? 16.781 -23.438 -12.734 1 97.75 54 LEU B N 1
ATOM 2653 C CA . LEU B 1 54 ? 15.828 -24.453 -13.18 1 97.75 54 LEU B CA 1
ATOM 2654 C C . LEU B 1 54 ? 15.352 -24.156 -14.602 1 97.75 54 LEU B C 1
ATOM 2656 O O . LEU B 1 54 ? 15.141 -22.984 -14.961 1 97.75 54 LEU B O 1
ATOM 2660 N N . ALA B 1 55 ? 15.188 -25.172 -15.414 1 97.75 55 ALA B N 1
ATOM 2661 C CA . ALA B 1 55 ? 14.586 -25.047 -16.734 1 97.75 55 ALA B CA 1
ATOM 2662 C C . ALA B 1 55 ? 13.633 -26.219 -17.016 1 97.75 55 ALA B C 1
ATOM 2664 O O . ALA B 1 55 ? 13.93 -27.359 -16.688 1 97.75 55 ALA B O 1
ATOM 2665 N N . ILE B 1 56 ? 12.531 -25.859 -17.469 1 97.81 56 ILE B N 1
ATOM 2666 C CA . ILE B 1 56 ? 11.57 -26.859 -17.906 1 97.81 56 ILE B CA 1
ATOM 2667 C C . ILE B 1 56 ? 11.547 -26.938 -19.438 1 97.81 56 ILE B C 1
ATOM 2669 O O . ILE B 1 56 ? 11.227 -25.938 -20.094 1 97.81 56 ILE B O 1
ATOM 2673 N N . GLY B 1 57 ? 11.898 -28.078 -19.953 1 95.56 57 GLY B N 1
ATOM 2674 C CA . GLY B 1 57 ? 11.875 -28.281 -21.391 1 95.56 57 GLY B CA 1
ATOM 2675 C C . GLY B 1 57 ? 13.195 -27.969 -22.062 1 95.56 57 GLY B C 1
ATOM 2676 O O . GLY B 1 57 ? 14.055 -27.297 -21.469 1 95.56 57 GLY B O 1
ATOM 2677 N N . ASP B 1 58 ? 13.352 -28.453 -23.312 1 92.94 58 ASP B N 1
ATOM 2678 C CA . ASP B 1 58 ? 14.477 -28.188 -24.203 1 92.94 58 ASP B CA 1
ATOM 2679 C C . ASP B 1 58 ? 14.031 -28.156 -25.656 1 92.94 58 ASP B C 1
ATOM 2681 O O . ASP B 1 58 ? 13.711 -29.188 -26.234 1 92.94 58 ASP B O 1
ATOM 2685 N N . PRO B 1 59 ? 14.07 -27.078 -26.297 1 94.5 59 PRO B N 1
ATOM 2686 C CA . PRO B 1 59 ? 14.359 -25.75 -25.734 1 94.5 59 PRO B CA 1
ATOM 2687 C C . PRO B 1 59 ? 13.445 -25.391 -24.578 1 94.5 59 PRO B C 1
ATOM 2689 O O . PRO B 1 59 ? 12.352 -25.953 -24.438 1 94.5 59 PRO B O 1
ATOM 2692 N N . TRP B 1 60 ? 13.867 -24.469 -23.734 1 96.44 60 TRP B N 1
ATOM 2693 C CA . TRP B 1 60 ? 13.164 -24.203 -22.484 1 96.44 60 TRP B CA 1
ATOM 2694 C C . TRP B 1 60 ? 11.781 -23.609 -22.766 1 96.44 60 TRP B C 1
ATOM 2696 O O . TRP B 1 60 ? 11.609 -22.828 -23.703 1 96.44 60 TRP B O 1
ATOM 2706 N N . ARG B 1 61 ? 10.797 -23.984 -21.906 1 97.88 61 ARG B N 1
ATOM 2707 C CA . ARG B 1 61 ? 9.469 -23.406 -21.875 1 97.88 61 ARG B CA 1
ATOM 2708 C C . ARG B 1 61 ? 9.32 -22.438 -20.719 1 97.88 61 ARG B C 1
ATOM 2710 O O . ARG B 1 61 ? 8.641 -21.406 -20.828 1 97.88 61 ARG B O 1
ATOM 2717 N N . VAL B 1 62 ? 9.938 -22.75 -19.594 1 98.38 62 VAL B N 1
ATOM 2718 C CA . VAL B 1 62 ? 10.07 -21.906 -18.406 1 98.38 62 VAL B CA 1
ATOM 2719 C C . VAL B 1 62 ? 11.5 -21.953 -17.891 1 98.38 62 VAL B C 1
ATOM 2721 O O . VAL B 1 62 ? 12.133 -23.016 -17.891 1 98.38 62 VAL B O 1
ATOM 2724 N N . ARG B 1 63 ? 11.984 -20.844 -17.547 1 98 63 ARG B N 1
ATOM 2725 C CA . ARG B 1 63 ? 13.344 -20.766 -17 1 98 63 ARG B CA 1
ATOM 2726 C C . ARG B 1 63 ? 13.383 -19.906 -15.75 1 98 63 ARG B C 1
ATOM 2728 O O . ARG B 1 63 ? 12.742 -18.859 -15.688 1 98 63 ARG B O 1
ATOM 2735 N N . VAL B 1 64 ? 14.07 -20.422 -14.672 1 98.62 64 VAL B N 1
ATOM 2736 C CA . VAL B 1 64 ? 14.242 -19.672 -13.438 1 98.62 64 VAL B CA 1
ATOM 2737 C C . VAL B 1 64 ? 15.703 -19.25 -13.289 1 98.62 64 VAL B C 1
ATOM 2739 O O . VAL B 1 64 ? 16.609 -20.078 -13.383 1 98.62 64 VAL B O 1
ATOM 2742 N N . VAL B 1 65 ? 15.922 -17.969 -13.109 1 98.06 65 VAL B N 1
ATOM 2743 C CA . VAL B 1 65 ? 17.281 -17.438 -12.969 1 98.06 65 VAL B CA 1
ATOM 2744 C C . VAL B 1 65 ? 17.375 -16.609 -11.688 1 98.06 65 VAL B C 1
ATOM 2746 O O . VAL B 1 65 ? 16.344 -16.188 -11.133 1 98.06 65 VAL B O 1
ATOM 2749 N N . ALA B 1 66 ? 18.578 -16.469 -11.195 1 96.44 66 ALA B N 1
ATOM 2750 C CA . ALA B 1 66 ? 18.766 -15.531 -10.094 1 96.44 66 ALA B CA 1
ATOM 2751 C C . ALA B 1 66 ? 18.453 -14.102 -10.516 1 96.44 66 ALA B C 1
ATOM 2753 O O . ALA B 1 66 ? 18.719 -13.719 -11.664 1 96.44 66 ALA B O 1
ATOM 2754 N N . ASN B 1 67 ? 17.844 -13.359 -9.633 1 94.38 67 ASN B N 1
ATOM 2755 C CA . ASN B 1 67 ? 17.562 -11.961 -9.93 1 94.38 67 ASN B CA 1
ATOM 2756 C C . ASN B 1 67 ? 18.844 -11.125 -9.969 1 94.38 67 ASN B C 1
ATOM 2758 O O . ASN B 1 67 ? 19.672 -11.203 -9.055 1 94.38 67 ASN B O 1
ATOM 2762 N N . ARG B 1 68 ? 19.016 -10.359 -10.969 1 90.31 68 ARG B N 1
ATOM 2763 C CA . ARG B 1 68 ? 20.188 -9.5 -11.125 1 90.31 68 ARG B CA 1
ATOM 2764 C C . ARG B 1 68 ? 20.219 -8.414 -10.062 1 90.31 68 ARG B C 1
ATOM 2766 O O . ARG B 1 68 ? 21.297 -8 -9.617 1 90.31 68 ARG B O 1
ATOM 2773 N N . TYR B 1 69 ? 19.062 -8 -9.641 1 88.44 69 TYR B N 1
ATOM 2774 C CA . TYR B 1 69 ? 18.922 -6.934 -8.656 1 88.44 69 TYR B CA 1
ATOM 2775 C C . TYR B 1 69 ? 18.156 -7.426 -7.434 1 88.44 69 TYR B C 1
ATOM 2777 O O . TYR B 1 69 ? 17.047 -6.953 -7.156 1 88.44 69 TYR B O 1
ATOM 2785 N N . PRO B 1 70 ? 18.797 -8.164 -6.672 1 91.44 70 PRO B N 1
ATOM 2786 C CA . PRO B 1 70 ? 18.094 -8.766 -5.539 1 91.44 70 PRO B CA 1
ATOM 2787 C C . PRO B 1 70 ? 17.719 -7.75 -4.465 1 91.44 70 PRO B C 1
ATOM 2789 O O . PRO B 1 70 ? 18.375 -6.711 -4.344 1 91.44 70 PRO B O 1
ATOM 2792 N N . LEU B 1 71 ? 16.688 -8.055 -3.77 1 90.69 71 LEU B N 1
ATOM 2793 C CA . LEU B 1 71 ? 16.203 -7.211 -2.68 1 90.69 71 LEU B CA 1
ATOM 2794 C C . LEU B 1 71 ? 17.219 -7.184 -1.533 1 90.69 71 LEU B C 1
ATOM 2796 O O . LEU B 1 71 ? 17.438 -6.133 -0.929 1 90.69 71 LEU B O 1
ATOM 2800 N N . LEU B 1 72 ? 17.719 -8.367 -1.183 1 90 72 LEU B N 1
ATOM 2801 C CA . LEU B 1 72 ? 18.734 -8.523 -0.135 1 90 72 LEU B CA 1
ATOM 2802 C C . LEU B 1 72 ? 19.984 -9.203 -0.676 1 90 72 LEU B C 1
ATOM 2804 O O . LEU B 1 72 ? 19.938 -9.82 -1.746 1 90 72 LEU B O 1
ATOM 2808 N N . ALA B 1 73 ? 21.031 -9.047 0.116 1 88.25 73 ALA B N 1
ATOM 2809 C CA . ALA B 1 73 ? 22.281 -9.719 -0.258 1 88.25 73 ALA B CA 1
ATOM 2810 C C . ALA B 1 73 ? 22.062 -11.219 -0.432 1 88.25 73 ALA B C 1
ATOM 2812 O O . ALA B 1 73 ? 21.297 -11.828 0.323 1 88.25 73 ALA B O 1
ATOM 2813 N N . ARG B 1 74 ? 22.766 -11.789 -1.398 1 85.44 74 ARG B N 1
ATOM 2814 C CA . ARG B 1 74 ? 22.562 -13.18 -1.792 1 85.44 74 ARG B CA 1
ATOM 2815 C C . ARG B 1 74 ? 22.906 -14.125 -0.643 1 85.44 74 ARG B C 1
ATOM 2817 O O . ARG B 1 74 ? 22.344 -15.227 -0.556 1 85.44 74 ARG B O 1
ATOM 2824 N N . GLU B 1 75 ? 23.75 -13.648 0.27 1 85.69 75 GLU B N 1
ATOM 2825 C CA . GLU B 1 75 ? 24.109 -14.453 1.431 1 85.69 75 GLU B CA 1
ATOM 2826 C C . GLU B 1 75 ? 22.953 -14.531 2.43 1 85.69 75 GLU B C 1
ATOM 2828 O O . GLU B 1 75 ? 22.875 -15.492 3.205 1 85.69 75 GLU B O 1
ATOM 2833 N N . LEU B 1 76 ? 22.078 -13.586 2.326 1 86.31 76 LEU B N 1
ATOM 2834 C CA . LEU B 1 76 ? 21.016 -13.477 3.322 1 86.31 76 LEU B CA 1
ATOM 2835 C C . LEU B 1 76 ? 19.703 -14.039 2.789 1 86.31 76 LEU B C 1
ATOM 2837 O O . LEU B 1 76 ? 18.891 -14.539 3.561 1 86.31 76 LEU B O 1
ATOM 2841 N N . ALA B 1 77 ? 19.547 -13.922 1.488 1 92.25 77 ALA B N 1
ATOM 2842 C CA . ALA B 1 77 ? 18.25 -14.289 0.938 1 92.25 77 ALA B CA 1
ATOM 2843 C C . ALA B 1 77 ? 18.359 -14.625 -0.547 1 92.25 77 ALA B C 1
ATOM 2845 O O . ALA B 1 77 ? 19.234 -14.117 -1.243 1 92.25 77 ALA B O 1
ATOM 2846 N N . ALA B 1 78 ? 17.562 -15.508 -0.978 1 95.31 78 ALA B N 1
ATOM 2847 C CA . ALA B 1 78 ? 17.422 -15.805 -2.402 1 95.31 78 ALA B CA 1
ATOM 2848 C C . ALA B 1 78 ? 16.391 -14.898 -3.062 1 95.31 78 ALA B C 1
ATOM 2850 O O . ALA B 1 78 ? 15.406 -14.508 -2.434 1 95.31 78 ALA B O 1
ATOM 2851 N N . HIS B 1 79 ? 16.609 -14.547 -4.227 1 96.69 79 HIS B N 1
ATOM 2852 C CA . HIS B 1 79 ? 15.688 -13.812 -5.094 1 96.69 79 HIS B CA 1
ATOM 2853 C C . HIS B 1 79 ? 15.781 -14.305 -6.535 1 96.69 79 HIS B C 1
ATOM 2855 O O . HIS B 1 79 ? 16.812 -14.102 -7.195 1 96.69 79 HIS B O 1
ATOM 2861 N N . GLU B 1 80 ? 14.734 -14.914 -6.973 1 98.19 80 GLU B N 1
ATOM 2862 C CA . GLU B 1 80 ? 14.758 -15.578 -8.273 1 98.19 80 GLU B CA 1
ATOM 2863 C C . GLU B 1 80 ? 13.672 -15.016 -9.195 1 98.19 80 GLU B C 1
ATOM 2865 O O . GLU B 1 80 ? 12.664 -14.484 -8.727 1 98.19 80 GLU B O 1
ATOM 2870 N N . VAL B 1 81 ? 13.938 -15.109 -10.5 1 98 81 VAL B N 1
ATOM 2871 C CA . VAL B 1 81 ? 13 -14.688 -11.547 1 98 81 VAL B CA 1
ATOM 2872 C C . VAL B 1 81 ? 12.531 -15.914 -12.336 1 98 81 VAL B C 1
ATOM 2874 O O . VAL B 1 81 ? 13.352 -16.703 -12.82 1 98 81 VAL B O 1
ATOM 2877 N N . VAL B 1 82 ? 11.266 -16.078 -12.391 1 98.69 82 VAL B N 1
ATOM 2878 C CA . VAL B 1 82 ? 10.672 -17.125 -13.195 1 98.69 82 VAL B CA 1
ATOM 2879 C C . VAL B 1 82 ? 10.25 -16.578 -14.555 1 98.69 82 VAL B C 1
ATOM 2881 O O . VAL B 1 82 ? 9.203 -15.938 -14.672 1 98.69 82 VAL B O 1
ATOM 2884 N N . ILE B 1 83 ? 11.023 -16.75 -15.562 1 98.25 83 ILE B N 1
ATOM 2885 C CA . ILE B 1 83 ? 10.68 -16.391 -16.938 1 98.25 83 ILE B CA 1
ATOM 2886 C C . ILE B 1 83 ? 9.641 -17.359 -17.484 1 98.25 83 ILE B C 1
ATOM 2888 O O . ILE B 1 83 ? 9.953 -18.531 -17.75 1 98.25 83 ILE B O 1
ATOM 2892 N N . GLU B 1 84 ? 8.461 -16.938 -17.672 1 98.12 84 GLU B N 1
ATOM 2893 C CA . GLU B 1 84 ? 7.266 -17.766 -17.734 1 98.12 84 GLU B CA 1
ATOM 2894 C C . GLU B 1 84 ? 7.141 -18.469 -19.078 1 98.12 84 GLU B C 1
ATOM 2896 O O . GLU B 1 84 ? 6.457 -19.484 -19.188 1 98.12 84 GLU B O 1
ATOM 2901 N N . SER B 1 85 ? 7.746 -17.859 -20.156 1 95.75 85 SER B N 1
ATOM 2902 C CA . SER B 1 85 ? 7.664 -18.422 -21.5 1 95.75 85 SER B CA 1
ATOM 2903 C C . SER B 1 85 ? 8.695 -17.781 -22.438 1 95.75 85 SER B C 1
ATOM 2905 O O . SER B 1 85 ? 9.25 -16.719 -22.109 1 95.75 85 SER B O 1
ATOM 2907 N N . PRO B 1 86 ? 8.961 -18.469 -23.547 1 95.31 86 PRO B N 1
ATOM 2908 C CA . PRO B 1 86 ? 9.828 -17.828 -24.547 1 95.31 86 PRO B CA 1
ATOM 2909 C C . PRO B 1 86 ? 9.141 -16.672 -25.266 1 95.31 86 PRO B C 1
ATOM 2911 O O . PRO B 1 86 ? 9.797 -15.898 -25.969 1 95.31 86 PRO B O 1
ATOM 2914 N N . ASP B 1 87 ? 7.871 -16.516 -25.062 1 94.06 87 ASP B N 1
ATOM 2915 C CA . ASP B 1 87 ? 7.117 -15.469 -25.75 1 94.06 87 ASP B CA 1
ATOM 2916 C C . ASP B 1 87 ? 7.199 -14.148 -24.984 1 94.06 87 ASP B C 1
ATOM 2918 O O . ASP B 1 87 ? 6.645 -14.016 -23.891 1 94.06 87 ASP B O 1
ATOM 2922 N N . HIS B 1 88 ? 7.758 -13.188 -25.609 1 94.31 88 HIS B N 1
ATOM 2923 C CA . HIS B 1 88 ? 7.973 -11.867 -25.031 1 94.31 88 HIS B CA 1
ATOM 2924 C C . HIS B 1 88 ? 6.648 -11.172 -24.734 1 94.31 88 HIS B C 1
ATOM 2926 O O . HIS B 1 88 ? 6.559 -10.375 -23.797 1 94.31 88 HIS B O 1
ATOM 2932 N N . ASP B 1 89 ? 5.625 -11.516 -25.469 1 91.44 89 ASP B N 1
ATOM 2933 C CA . ASP B 1 89 ? 4.375 -10.766 -25.391 1 91.44 89 ASP B CA 1
ATOM 2934 C C . ASP B 1 89 ? 3.289 -11.578 -24.688 1 91.44 89 ASP B C 1
ATOM 2936 O O . ASP B 1 89 ? 2.113 -11.211 -24.719 1 91.44 89 ASP B O 1
ATOM 2940 N N . GLY B 1 90 ? 3.613 -12.625 -24.125 1 91.62 90 GLY B N 1
ATOM 2941 C CA . GLY B 1 90 ? 2.631 -13.484 -23.484 1 91.62 90 GLY B CA 1
ATOM 2942 C C . GLY B 1 90 ? 2.072 -12.883 -22.203 1 91.62 90 GLY B C 1
ATOM 2943 O O . GLY B 1 90 ? 2.492 -11.805 -21.781 1 91.62 90 GLY B O 1
ATOM 2944 N N . ASP B 1 91 ? 1.042 -13.578 -21.719 1 94.44 91 ASP B N 1
ATOM 2945 C CA . ASP B 1 91 ? 0.404 -13.227 -20.453 1 94.44 91 ASP B CA 1
ATOM 2946 C C . ASP B 1 91 ? -0.407 -14.398 -19.906 1 94.44 91 ASP B C 1
ATOM 2948 O O . ASP B 1 91 ? -0.787 -15.305 -20.656 1 94.44 91 ASP B O 1
ATOM 2952 N N . LEU B 1 92 ? -0.617 -14.398 -18.641 1 95.62 92 LEU B N 1
ATOM 2953 C CA . LEU B 1 92 ? -1.411 -15.453 -18.016 1 95.62 92 LEU B CA 1
ATOM 2954 C C . LEU B 1 92 ? -2.766 -15.586 -18.703 1 95.62 92 LEU B C 1
ATOM 2956 O O . LEU B 1 92 ? -3.248 -16.703 -18.922 1 95.62 92 LEU B O 1
ATOM 2960 N N . ALA B 1 93 ? -3.338 -14.5 -19.078 1 94.31 93 ALA B N 1
ATOM 2961 C CA . ALA B 1 93 ? -4.676 -14.477 -19.656 1 94.31 93 ALA B CA 1
ATOM 2962 C C . ALA B 1 93 ? -4.695 -15.164 -21.031 1 94.31 93 ALA B C 1
ATOM 2964 O O . ALA B 1 93 ? -5.754 -15.547 -21.516 1 94.31 93 ALA B O 1
ATOM 2965 N N . THR B 1 94 ? -3.508 -15.305 -21.656 1 94.06 94 THR B N 1
ATOM 2966 C CA . THR B 1 94 ? -3.453 -15.836 -23.016 1 94.06 94 THR B CA 1
ATOM 2967 C C . THR B 1 94 ? -2.725 -17.172 -23.047 1 94.06 94 THR B C 1
ATOM 2969 O O . THR B 1 94 ? -2.57 -17.781 -24.109 1 94.06 94 THR B O 1
ATOM 2972 N N . TYR B 1 95 ? -2.281 -17.594 -21.906 1 96.19 95 TYR B N 1
ATOM 2973 C CA . TYR B 1 95 ? -1.591 -18.875 -21.828 1 96.19 95 TYR B CA 1
ATOM 2974 C C . TYR B 1 95 ? -2.559 -20.031 -22.062 1 96.19 95 TYR B C 1
ATOM 2976 O O . TYR B 1 95 ? -3.746 -19.922 -21.734 1 96.19 95 TYR B O 1
ATOM 2984 N N . SER B 1 96 ? -2.037 -21.078 -22.672 1 96.12 96 SER B N 1
ATOM 2985 C CA . SER B 1 96 ? -2.732 -22.344 -22.531 1 96.12 96 SER B CA 1
ATOM 2986 C C . SER B 1 96 ? -2.639 -22.875 -21.094 1 96.12 96 SER B C 1
ATOM 2988 O O . SER B 1 96 ? -1.79 -22.438 -20.328 1 96.12 96 SER B O 1
ATOM 2990 N N . ALA B 1 97 ? -3.471 -23.812 -20.797 1 95.69 97 ALA B N 1
ATOM 2991 C CA . ALA B 1 97 ? -3.422 -24.438 -19.484 1 95.69 97 ALA B CA 1
ATOM 2992 C C . ALA B 1 97 ? -2.07 -25.109 -19.234 1 95.69 97 ALA B C 1
ATOM 2994 O O . ALA B 1 97 ? -1.549 -25.078 -18.125 1 95.69 97 ALA B O 1
ATOM 2995 N N . SER B 1 98 ? -1.543 -25.641 -20.297 1 96.62 98 SER B N 1
ATOM 2996 C CA . SER B 1 98 ? -0.261 -26.328 -20.203 1 96.62 98 SER B CA 1
ATOM 2997 C C . SER B 1 98 ? 0.872 -25.344 -19.922 1 96.62 98 SER B C 1
ATOM 2999 O O . SER B 1 98 ? 1.79 -25.656 -19.156 1 96.62 98 SER B O 1
ATOM 3001 N N . GLN B 1 99 ? 0.85 -24.219 -20.516 1 96.75 99 GLN B N 1
ATOM 3002 C CA . GLN B 1 99 ? 1.852 -23.188 -20.266 1 96.75 99 GLN B CA 1
ATOM 3003 C C . GLN B 1 99 ? 1.797 -22.703 -18.812 1 96.75 99 GLN B C 1
ATOM 3005 O O . GLN B 1 99 ? 2.83 -22.594 -18.156 1 96.75 99 GLN B O 1
ATOM 3010 N N . ALA B 1 100 ? 0.58 -22.438 -18.359 1 98 100 ALA B N 1
ATOM 3011 C CA . ALA B 1 100 ? 0.403 -22 -16.984 1 98 100 ALA B CA 1
ATOM 3012 C C . ALA B 1 100 ? 0.854 -23.078 -16 1 98 100 ALA B C 1
ATOM 3014 O O . ALA B 1 100 ? 1.417 -22.781 -14.945 1 98 100 ALA B O 1
ATOM 3015 N N . LEU B 1 101 ? 0.552 -24.328 -16.359 1 98.19 101 LEU B N 1
ATOM 3016 C CA . LEU B 1 101 ? 0.981 -25.453 -15.523 1 98.19 101 LEU B CA 1
ATOM 3017 C C . LEU B 1 101 ? 2.5 -25.469 -15.391 1 98.19 101 LEU B C 1
ATOM 3019 O O . LEU B 1 101 ? 3.031 -25.703 -14.305 1 98.19 101 LEU B O 1
ATOM 3023 N N . ASP B 1 102 ? 3.213 -25.25 -16.484 1 98.38 102 ASP B N 1
ATOM 3024 C CA . ASP B 1 102 ? 4.672 -25.219 -16.469 1 98.38 102 ASP B CA 1
ATOM 3025 C C . ASP B 1 102 ? 5.176 -24.141 -15.5 1 98.38 102 ASP B C 1
ATOM 3027 O O . ASP B 1 102 ? 6.129 -24.375 -14.75 1 98.38 102 ASP B O 1
ATOM 3031 N N . VAL B 1 103 ? 4.562 -23.031 -15.523 1 98.69 103 VAL B N 1
ATOM 3032 C CA . VAL B 1 103 ? 4.965 -21.922 -14.672 1 98.69 103 VAL B CA 1
ATOM 3033 C C . VAL B 1 103 ? 4.762 -22.297 -13.203 1 98.69 103 VAL B C 1
ATOM 3035 O O . VAL B 1 103 ? 5.672 -22.141 -12.383 1 98.69 103 VAL B O 1
ATOM 3038 N N . LEU B 1 104 ? 3.568 -22.812 -12.867 1 98.75 104 LEU B N 1
ATOM 3039 C CA . LEU B 1 104 ? 3.256 -23.172 -11.492 1 98.75 104 LEU B CA 1
ATOM 3040 C C . LEU B 1 104 ? 4.141 -24.328 -11.016 1 98.75 104 LEU B C 1
ATOM 3042 O O . LEU B 1 104 ? 4.523 -24.375 -9.844 1 98.75 104 LEU B O 1
ATOM 3046 N N . ALA B 1 105 ? 4.414 -25.188 -11.945 1 98.75 105 ALA B N 1
ATOM 3047 C CA . ALA B 1 105 ? 5.301 -26.312 -11.617 1 98.75 105 ALA B CA 1
ATOM 3048 C C . ALA B 1 105 ? 6.703 -25.812 -11.273 1 98.75 105 ALA B C 1
ATOM 3050 O O . ALA B 1 105 ? 7.336 -26.312 -10.344 1 98.75 105 ALA B O 1
ATOM 3051 N N . ALA B 1 106 ? 7.195 -24.875 -12.047 1 98.81 106 ALA B N 1
ATOM 3052 C CA . ALA B 1 106 ? 8.5 -24.297 -11.766 1 98.81 106 ALA B CA 1
ATOM 3053 C C . ALA B 1 106 ? 8.516 -23.625 -10.391 1 98.81 106 ALA B C 1
ATOM 3055 O O . ALA B 1 106 ? 9.453 -23.812 -9.617 1 98.81 106 ALA B O 1
ATOM 3056 N N . ILE B 1 107 ? 7.477 -22.906 -10.062 1 98.88 107 ILE B N 1
ATOM 3057 C CA . ILE B 1 107 ? 7.367 -22.234 -8.781 1 98.88 107 ILE B CA 1
ATOM 3058 C C . ILE B 1 107 ? 7.344 -23.25 -7.648 1 98.88 107 ILE B C 1
ATOM 3060 O O . ILE B 1 107 ? 8.055 -23.109 -6.652 1 98.88 107 ILE B O 1
ATOM 3064 N N . ARG B 1 108 ? 6.539 -24.281 -7.805 1 98.69 108 ARG B N 1
ATOM 3065 C CA . ARG B 1 108 ? 6.453 -25.344 -6.793 1 98.69 108 ARG B CA 1
ATOM 3066 C C . ARG B 1 108 ? 7.816 -25.969 -6.547 1 98.69 108 ARG B C 1
ATOM 3068 O O . ARG B 1 108 ? 8.211 -26.188 -5.395 1 98.69 108 ARG B O 1
ATOM 3075 N N . ALA B 1 109 ? 8.484 -26.281 -7.656 1 98.62 109 ALA B N 1
ATOM 3076 C CA . ALA B 1 109 ? 9.805 -26.906 -7.547 1 98.62 109 ALA B CA 1
ATOM 3077 C C . ALA B 1 109 ? 10.773 -26.016 -6.785 1 98.62 109 ALA B C 1
ATOM 3079 O O . ALA B 1 109 ? 11.508 -26.484 -5.914 1 98.62 109 ALA B O 1
ATOM 3080 N N . ARG B 1 110 ? 10.797 -24.766 -7.074 1 98.62 110 ARG B N 1
ATOM 3081 C CA . ARG B 1 110 ? 11.703 -23.828 -6.414 1 98.62 110 ARG B CA 1
ATOM 3082 C C . ARG B 1 110 ? 11.336 -23.656 -4.945 1 98.62 110 ARG B C 1
ATOM 3084 O O . ARG B 1 110 ? 12.211 -23.578 -4.082 1 98.62 110 ARG B O 1
ATOM 3091 N N . LEU B 1 111 ? 10.008 -23.594 -4.664 1 98.5 111 LEU B N 1
ATOM 3092 C CA . LEU B 1 111 ? 9.562 -23.469 -3.283 1 98.5 111 LEU B CA 1
ATOM 3093 C C . LEU B 1 111 ? 10.039 -24.641 -2.439 1 98.5 111 LEU B C 1
ATOM 3095 O O . LEU B 1 111 ? 10.469 -24.469 -1.298 1 98.5 111 LEU B O 1
ATOM 3099 N N . ARG B 1 112 ? 9.992 -25.859 -2.969 1 97.94 112 ARG B N 1
ATOM 3100 C CA . ARG B 1 112 ? 10.445 -27.031 -2.246 1 97.94 112 ARG B CA 1
ATOM 3101 C C . ARG B 1 112 ? 11.922 -26.922 -1.872 1 97.94 112 ARG B C 1
ATOM 3103 O O . ARG B 1 112 ? 12.305 -27.25 -0.751 1 97.94 112 ARG B O 1
ATOM 3110 N N . VAL B 1 113 ? 12.688 -26.375 -2.77 1 98 113 VAL B N 1
ATOM 3111 C CA . VAL B 1 113 ? 14.125 -26.219 -2.539 1 98 113 VAL B CA 1
ATOM 3112 C C . VAL B 1 113 ? 14.359 -25.109 -1.52 1 98 113 VAL B C 1
ATOM 3114 O O . VAL B 1 113 ? 15.117 -25.281 -0.561 1 98 113 VAL B O 1
ATOM 3117 N N . LEU B 1 114 ? 13.695 -24 -1.673 1 97.94 114 LEU B N 1
ATOM 3118 C CA . LEU B 1 114 ? 13.953 -22.797 -0.875 1 97.94 114 LEU B CA 1
ATOM 3119 C C . LEU B 1 114 ? 13.43 -22.984 0.546 1 97.94 114 LEU B C 1
ATOM 3121 O O . LEU B 1 114 ? 14.016 -22.453 1.495 1 97.94 114 LEU B O 1
ATOM 3125 N N . GLU B 1 115 ? 12.352 -23.703 0.68 1 97.12 115 GLU B N 1
ATOM 3126 C CA . GLU B 1 115 ? 11.789 -23.969 2.002 1 97.12 115 GLU B CA 1
ATOM 3127 C C . GLU B 1 115 ? 12.758 -24.766 2.863 1 97.12 115 GLU B C 1
ATOM 3129 O O . GLU B 1 115 ? 12.711 -24.688 4.094 1 97.12 115 GLU B O 1
ATOM 3134 N N . ALA B 1 116 ? 13.578 -25.531 2.268 1 96.06 116 ALA B N 1
ATOM 3135 C CA . ALA B 1 116 ? 14.508 -26.406 2.979 1 96.06 116 ALA B CA 1
ATOM 3136 C C . ALA B 1 116 ? 15.805 -25.672 3.303 1 96.06 116 ALA B C 1
ATOM 3138 O O . ALA B 1 116 ? 16.641 -26.188 4.047 1 96.06 116 ALA B O 1
ATOM 3139 N N . ARG B 1 117 ? 15.953 -24.531 2.781 1 94.94 117 ARG B N 1
ATOM 3140 C CA . ARG B 1 117 ? 17.188 -23.766 2.98 1 94.94 117 ARG B CA 1
ATOM 3141 C C . ARG B 1 117 ? 17.25 -23.188 4.387 1 94.94 117 ARG B C 1
ATOM 3143 O O . ARG B 1 117 ? 16.25 -22.641 4.879 1 94.94 117 ARG B O 1
ATOM 3150 N N . GLU B 1 118 ? 18.391 -23.281 5.004 1 94.69 118 GLU B N 1
ATOM 3151 C CA . GLU B 1 118 ? 18.594 -22.703 6.324 1 94.69 118 GLU B CA 1
ATOM 3152 C C . GLU B 1 118 ? 18.484 -21.172 6.273 1 94.69 118 GLU B C 1
ATOM 3154 O O . GLU B 1 118 ? 18.953 -20.547 5.324 1 94.69 118 GLU B O 1
ATOM 3159 N N . GLY B 1 119 ? 17.844 -20.625 7.262 1 94.5 119 GLY B N 1
ATOM 3160 C CA . GLY B 1 119 ? 17.797 -19.172 7.387 1 94.5 119 GLY B CA 1
ATOM 3161 C C . GLY B 1 119 ? 16.609 -18.562 6.688 1 94.5 119 GLY B C 1
ATOM 3162 O O . GLY B 1 119 ? 16.375 -17.344 6.789 1 94.5 119 GLY B O 1
ATOM 3163 N N . VAL B 1 120 ? 15.867 -19.359 5.949 1 97.06 120 VAL B N 1
ATOM 3164 C CA . VAL B 1 120 ? 14.672 -18.844 5.273 1 97.06 120 VAL B CA 1
ATOM 3165 C C . VAL B 1 120 ? 13.469 -18.953 6.203 1 97.06 120 VAL B C 1
ATOM 3167 O O . VAL B 1 120 ? 13.102 -20.062 6.625 1 97.06 120 VAL B O 1
ATOM 3170 N N . ALA B 1 121 ? 12.859 -17.828 6.508 1 97.56 121 ALA B N 1
ATOM 3171 C CA . ALA B 1 121 ? 11.719 -17.797 7.414 1 97.56 121 ALA B CA 1
ATOM 3172 C C . ALA B 1 121 ? 10.406 -17.656 6.645 1 97.56 121 ALA B C 1
ATOM 3174 O O . ALA B 1 121 ? 9.359 -18.141 7.094 1 97.56 121 ALA B O 1
ATOM 3175 N N . SER B 1 122 ? 10.453 -17.016 5.543 1 98.06 122 SER B N 1
ATOM 3176 C CA . SER B 1 122 ? 9.273 -16.875 4.691 1 98.06 122 SER B CA 1
ATOM 3177 C C . SER B 1 122 ? 9.664 -16.641 3.236 1 98.06 122 SER B C 1
ATOM 3179 O O . SER B 1 122 ? 10.805 -16.266 2.945 1 98.06 122 SER B O 1
ATOM 3181 N N . ILE B 1 123 ? 8.758 -16.938 2.344 1 98.56 123 ILE B N 1
ATOM 3182 C CA . ILE B 1 123 ? 8.992 -16.812 0.909 1 98.56 123 ILE B CA 1
ATOM 3183 C C . ILE B 1 123 ? 7.859 -16.016 0.267 1 98.56 123 ILE B C 1
ATOM 3185 O O . ILE B 1 123 ? 6.68 -16.297 0.496 1 98.56 123 ILE B O 1
ATOM 3189 N N . SER B 1 124 ? 8.211 -14.992 -0.413 1 98.25 124 SER B N 1
ATOM 3190 C CA . SER B 1 124 ? 7.262 -14.188 -1.174 1 98.25 124 SER B CA 1
ATOM 3191 C C . SER B 1 124 ? 7.293 -14.547 -2.656 1 98.25 124 SER B C 1
ATOM 3193 O O . SER B 1 124 ? 8.336 -14.445 -3.303 1 98.25 124 SER B O 1
ATOM 3195 N N . VAL B 1 125 ? 6.195 -14.984 -3.191 1 98.75 125 VAL B N 1
ATOM 3196 C CA . VAL B 1 125 ? 6.023 -15.258 -4.613 1 98.75 125 VAL B CA 1
ATOM 3197 C C . VAL B 1 125 ? 5.027 -14.266 -5.211 1 98.75 125 VAL B C 1
ATOM 3199 O O . VAL B 1 125 ? 3.906 -14.125 -4.719 1 98.75 125 VAL B O 1
ATOM 3202 N N . PHE B 1 126 ? 5.48 -13.578 -6.258 1 98.38 126 PHE B N 1
ATOM 3203 C CA . PHE B 1 126 ? 4.617 -12.555 -6.828 1 98.38 126 PHE B CA 1
ATOM 3204 C C . PHE B 1 126 ? 4.914 -12.359 -8.312 1 98.38 126 PHE B C 1
ATOM 3206 O O . PHE B 1 126 ? 5.98 -12.742 -8.789 1 98.38 126 PHE B O 1
ATOM 3213 N N . ARG B 1 127 ? 3.965 -11.859 -8.984 1 97.94 127 ARG B N 1
ATOM 3214 C CA . ARG B 1 127 ? 4.016 -11.539 -10.406 1 97.94 127 ARG B CA 1
ATOM 3215 C C . ARG B 1 127 ? 3.477 -10.133 -10.664 1 97.94 127 ARG B C 1
ATOM 3217 O O . ARG B 1 127 ? 2.41 -9.773 -10.172 1 97.94 127 ARG B O 1
ATOM 3224 N N . ASN B 1 128 ? 4.285 -9.359 -11.367 1 95.25 128 ASN B N 1
ATOM 3225 C CA . ASN B 1 128 ? 3.883 -8.016 -11.758 1 95.25 128 ASN B CA 1
ATOM 3226 C C . ASN B 1 128 ? 3.619 -7.926 -13.258 1 95.25 128 ASN B C 1
ATOM 3228 O O . ASN B 1 128 ? 4.488 -8.266 -14.062 1 95.25 128 ASN B O 1
ATOM 3232 N N . ARG B 1 129 ? 2.49 -7.508 -13.594 1 93.81 129 ARG B N 1
ATOM 3233 C CA . ARG B 1 129 ? 2.188 -7.246 -15 1 93.81 129 ARG B CA 1
ATOM 3234 C C . ARG B 1 129 ? 1.824 -5.781 -15.219 1 93.81 129 ARG B C 1
ATOM 3236 O O . ARG B 1 129 ? 0.781 -5.32 -14.758 1 93.81 129 ARG B O 1
ATOM 3243 N N . GLY B 1 130 ? 2.662 -5.145 -16 1 89.12 130 GLY B N 1
ATOM 3244 C CA . GLY B 1 130 ? 2.402 -3.744 -16.297 1 89.12 130 GLY B CA 1
ATOM 3245 C C . GLY B 1 130 ? 3.109 -2.789 -15.359 1 89.12 130 GLY B C 1
ATOM 3246 O O . GLY B 1 130 ? 3.477 -3.166 -14.242 1 89.12 130 GLY B O 1
ATOM 3247 N N . ARG B 1 131 ? 3.158 -1.611 -15.742 1 82 131 ARG B N 1
ATOM 3248 C CA . ARG B 1 131 ? 3.955 -0.603 -15.055 1 82 131 ARG B CA 1
ATOM 3249 C C . ARG B 1 131 ? 3.334 -0.241 -13.703 1 82 131 ARG B C 1
ATOM 3251 O O . ARG B 1 131 ? 4.039 -0.117 -12.703 1 82 131 ARG B O 1
ATOM 3258 N N . ARG B 1 132 ? 2.09 -0.107 -13.648 1 82.94 132 ARG B N 1
ATOM 3259 C CA . ARG B 1 132 ? 1.414 0.292 -12.414 1 82.94 132 ARG B CA 1
ATOM 3260 C C . ARG B 1 132 ? 1.523 -0.797 -11.359 1 82.94 132 ARG B C 1
ATOM 3262 O O . ARG B 1 132 ? 1.362 -0.528 -10.164 1 82.94 132 ARG B O 1
ATOM 3269 N N . ALA B 1 133 ? 1.791 -1.962 -11.922 1 87.5 133 ALA B N 1
ATOM 3270 C CA . ALA B 1 133 ? 1.922 -3.096 -11.016 1 87.5 133 ALA B CA 1
ATOM 3271 C C . ALA B 1 133 ? 3.367 -3.27 -10.562 1 87.5 133 ALA B C 1
ATOM 3273 O O . ALA B 1 133 ? 3.666 -4.137 -9.734 1 87.5 133 ALA B O 1
ATOM 3274 N N . GLY B 1 134 ? 4.262 -2.494 -11.117 1 83.62 134 GLY B N 1
ATOM 3275 C CA . GLY B 1 134 ? 5.645 -2.527 -10.664 1 83.62 134 GLY B CA 1
ATOM 3276 C C . GLY B 1 134 ? 6.562 -3.275 -11.609 1 83.62 134 GLY B C 1
ATOM 3277 O O . GLY B 1 134 ? 7.715 -3.561 -11.266 1 83.62 134 GLY B O 1
ATOM 3278 N N . SER B 1 135 ? 6.07 -3.613 -12.75 1 82.69 135 SER B N 1
ATOM 3279 C CA . SER B 1 135 ? 6.91 -4.352 -13.688 1 82.69 135 SER B CA 1
ATOM 3280 C C . SER B 1 135 ? 7.895 -3.424 -14.391 1 82.69 135 SER B C 1
ATOM 3282 O O . SER B 1 135 ? 7.504 -2.375 -14.906 1 82.69 135 SER B O 1
ATOM 3284 N N . SER B 1 136 ? 9.125 -3.834 -14.398 1 79.12 136 SER B N 1
ATOM 3285 C CA . SER B 1 136 ? 10.164 -3.088 -15.102 1 79.12 136 SER B CA 1
ATOM 3286 C C . SER B 1 136 ? 10.555 -3.779 -16.406 1 79.12 136 SER B C 1
ATOM 3288 O O . SER B 1 136 ? 11.227 -3.188 -17.25 1 79.12 136 SER B O 1
ATOM 3290 N N . GLN B 1 137 ? 10.211 -4.934 -16.562 1 84.62 137 GLN B N 1
ATOM 3291 C CA . GLN B 1 137 ? 10.477 -5.797 -17.703 1 84.62 137 GLN B CA 1
ATOM 3292 C C . GLN B 1 137 ? 9.18 -6.355 -18.281 1 84.62 137 GLN B C 1
ATOM 3294 O O . GLN B 1 137 ? 8.453 -7.082 -17.609 1 84.62 137 GLN B O 1
ATOM 3299 N N . PRO B 1 138 ? 8.984 -6.039 -19.562 1 88.44 138 PRO B N 1
ATOM 3300 C CA . PRO B 1 138 ? 7.688 -6.426 -20.141 1 88.44 138 PRO B CA 1
ATOM 3301 C C . PRO B 1 138 ? 7.551 -7.938 -20.312 1 88.44 138 PRO B C 1
ATOM 3303 O O . PRO B 1 138 ? 6.438 -8.469 -20.297 1 88.44 138 PRO B O 1
ATOM 3306 N N . HIS B 1 139 ? 8.68 -8.609 -20.609 1 94.25 139 HIS B N 1
ATOM 3307 C CA . HIS B 1 139 ? 8.602 -10.062 -20.75 1 94.25 139 HIS B CA 1
ATOM 3308 C C . HIS B 1 139 ? 7.992 -10.703 -19.5 1 94.25 139 HIS B C 1
ATOM 3310 O O . HIS B 1 139 ? 8.438 -10.438 -18.375 1 94.25 139 HIS B O 1
ATOM 3316 N N . PRO B 1 140 ? 6.945 -11.523 -19.656 1 95.69 140 PRO B N 1
ATOM 3317 C CA . PRO B 1 140 ? 6.23 -12.07 -18.5 1 95.69 140 PRO B CA 1
ATOM 3318 C C . PRO B 1 140 ? 7.137 -12.875 -17.578 1 95.69 140 PRO B C 1
ATOM 3320 O O . PRO B 1 140 ? 7.852 -13.773 -18.031 1 95.69 140 PRO B O 1
ATOM 3323 N N . HIS B 1 141 ? 7.105 -12.555 -16.344 1 97.44 141 HIS B N 1
ATOM 3324 C CA . HIS B 1 141 ? 7.926 -13.234 -15.352 1 97.44 141 HIS B CA 1
ATOM 3325 C C . HIS B 1 141 ? 7.316 -13.117 -13.953 1 97.44 141 HIS B C 1
ATOM 3327 O O . HIS B 1 141 ? 6.598 -12.156 -13.664 1 97.44 141 HIS B O 1
ATOM 3333 N N . ALA B 1 142 ? 7.512 -14.055 -13.141 1 98.19 142 ALA B N 1
ATOM 3334 C CA . ALA B 1 142 ? 7.223 -14.039 -11.711 1 98.19 142 ALA B CA 1
ATOM 3335 C C . ALA B 1 142 ? 8.516 -13.969 -10.898 1 98.19 142 ALA B C 1
ATOM 3337 O O . ALA B 1 142 ? 9.609 -14.055 -11.445 1 98.19 142 ALA B O 1
ATOM 3338 N N . GLN B 1 143 ? 8.375 -13.727 -9.664 1 98.12 143 GLN B N 1
ATOM 3339 C CA . GLN B 1 143 ? 9.539 -13.633 -8.789 1 98.12 143 GLN B CA 1
ATOM 3340 C C . GLN B 1 143 ? 9.32 -14.406 -7.496 1 98.12 143 GLN B C 1
ATOM 3342 O O . GLN B 1 143 ? 8.18 -14.555 -7.039 1 98.12 143 GLN B O 1
ATOM 3347 N N . ILE B 1 144 ? 10.359 -14.922 -6.977 1 98.56 144 ILE B N 1
ATOM 3348 C CA . ILE B 1 144 ? 10.414 -15.641 -5.711 1 98.56 144 ILE B CA 1
ATOM 3349 C C . ILE B 1 144 ? 11.5 -15.047 -4.824 1 98.56 144 ILE B C 1
ATOM 3351 O O . ILE B 1 144 ? 12.688 -15.086 -5.176 1 98.56 144 ILE B O 1
ATOM 3355 N N . ALA B 1 145 ? 11.109 -14.539 -3.691 1 97.94 145 ALA B N 1
ATOM 3356 C CA . ALA B 1 145 ? 12.07 -13.922 -2.785 1 97.94 145 ALA B CA 1
ATOM 3357 C C . ALA B 1 145 ? 11.961 -14.508 -1.382 1 97.94 145 ALA B C 1
ATOM 3359 O O . ALA B 1 145 ? 10.867 -14.594 -0.821 1 97.94 145 ALA B O 1
ATOM 3360 N N . THR B 1 146 ? 13.086 -14.906 -0.829 1 97.62 146 THR B N 1
ATOM 3361 C CA . THR B 1 146 ? 13.102 -15.398 0.544 1 97.62 146 THR B CA 1
ATOM 3362 C C . THR B 1 146 ? 13.453 -14.281 1.519 1 97.62 146 THR B C 1
ATOM 3364 O O . THR B 1 146 ? 14.086 -13.297 1.134 1 97.62 146 THR B O 1
ATOM 3367 N N . LEU B 1 147 ? 13.008 -14.414 2.688 1 96.19 147 LEU B N 1
ATOM 3368 C CA . LEU B 1 147 ? 13.352 -13.492 3.768 1 96.19 147 LEU B CA 1
ATOM 3369 C C . LEU B 1 147 ? 13.844 -14.258 4.996 1 96.19 147 LEU B C 1
ATOM 3371 O O . LEU B 1 147 ? 13.344 -15.344 5.293 1 96.19 147 LEU B O 1
ATOM 3375 N N . PRO B 1 148 ? 14.781 -13.672 5.734 1 95.06 148 PRO B N 1
ATOM 3376 C CA . PRO B 1 148 ? 15.281 -14.32 6.953 1 95.06 148 PRO B CA 1
ATOM 3377 C C . PRO B 1 148 ? 14.359 -14.109 8.148 1 95.06 148 PRO B C 1
ATOM 3379 O O . PRO B 1 148 ? 14.648 -14.578 9.25 1 95.06 148 PRO B O 1
ATOM 3382 N N . HIS B 1 149 ? 13.273 -13.43 8.031 1 94.81 149 HIS B N 1
ATOM 3383 C CA . HIS B 1 149 ? 12.211 -13.234 9.008 1 94.81 149 HIS B CA 1
ATOM 3384 C C . HIS B 1 149 ? 10.836 -13.461 8.391 1 94.81 149 HIS B C 1
ATOM 3386 O O . HIS B 1 149 ? 10.711 -13.516 7.16 1 94.81 149 HIS B O 1
ATOM 3392 N N . VAL B 1 150 ? 9.898 -13.711 9.203 1 97.5 150 VAL B N 1
ATOM 3393 C CA . VAL B 1 150 ? 8.539 -13.844 8.68 1 97.5 150 VAL B CA 1
ATOM 3394 C C . VAL B 1 150 ? 8.008 -12.477 8.266 1 97.5 150 VAL B C 1
ATOM 3396 O O . VAL B 1 150 ? 7.93 -11.562 9.086 1 97.5 150 VAL B O 1
ATOM 3399 N N . ALA B 1 151 ? 7.691 -12.352 7.035 1 97.44 151 ALA B N 1
ATOM 3400 C CA . ALA B 1 151 ? 7.16 -11.094 6.52 1 97.44 151 ALA B CA 1
ATOM 3401 C C . ALA B 1 151 ? 5.898 -10.68 7.27 1 97.44 151 ALA B C 1
ATOM 3403 O O . ALA B 1 151 ? 5.078 -11.531 7.629 1 97.44 151 ALA B O 1
ATOM 3404 N N . PRO B 1 152 ? 5.691 -9.375 7.434 1 96.12 152 PRO B N 1
ATOM 3405 C CA . PRO B 1 152 ? 4.586 -8.898 8.266 1 96.12 152 PRO B CA 1
ATOM 3406 C C . PRO B 1 152 ? 3.225 -9.375 7.77 1 96.12 152 PRO B C 1
ATOM 3408 O O . PRO B 1 152 ? 2.393 -9.82 8.57 1 96.12 152 PRO B O 1
ATOM 3411 N N . ALA B 1 153 ? 2.971 -9.32 6.531 1 96.62 153 ALA B N 1
ATOM 3412 C CA . ALA B 1 153 ? 1.677 -9.719 5.988 1 96.62 153 ALA B CA 1
ATOM 3413 C C . ALA B 1 153 ? 1.442 -11.219 6.176 1 96.62 153 ALA B C 1
ATOM 3415 O O . ALA B 1 153 ? 0.312 -11.648 6.41 1 96.62 153 ALA B O 1
ATOM 3416 N N . ILE B 1 154 ? 2.514 -12.016 6.078 1 97.75 154 ILE B N 1
ATOM 3417 C CA . ILE B 1 154 ? 2.424 -13.453 6.27 1 97.75 154 ILE B CA 1
ATOM 3418 C C . ILE B 1 154 ? 2.164 -13.766 7.742 1 97.75 154 ILE B C 1
ATOM 3420 O O . ILE B 1 154 ? 1.313 -14.602 8.062 1 97.75 154 ILE B O 1
ATOM 3424 N N . ALA B 1 155 ? 2.877 -13.047 8.617 1 96.88 155 ALA B N 1
ATOM 3425 C CA . ALA B 1 155 ? 2.695 -13.234 10.047 1 96.88 155 ALA B CA 1
ATOM 3426 C C . ALA B 1 155 ? 1.251 -12.969 10.461 1 96.88 155 ALA B C 1
ATOM 3428 O O . ALA B 1 155 ? 0.676 -13.719 11.258 1 96.88 155 ALA B O 1
ATOM 3429 N N . MET B 1 156 ? 0.733 -11.969 9.922 1 95.62 156 MET B N 1
ATOM 3430 C CA . MET B 1 156 ? -0.64 -11.586 10.234 1 95.62 156 MET B CA 1
ATOM 3431 C C . MET B 1 156 ? -1.619 -12.68 9.82 1 95.62 156 MET B C 1
ATOM 3433 O O . MET B 1 156 ? -2.482 -13.078 10.602 1 95.62 156 MET B O 1
ATOM 3437 N N . ARG B 1 157 ? -1.55 -13.164 8.672 1 97 157 ARG B N 1
ATOM 3438 C CA . ARG B 1 157 ? -2.432 -14.211 8.164 1 97 157 ARG B CA 1
ATOM 3439 C C . ARG B 1 157 ? -2.242 -15.516 8.938 1 97 157 ARG B C 1
ATOM 3441 O O . ARG B 1 157 ? -3.219 -16.188 9.273 1 97 157 ARG B O 1
ATOM 3448 N N . ASP B 1 158 ? -0.97 -15.82 9.195 1 97.5 158 ASP B N 1
ATOM 3449 C CA . ASP B 1 158 ? -0.661 -17.047 9.914 1 97.5 158 ASP B CA 1
ATOM 3450 C C . ASP B 1 158 ? -1.283 -17.047 11.312 1 97.5 158 ASP B C 1
ATOM 3452 O O . ASP B 1 158 ? -1.744 -18.078 11.797 1 97.5 158 ASP B O 1
ATOM 3456 N N . ALA B 1 159 ? -1.248 -15.898 11.938 1 96.75 159 ALA B N 1
ATOM 3457 C CA . ALA B 1 159 ? -1.812 -15.789 13.281 1 96.75 159 ALA B CA 1
ATOM 3458 C C . ALA B 1 159 ? -3.291 -16.156 13.289 1 96.75 159 ALA B C 1
ATOM 3460 O O . ALA B 1 159 ? -3.756 -16.875 14.18 1 96.75 159 ALA B O 1
ATOM 3461 N N . ILE B 1 160 ? -4 -15.812 12.336 1 96.94 160 ILE B N 1
ATOM 3462 C CA . ILE B 1 160 ? -5.43 -16.094 12.234 1 96.94 160 ILE B CA 1
ATOM 3463 C C . ILE B 1 160 ? -5.645 -17.531 11.797 1 96.94 160 ILE B C 1
ATOM 3465 O O . ILE B 1 160 ? -6.434 -18.266 12.406 1 96.94 160 ILE B O 1
ATOM 3469 N N . ALA B 1 161 ? -4.938 -17.922 10.812 1 96.19 161 ALA B N 1
ATOM 3470 C CA . ALA B 1 161 ? -5.113 -19.25 10.227 1 96.19 161 ALA B CA 1
ATOM 3471 C C . ALA B 1 161 ? -4.766 -20.344 11.227 1 96.19 161 ALA B C 1
ATOM 3473 O O . ALA B 1 161 ? -5.379 -21.422 11.227 1 96.19 161 ALA B O 1
ATOM 3474 N N . THR B 1 162 ? -3.707 -20.094 12.047 1 96.31 162 THR B N 1
ATOM 3475 C CA . THR B 1 162 ? -3.305 -21.078 13.039 1 96.31 162 THR B CA 1
ATOM 3476 C C . THR B 1 162 ? -4.34 -21.188 14.156 1 96.31 162 THR B C 1
ATOM 3478 O O . THR B 1 162 ? -4.551 -22.266 14.719 1 96.31 162 THR B O 1
ATOM 3481 N N . SER B 1 163 ? -5.027 -20.078 14.414 1 96.06 163 SER B N 1
ATOM 3482 C CA . SER B 1 163 ? -6.039 -20.047 15.461 1 96.06 163 SER B CA 1
ATOM 3483 C C . SER B 1 163 ? -7.371 -20.609 14.969 1 96.06 163 SER B C 1
ATOM 3485 O O . SER B 1 163 ? -8.188 -21.078 15.758 1 96.06 163 SER B O 1
ATOM 3487 N N . ASP B 1 164 ? -7.637 -20.531 13.664 1 94.81 164 ASP B N 1
ATOM 3488 C CA . ASP B 1 164 ? -8.844 -21.031 13.016 1 94.81 164 ASP B CA 1
ATOM 3489 C C . ASP B 1 164 ? -8.5 -21.875 11.789 1 94.81 164 ASP B C 1
ATOM 3491 O O . ASP B 1 164 ? -8.633 -21.406 10.656 1 94.81 164 ASP B O 1
ATOM 3495 N N . ARG B 1 165 ? -8.281 -23.125 11.992 1 90.81 165 ARG B N 1
ATOM 3496 C CA . ARG B 1 165 ? -7.805 -24.016 10.945 1 90.81 165 ARG B CA 1
ATOM 3497 C C . ARG B 1 165 ? -8.898 -24.297 9.93 1 90.81 165 ARG B C 1
ATOM 3499 O O . ARG B 1 165 ? -8.625 -24.781 8.828 1 90.81 165 ARG B O 1
ATOM 3506 N N . ALA B 1 166 ? -10.117 -24.031 10.32 1 94.44 166 ALA B N 1
ATOM 3507 C CA . ALA B 1 166 ? -11.242 -24.312 9.438 1 94.44 166 ALA B CA 1
ATOM 3508 C C . ALA B 1 166 ? -11.664 -23.062 8.672 1 94.44 166 ALA B C 1
ATOM 3510 O O . ALA B 1 166 ? -12.656 -23.094 7.934 1 94.44 166 ALA B O 1
ATOM 3511 N N . LEU B 1 167 ? -10.914 -22.031 8.773 1 96.5 167 LEU B N 1
ATOM 3512 C CA . LEU B 1 167 ? -11.289 -20.734 8.219 1 96.5 167 LEU B CA 1
ATOM 3513 C C . LEU B 1 167 ? -11.578 -20.844 6.727 1 96.5 167 LEU B C 1
ATOM 3515 O O . LEU B 1 167 ? -12.664 -20.484 6.273 1 96.5 167 LEU B O 1
ATOM 3519 N N . LEU B 1 168 ? -10.609 -21.344 5.977 1 97.19 168 LEU B N 1
ATOM 3520 C CA . LEU B 1 168 ? -10.758 -21.375 4.527 1 97.19 168 LEU B CA 1
ATOM 3521 C C . LEU B 1 168 ? -11.945 -22.25 4.121 1 97.19 168 LEU B C 1
ATOM 3523 O O . LEU B 1 168 ? -12.727 -21.875 3.254 1 97.19 168 LEU B O 1
ATOM 3527 N N . ALA B 1 169 ? -12.016 -23.391 4.738 1 96.75 169 ALA B N 1
ATOM 3528 C CA . ALA B 1 169 ? -13.125 -24.281 4.43 1 96.75 169 ALA B CA 1
ATOM 3529 C C . ALA B 1 169 ? -14.469 -23.625 4.695 1 96.75 169 ALA B C 1
ATOM 3531 O O . ALA B 1 169 ? -15.398 -23.75 3.904 1 96.75 169 ALA B O 1
ATOM 3532 N N . ARG B 1 170 ? -14.555 -22.938 5.797 1 97.12 170 ARG B N 1
ATOM 3533 C CA . ARG B 1 170 ? -15.789 -22.234 6.137 1 97.12 170 ARG B CA 1
ATOM 3534 C C . ARG B 1 170 ? -16.094 -21.141 5.117 1 97.12 170 ARG B C 1
ATOM 3536 O O . ARG B 1 170 ? -17.25 -20.984 4.691 1 97.12 170 ARG B O 1
ATOM 3543 N N . VAL B 1 171 ? -15.117 -20.422 4.758 1 97.69 171 VAL B N 1
ATOM 3544 C CA . VAL B 1 171 ? -15.305 -19.359 3.777 1 97.69 171 VAL B CA 1
ATOM 3545 C C . VAL B 1 171 ? -15.797 -19.953 2.457 1 97.69 171 VAL B C 1
ATOM 3547 O O . VAL B 1 171 ? -16.734 -19.438 1.848 1 97.69 171 VAL B O 1
ATOM 3550 N N . ILE B 1 172 ? -15.164 -21 2.02 1 97.75 172 ILE B N 1
ATOM 3551 C CA . ILE B 1 172 ? -15.531 -21.641 0.759 1 97.75 172 ILE B CA 1
ATOM 3552 C C . ILE B 1 172 ? -16.984 -22.125 0.817 1 97.75 172 ILE B C 1
ATOM 3554 O O . ILE B 1 172 ? -17.75 -21.906 -0.123 1 97.75 172 ILE B O 1
ATOM 3558 N N . ASP B 1 173 ? -17.312 -22.719 1.935 1 97.75 173 ASP B N 1
ATOM 3559 C CA . ASP B 1 173 ? -18.672 -23.203 2.1 1 97.75 173 ASP B CA 1
ATOM 3560 C C . ASP B 1 173 ? -19.672 -22.047 2.02 1 97.75 173 ASP B C 1
ATOM 3562 O O . ASP B 1 173 ? -20.719 -22.156 1.369 1 97.75 173 ASP B O 1
ATOM 3566 N N . GLU B 1 174 ? -19.375 -21 2.641 1 97.88 174 GLU B N 1
ATOM 3567 C CA . GLU B 1 174 ? -20.25 -19.828 2.637 1 97.88 174 GLU B CA 1
ATOM 3568 C C . GLU B 1 174 ? -20.375 -19.234 1.235 1 97.88 174 GLU B C 1
ATOM 3570 O O . GLU B 1 174 ? -21.469 -18.859 0.809 1 97.88 174 GLU B O 1
ATOM 3575 N N . GLU B 1 175 ? -19.234 -19.141 0.546 1 98.12 175 GLU B N 1
ATOM 3576 C CA . GLU B 1 175 ? -19.25 -18.578 -0.807 1 98.12 175 GLU B CA 1
ATOM 3577 C C . GLU B 1 175 ? -20.031 -19.469 -1.764 1 98.12 175 GLU B C 1
ATOM 3579 O O . GLU B 1 175 ? -20.75 -18.984 -2.627 1 98.12 175 GLU B O 1
ATOM 3584 N N . ARG B 1 176 ? -19.875 -20.766 -1.615 1 97.88 176 ARG B N 1
ATOM 3585 C CA . ARG B 1 176 ? -20.625 -21.703 -2.449 1 97.88 176 ARG B CA 1
ATOM 3586 C C . ARG B 1 176 ? -22.125 -21.609 -2.176 1 97.88 176 ARG B C 1
ATOM 3588 O O . ARG B 1 176 ? -22.938 -21.672 -3.104 1 97.88 176 ARG B O 1
ATOM 3595 N N . ALA B 1 177 ? -22.453 -21.531 -0.938 1 98.06 177 ALA B N 1
ATOM 3596 C CA . ALA B 1 177 ? -23.875 -21.453 -0.552 1 98.06 177 ALA B CA 1
ATOM 3597 C C . ALA B 1 177 ? -24.531 -20.219 -1.138 1 98.06 177 ALA B C 1
ATOM 3599 O O . ALA B 1 177 ? -25.656 -20.281 -1.65 1 98.06 177 ALA B O 1
ATOM 3600 N N . SER B 1 178 ? -23.875 -19.094 -1.086 1 97.31 178 SER B N 1
ATOM 3601 C CA . SER B 1 178 ? -24.422 -17.844 -1.606 1 97.31 178 SER B CA 1
ATOM 3602 C C . SER B 1 178 ? -24.312 -17.781 -3.125 1 97.31 178 SER B C 1
ATOM 3604 O O . SER B 1 178 ? -25.25 -17.359 -3.807 1 97.31 178 SER B O 1
ATOM 3606 N N . GLY B 1 179 ? -23.125 -18.031 -3.596 1 97.5 179 GLY B N 1
ATOM 3607 C CA . GLY B 1 179 ? -22.812 -18 -5.016 1 97.5 179 GLY B CA 1
ATOM 3608 C C . GLY B 1 179 ? -22.594 -16.594 -5.543 1 97.5 179 GLY B C 1
ATOM 3609 O O . GLY B 1 179 ? -22.062 -16.422 -6.648 1 97.5 179 GLY B O 1
ATOM 3610 N N . ALA B 1 180 ? -22.906 -15.586 -4.793 1 97.75 180 ALA B N 1
ATOM 3611 C CA . ALA B 1 180 ? -22.969 -14.211 -5.262 1 97.75 180 ALA B CA 1
ATOM 3612 C C . ALA B 1 180 ? -21.578 -13.695 -5.656 1 97.75 180 ALA B C 1
ATOM 3614 O O . ALA B 1 180 ? -21.453 -12.867 -6.555 1 97.75 180 ALA B O 1
ATOM 3615 N N . ARG B 1 181 ? -20.531 -14.211 -4.969 1 98.56 181 ARG B N 1
ATOM 3616 C CA . ARG B 1 181 ? -19.188 -13.672 -5.199 1 98.56 181 ARG B CA 1
ATOM 3617 C C . ARG B 1 181 ? -18.297 -14.695 -5.891 1 98.56 181 ARG B C 1
ATOM 3619 O O . ARG B 1 181 ? -17.109 -14.445 -6.105 1 98.56 181 ARG B O 1
ATOM 3626 N N . VAL B 1 182 ? -18.859 -15.859 -6.27 1 98.5 182 VAL B N 1
ATOM 3627 C CA . VAL B 1 182 ? -18.109 -16.906 -6.945 1 98.5 182 VAL B CA 1
ATOM 3628 C C . VAL B 1 182 ? -17.922 -16.531 -8.414 1 98.5 182 VAL B C 1
ATOM 3630 O O . VAL B 1 182 ? -18.875 -16.141 -9.086 1 98.5 182 VAL B O 1
ATOM 3633 N N . VAL B 1 183 ? -16.75 -16.562 -8.844 1 98.25 183 VAL B N 1
ATOM 3634 C CA . VAL B 1 183 ? -16.422 -16.297 -10.242 1 98.25 183 VAL B CA 1
ATOM 3635 C C . VAL B 1 183 ? -16.422 -17.609 -11.023 1 98.25 183 VAL B C 1
ATOM 3637 O O . VAL B 1 183 ? -16.984 -17.703 -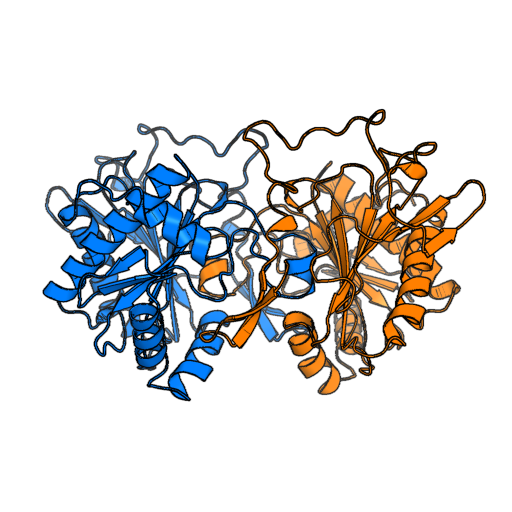12.109 1 98.25 183 VAL B O 1
ATOM 3640 N N . CYS B 1 184 ? -15.781 -18.641 -10.484 1 95.94 184 CYS B N 1
ATOM 3641 C CA . CYS B 1 184 ? -15.758 -19.984 -11.039 1 95.94 184 CYS B CA 1
ATOM 3642 C C . CYS B 1 184 ? -15.523 -21.031 -9.953 1 95.94 184 CYS B C 1
ATOM 3644 O O . CYS B 1 184 ? -14.828 -20.766 -8.977 1 95.94 184 CYS B O 1
ATOM 3646 N N . ASP B 1 185 ? -16.125 -22.156 -10.109 1 96.5 185 ASP B N 1
ATOM 3647 C CA . ASP B 1 185 ? -16 -23.281 -9.188 1 96.5 185 ASP B CA 1
ATOM 3648 C C . ASP B 1 185 ? -15.82 -24.594 -9.945 1 96.5 185 ASP B C 1
ATOM 3650 O O . ASP B 1 185 ? -16.75 -25.094 -10.578 1 96.5 185 ASP B O 1
ATOM 3654 N N . GLU B 1 186 ? -14.625 -25.141 -9.82 1 95.19 186 GLU B N 1
ATOM 3655 C CA . GLU B 1 186 ? -14.289 -26.391 -10.492 1 95.19 186 GLU B CA 1
ATOM 3656 C C . GLU B 1 186 ? -14.203 -27.531 -9.492 1 95.19 186 GLU B C 1
ATOM 3658 O O . GLU B 1 186 ? -13.359 -28.422 -9.641 1 95.19 186 GLU B O 1
ATOM 3663 N N . GLY B 1 187 ? -14.977 -27.469 -8.508 1 94.5 187 GLY B N 1
ATOM 3664 C CA . GLY B 1 187 ? -15.016 -28.5 -7.477 1 94.5 187 GLY B CA 1
ATOM 3665 C C . GLY B 1 187 ? -13.844 -28.406 -6.516 1 94.5 187 GLY B C 1
ATOM 3666 O O . GLY B 1 187 ? -13.953 -27.812 -5.441 1 94.5 187 GLY B O 1
ATOM 3667 N N . GLU B 1 188 ? -12.664 -28.734 -7.039 1 95.44 188 GLU B N 1
ATOM 3668 C CA . GLU B 1 188 ? -11.469 -28.766 -6.195 1 95.44 188 GLU B CA 1
ATOM 3669 C C . GLU B 1 188 ? -10.852 -27.375 -6.078 1 95.44 188 GLU B C 1
ATOM 3671 O O . GLU B 1 188 ? -10.164 -27.078 -5.098 1 95.44 188 GLU B O 1
ATOM 3676 N N . VAL B 1 189 ? -11.047 -26.562 -7.086 1 97.5 189 VAL B N 1
ATOM 3677 C CA . VAL B 1 189 ? -10.531 -25.203 -7.082 1 97.5 189 VAL B CA 1
ATOM 3678 C C . VAL B 1 189 ? -11.695 -24.219 -7.238 1 97.5 189 VAL B C 1
ATOM 3680 O O . VAL B 1 189 ? -12.562 -24.406 -8.094 1 97.5 189 VAL B O 1
ATOM 3683 N N . ILE B 1 190 ? -11.688 -23.219 -6.383 1 98 190 ILE B N 1
ATOM 3684 C CA . ILE B 1 190 ? -12.727 -22.203 -6.441 1 98 190 ILE B CA 1
ATOM 3685 C C . ILE B 1 190 ? -12.078 -20.812 -6.531 1 98 190 ILE B C 1
ATOM 3687 O O . ILE B 1 190 ? -11.008 -20.594 -5.965 1 98 190 ILE B O 1
ATOM 3691 N N . ALA B 1 191 ? -12.633 -19.953 -7.277 1 98.62 191 ALA B N 1
ATOM 3692 C CA . ALA B 1 191 ? -12.25 -18.547 -7.379 1 98.62 191 ALA B CA 1
ATOM 3693 C C . ALA B 1 191 ? -13.422 -17.625 -7.043 1 98.62 191 ALA B C 1
ATOM 3695 O O . ALA B 1 191 ? -14.539 -17.844 -7.504 1 98.62 191 ALA B O 1
ATOM 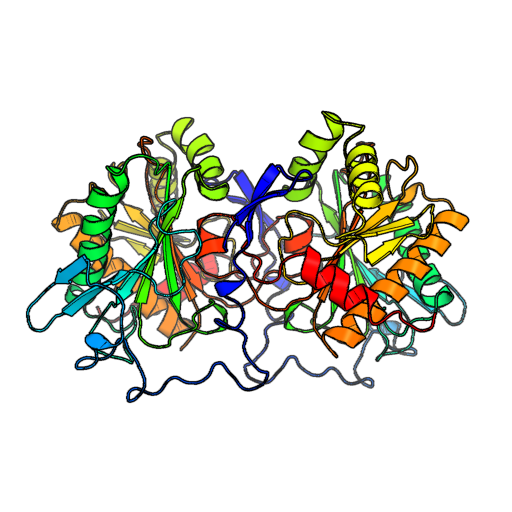3696 N N . TRP B 1 192 ? -13.195 -16.609 -6.234 1 98.69 192 TRP B N 1
ATOM 3697 C CA . TRP B 1 192 ? -14.258 -15.688 -5.844 1 98.69 192 TRP B CA 1
ATOM 3698 C C . TRP B 1 192 ? -13.695 -14.297 -5.566 1 98.69 192 TRP B C 1
ATOM 3700 O O . TRP B 1 192 ? -12.484 -14.125 -5.418 1 98.69 192 TRP B O 1
ATOM 3710 N N . CYS B 1 193 ? -14.555 -13.328 -5.656 1 98.69 193 CYS B N 1
ATOM 3711 C CA . CYS B 1 193 ? -14.219 -11.992 -5.168 1 98.69 193 CYS B CA 1
ATOM 3712 C C . CYS B 1 193 ? -14.477 -11.875 -3.672 1 98.69 193 CYS B C 1
ATOM 3714 O O . CYS B 1 193 ? -15.625 -11.938 -3.229 1 98.69 193 CYS B O 1
ATOM 3716 N N . PRO B 1 194 ? -13.477 -11.695 -2.877 1 98.25 194 PRO B N 1
ATOM 3717 C CA . PRO B 1 194 ? -13.656 -11.727 -1.424 1 98.25 194 PRO B CA 1
ATOM 3718 C C . PRO B 1 194 ? -14.672 -10.695 -0.934 1 98.25 194 PRO B C 1
ATOM 3720 O O . PRO B 1 194 ? -14.734 -9.578 -1.466 1 98.25 194 PRO B O 1
ATOM 3723 N N . HIS B 1 195 ? -15.398 -11.062 0.125 1 97.75 195 HIS B N 1
ATOM 3724 C CA . HIS B 1 195 ? -16.422 -10.211 0.719 1 97.75 195 HIS B CA 1
ATOM 3725 C C . HIS B 1 195 ? -15.867 -8.828 1.051 1 97.75 195 HIS B C 1
ATOM 3727 O O . HIS B 1 195 ? -16.531 -7.816 0.823 1 97.75 195 HIS B O 1
ATOM 3733 N N . ALA B 1 196 ? -14.711 -8.789 1.574 1 97.31 196 ALA B N 1
ATOM 3734 C CA . ALA B 1 196 ? -13.984 -7.555 1.877 1 97.31 196 ALA B CA 1
ATOM 3735 C C . ALA B 1 196 ? -12.789 -7.383 0.947 1 97.31 196 ALA B C 1
ATOM 3737 O O . ALA B 1 196 ? -11.641 -7.391 1.396 1 97.31 196 ALA B O 1
ATOM 3738 N N . SER B 1 197 ? -13.109 -7.059 -0.323 1 96.44 197 SER B N 1
ATOM 3739 C CA . SER B 1 197 ? -12.055 -6.863 -1.313 1 96.44 197 SER B CA 1
ATOM 3740 C C . SER B 1 197 ? -11.234 -5.613 -1.009 1 96.44 197 SER B C 1
ATOM 3742 O O . SER B 1 197 ? -11.789 -4.582 -0.618 1 96.44 197 SER B O 1
ATOM 3744 N N . HIS B 1 198 ? -9.977 -5.77 -1.174 1 94.12 198 HIS B N 1
ATOM 3745 C CA . HIS B 1 198 ? -9.086 -4.633 -0.964 1 94.12 198 HIS B CA 1
ATOM 3746 C C . HIS B 1 198 ? -9.008 -3.756 -2.209 1 94.12 198 HIS B C 1
ATOM 3748 O O . HIS B 1 198 ? -8.711 -2.562 -2.113 1 94.12 198 HIS B O 1
ATOM 3754 N N . ARG B 1 199 ? -9.273 -4.332 -3.336 1 93.44 199 ARG B N 1
ATOM 3755 C CA . ARG B 1 199 ? -9.242 -3.641 -4.621 1 93.44 199 ARG B CA 1
ATOM 3756 C C . ARG B 1 199 ? -10.391 -4.094 -5.512 1 93.44 199 ARG B C 1
ATOM 3758 O O . ARG B 1 199 ? -10.891 -5.211 -5.375 1 93.44 199 ARG B O 1
ATOM 3765 N N . ALA B 1 200 ? -10.766 -3.172 -6.422 1 94.62 200 ALA B N 1
ATOM 3766 C CA . ALA B 1 200 ? -11.805 -3.523 -7.387 1 94.62 200 ALA B CA 1
ATOM 3767 C C . ALA B 1 200 ? -11.375 -4.715 -8.242 1 94.62 200 ALA B C 1
ATOM 3769 O O . ALA B 1 200 ? -10.266 -4.734 -8.773 1 94.62 200 ALA B O 1
ATOM 3770 N N . PHE B 1 201 ? -12.18 -5.801 -8.258 1 96.88 201 PHE B N 1
ATOM 3771 C CA . PHE B 1 201 ? -12.039 -6.965 -9.117 1 96.88 201 PHE B CA 1
ATOM 3772 C C . PHE B 1 201 ? -10.938 -7.887 -8.602 1 96.88 201 PHE B C 1
ATOM 3774 O O . PHE B 1 201 ? -10.383 -8.688 -9.367 1 96.88 201 PHE B O 1
ATOM 3781 N N . GLU B 1 202 ? -10.602 -7.707 -7.355 1 97.88 202 GLU B N 1
ATOM 3782 C CA . GLU B 1 202 ? -9.75 -8.703 -6.723 1 97.88 202 GLU B CA 1
ATOM 3783 C C . GLU B 1 202 ? -10.383 -10.094 -6.77 1 97.88 202 GLU B C 1
ATOM 3785 O O . GLU B 1 202 ? -11.578 -10.242 -6.512 1 97.88 202 GLU B O 1
ATOM 3790 N N . VAL B 1 203 ? -9.594 -11.078 -7.117 1 98.69 203 VAL B N 1
ATOM 3791 C CA . VAL B 1 203 ? -10.078 -12.453 -7.133 1 98.69 203 VAL B CA 1
ATOM 3792 C C . VAL B 1 203 ? -9.125 -13.352 -6.336 1 98.69 203 VAL B C 1
ATOM 3794 O O . VAL B 1 203 ? -7.906 -13.25 -6.477 1 98.69 203 VAL B O 1
ATOM 3797 N N . LYS B 1 204 ? -9.727 -14.195 -5.504 1 98.5 204 LYS B N 1
ATOM 3798 C CA . LYS B 1 204 ? -8.977 -15.203 -4.762 1 98.5 204 LYS B CA 1
ATOM 3799 C C . LYS B 1 204 ? -9.219 -16.594 -5.324 1 98.5 204 LYS B C 1
ATOM 3801 O O . LYS B 1 204 ? -10.352 -16.953 -5.66 1 98.5 204 LYS B O 1
ATOM 3806 N N . LEU B 1 205 ? -8.18 -17.328 -5.473 1 98.38 205 L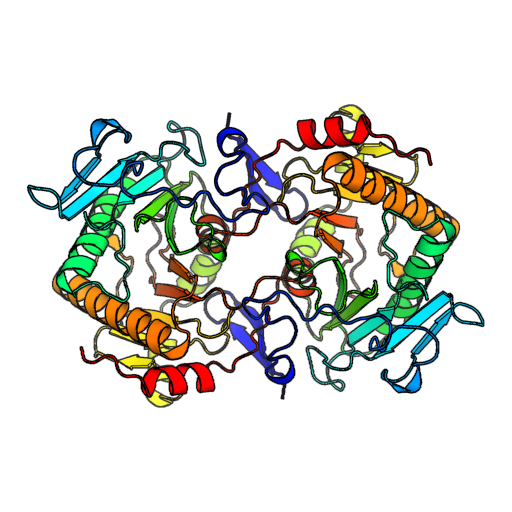EU B N 1
ATOM 3807 C CA . LEU B 1 205 ? -8.258 -18.75 -5.793 1 98.38 205 LEU B CA 1
ATOM 3808 C C . LEU B 1 205 ? -7.84 -19.594 -4.594 1 98.38 205 LEU B C 1
ATOM 3810 O O . LEU B 1 205 ? -6.875 -19.266 -3.902 1 98.38 205 LEU B O 1
ATOM 3814 N N . ALA B 1 206 ? -8.547 -20.688 -4.406 1 97.94 206 ALA B N 1
ATOM 3815 C CA . ALA B 1 206 ? -8.211 -21.594 -3.316 1 97.94 206 ALA B CA 1
ATOM 3816 C C . ALA B 1 206 ? -8.609 -23.031 -3.652 1 97.94 206 ALA B C 1
ATOM 3818 O O . ALA B 1 206 ? -9.414 -23.266 -4.555 1 97.94 206 ALA B O 1
ATOM 3819 N N . LEU B 1 207 ? -7.969 -23.891 -2.994 1 96.5 207 LEU B N 1
ATOM 3820 C CA . LEU B 1 207 ? -8.359 -25.297 -3.047 1 96.5 207 LEU B CA 1
ATOM 3821 C C . LEU B 1 207 ? -9.438 -25.594 -2.018 1 96.5 207 LEU B C 1
ATOM 3823 O O . LEU B 1 207 ? -9.383 -25.109 -0.887 1 96.5 207 LEU B O 1
ATOM 3827 N N . ALA B 1 208 ? -10.422 -26.312 -2.381 1 93.75 208 ALA B N 1
ATOM 3828 C CA . ALA B 1 208 ? -11.5 -26.703 -1.473 1 93.75 208 ALA B CA 1
ATOM 3829 C C . ALA B 1 208 ? -11.016 -27.766 -0.482 1 93.75 208 ALA B C 1
ATOM 3831 O O . ALA B 1 208 ? -11.484 -27.812 0.656 1 93.75 208 ALA B O 1
ATOM 3832 N N . GLY B 1 209 ? -10.141 -28.562 -0.787 1 87.31 209 GLY B N 1
ATOM 3833 C CA . GLY B 1 209 ? -9.602 -29.578 0.107 1 87.31 209 GLY B CA 1
ATOM 3834 C C . GLY B 1 209 ? -8.398 -29.109 0.892 1 87.31 209 GLY B C 1
ATOM 3835 O O . GLY B 1 209 ? -7.875 -28.016 0.642 1 87.31 209 GLY B O 1
ATOM 3836 N N . GLU B 1 210 ? -8.086 -29.844 1.857 1 83.75 210 GLU B N 1
ATOM 3837 C CA . GLU B 1 210 ? -6.965 -29.516 2.725 1 83.75 210 GLU B CA 1
ATOM 3838 C C . GLU B 1 210 ? -5.648 -29.531 1.952 1 83.75 210 GLU B C 1
ATOM 3840 O O . GLU B 1 210 ? -5.293 -30.531 1.336 1 83.75 210 GLU B O 1
ATOM 3845 N N . CYS B 1 211 ? -4.98 -28.438 1.934 1 87.12 211 CYS B N 1
ATOM 3846 C CA . CYS B 1 211 ? -3.623 -28.281 1.425 1 87.12 211 CYS B CA 1
ATOM 3847 C C . CYS B 1 211 ? -2.861 -27.234 2.211 1 87.12 211 CYS B C 1
ATOM 3849 O O . CYS B 1 211 ? -3.193 -26.047 2.148 1 87.12 211 CYS B O 1
ATOM 3851 N N . ALA B 1 212 ? -1.879 -27.672 2.861 1 90.62 212 ALA B N 1
ATOM 3852 C CA . ALA B 1 212 ? -1.226 -26.859 3.877 1 90.62 212 ALA B CA 1
ATOM 3853 C C . ALA B 1 212 ? -0.408 -25.734 3.234 1 90.62 212 ALA B C 1
ATOM 3855 O O . ALA B 1 212 ? -0.226 -24.672 3.83 1 90.62 212 ALA B O 1
ATOM 3856 N N . ARG B 1 213 ? 0.193 -26.031 2.119 1 95.56 213 ARG B N 1
ATOM 3857 C CA . ARG B 1 213 ? 1.041 -25.062 1.429 1 95.56 213 ARG B CA 1
ATOM 3858 C C . ARG B 1 213 ? 1.161 -25.406 -0.053 1 95.56 213 ARG B C 1
ATOM 3860 O O . ARG B 1 213 ? 0.889 -26.531 -0.461 1 95.56 213 ARG B O 1
ATOM 3867 N N . PHE B 1 214 ? 1.561 -24.484 -0.844 1 97.88 214 PHE B N 1
ATOM 3868 C CA . PHE B 1 214 ? 1.588 -24.609 -2.297 1 97.88 214 PHE B CA 1
ATOM 3869 C C . PHE B 1 214 ? 2.553 -25.703 -2.73 1 97.88 214 PHE B C 1
ATOM 3871 O O . PHE B 1 214 ? 2.266 -26.453 -3.662 1 97.88 214 PHE B O 1
ATOM 3878 N N . SER B 1 215 ? 3.688 -25.797 -2.074 1 97.69 215 SER B N 1
ATOM 3879 C CA . SER B 1 215 ? 4.734 -26.75 -2.441 1 97.69 215 SER B CA 1
ATOM 3880 C C . SER B 1 215 ? 4.266 -28.188 -2.262 1 97.69 215 SER B C 1
ATOM 3882 O O . SER B 1 215 ? 4.883 -29.125 -2.783 1 97.69 215 SER B O 1
ATOM 3884 N N . ALA B 1 216 ? 3.18 -28.422 -1.591 1 96.19 216 ALA B N 1
ATOM 3885 C CA . ALA B 1 216 ? 2.684 -29.75 -1.285 1 96.19 216 ALA B CA 1
ATOM 3886 C C . ALA B 1 216 ? 1.685 -30.219 -2.338 1 96.19 216 ALA B C 1
ATOM 3888 O O . ALA B 1 216 ? 1.244 -31.375 -2.316 1 96.19 216 ALA B O 1
ATOM 3889 N N . LEU B 1 217 ? 1.381 -29.406 -3.266 1 96.44 217 LEU B N 1
ATOM 3890 C CA . LEU B 1 217 ? 0.39 -29.75 -4.281 1 96.44 217 LEU B CA 1
ATOM 3891 C C . LEU B 1 217 ? 0.852 -30.938 -5.113 1 96.44 217 LEU B C 1
ATOM 3893 O O . LEU B 1 217 ? 2.029 -31.031 -5.465 1 96.44 217 LEU B O 1
ATOM 3897 N N . ASP B 1 218 ? -0.077 -31.781 -5.418 1 96.19 218 ASP B N 1
ATOM 3898 C CA . ASP B 1 218 ? 0.215 -32.812 -6.402 1 96.19 218 ASP B CA 1
ATOM 3899 C C . ASP B 1 218 ? -0.02 -32.312 -7.824 1 96.19 218 ASP B C 1
ATOM 3901 O O . ASP B 1 218 ? -0.448 -31.156 -8.016 1 96.19 218 ASP B O 1
ATOM 3905 N N . ASP B 1 219 ? 0.294 -33.125 -8.805 1 96.88 219 ASP B N 1
ATOM 3906 C CA . ASP B 1 219 ? 0.269 -32.688 -10.203 1 96.88 219 ASP B CA 1
ATOM 3907 C C . ASP B 1 219 ? -1.159 -32.406 -10.664 1 96.88 219 ASP B C 1
ATOM 3909 O O . ASP B 1 219 ? -1.395 -31.453 -11.422 1 96.88 219 ASP B O 1
ATOM 3913 N N . ALA B 1 220 ? -2.072 -33.219 -10.211 1 96.31 220 ALA B N 1
ATOM 3914 C CA . ALA B 1 220 ? -3.459 -33.062 -10.648 1 96.31 220 ALA B CA 1
ATOM 3915 C C . ALA B 1 220 ? -4.047 -31.734 -10.156 1 96.31 220 ALA B C 1
ATOM 3917 O O . ALA B 1 220 ? -4.652 -31 -10.93 1 96.31 220 ALA B O 1
ATOM 3918 N N . ARG B 1 221 ? -3.861 -31.453 -8.891 1 96.56 221 ARG B N 1
ATOM 3919 C CA . ARG B 1 221 ? -4.371 -30.219 -8.305 1 96.56 221 ARG B CA 1
ATOM 3920 C C . ARG B 1 221 ? -3.668 -29 -8.898 1 96.56 221 ARG B C 1
ATOM 3922 O O . ARG B 1 221 ? -4.289 -27.953 -9.102 1 96.56 221 ARG B O 1
ATOM 3929 N N . LEU B 1 222 ? -2.385 -29.156 -9.141 1 97.88 222 LEU B N 1
ATOM 3930 C CA . LEU B 1 222 ? -1.63 -28.078 -9.766 1 97.88 222 LEU B CA 1
ATOM 3931 C C . LEU B 1 222 ? -2.193 -27.75 -11.141 1 97.88 222 LEU B C 1
ATOM 3933 O O . LEU B 1 222 ? -2.305 -26.578 -11.508 1 97.88 222 LEU B O 1
ATOM 3937 N N . ALA B 1 223 ? -2.512 -28.766 -11.914 1 97.81 223 ALA B N 1
ATOM 3938 C CA . ALA B 1 223 ? -3.074 -28.578 -13.25 1 97.81 223 ALA B CA 1
ATOM 3939 C C . ALA B 1 223 ? -4.426 -27.875 -13.188 1 97.81 223 ALA B C 1
ATOM 3941 O O . ALA B 1 223 ? -4.719 -27.016 -14.023 1 97.81 223 ALA B O 1
ATOM 3942 N N . MET B 1 224 ? -5.234 -28.266 -12.234 1 97 224 MET B N 1
ATOM 3943 C CA . MET B 1 224 ? -6.535 -27.625 -12.07 1 97 224 MET B CA 1
ATOM 3944 C C . MET B 1 224 ? -6.375 -26.156 -11.703 1 97 224 MET B C 1
ATOM 3946 O O . MET B 1 224 ? -7.086 -25.297 -12.234 1 97 224 MET B O 1
ATOM 3950 N N . LEU B 1 225 ? -5.469 -25.906 -10.797 1 97.69 225 LEU B N 1
ATOM 3951 C CA . LEU B 1 225 ? -5.188 -24.531 -10.398 1 97.69 225 LEU B CA 1
ATOM 3952 C C . LEU B 1 225 ? -4.73 -23.703 -11.586 1 97.69 225 LEU B C 1
ATOM 3954 O O . LEU B 1 225 ? -5.145 -22.547 -11.742 1 97.69 225 LEU B O 1
ATOM 3958 N N . ALA B 1 226 ? -3.859 -24.25 -12.43 1 98.12 226 ALA B N 1
ATOM 3959 C CA . ALA B 1 226 ? -3.365 -23.578 -13.625 1 98.12 226 ALA B CA 1
ATOM 3960 C C . ALA B 1 226 ? -4.512 -23.188 -14.555 1 98.12 226 ALA B C 1
ATOM 3962 O O . ALA B 1 226 ? -4.57 -22.062 -15.055 1 98.12 226 ALA B O 1
ATOM 3963 N N . ARG B 1 227 ? -5.395 -24.109 -14.742 1 97.31 227 ARG B N 1
ATOM 3964 C CA . ARG B 1 227 ? -6.543 -23.875 -15.617 1 97.31 227 ARG B CA 1
ATOM 3965 C C . ARG B 1 227 ? -7.41 -22.75 -15.086 1 97.31 227 ARG B C 1
ATOM 3967 O O . ARG B 1 227 ? -7.824 -21.859 -15.852 1 97.31 227 ARG B O 1
ATOM 3974 N N . VAL B 1 228 ? -7.672 -22.781 -13.805 1 97.44 228 VAL B N 1
ATOM 3975 C CA . VAL B 1 228 ? -8.539 -21.781 -13.203 1 97.44 228 VAL B CA 1
ATOM 3976 C C . VAL B 1 228 ? -7.852 -20.422 -13.227 1 97.44 228 VAL B C 1
ATOM 3978 O O . VAL B 1 228 ? -8.5 -19.391 -13.453 1 97.44 228 VAL B O 1
ATOM 3981 N N . LEU B 1 229 ? -6.574 -20.375 -12.961 1 98.06 229 LEU B N 1
ATOM 3982 C CA . LEU B 1 229 ? -5.82 -19.125 -12.992 1 98.06 229 LEU B CA 1
ATOM 3983 C C . LEU B 1 229 ? -5.906 -18.484 -14.367 1 98.06 229 LEU B C 1
ATOM 3985 O O . LEU B 1 229 ? -6.133 -17.266 -14.477 1 98.06 229 LEU B O 1
ATOM 3989 N N . VAL B 1 230 ? -5.734 -19.25 -15.461 1 97.5 230 VAL B N 1
ATOM 3990 C CA . VAL B 1 230 ? -5.844 -18.75 -16.828 1 97.5 230 VAL B CA 1
ATOM 3991 C C . VAL B 1 230 ? -7.266 -18.25 -17.078 1 97.5 230 VAL B C 1
ATOM 3993 O O . VAL B 1 230 ? -7.453 -17.156 -17.625 1 97.5 230 VAL B O 1
ATOM 3996 N N . ASP B 1 231 ? -8.211 -19.016 -16.641 1 96.94 231 ASP B N 1
ATOM 3997 C CA . ASP B 1 231 ? -9.609 -18.625 -16.828 1 96.94 231 ASP B CA 1
ATOM 3998 C C . ASP B 1 231 ? -9.898 -17.281 -16.156 1 96.94 231 ASP B C 1
ATOM 4000 O O . ASP B 1 231 ? -10.469 -16.391 -16.781 1 96.94 231 ASP B O 1
ATOM 4004 N N . VAL B 1 232 ? -9.5 -17.172 -14.898 1 97.69 232 VAL B N 1
ATOM 4005 C CA . VAL B 1 232 ? -9.766 -15.977 -14.117 1 97.69 232 VAL B CA 1
ATOM 4006 C C . VAL B 1 232 ? -9.109 -14.766 -14.781 1 97.69 232 VAL B C 1
ATOM 4008 O O . VAL B 1 232 ? -9.734 -13.719 -14.938 1 97.69 232 VAL B O 1
ATOM 4011 N N . THR B 1 233 ? -7.863 -14.867 -15.18 1 97.69 233 THR B N 1
ATOM 4012 C CA . THR B 1 233 ? -7.152 -13.742 -15.781 1 97.69 233 THR B CA 1
ATOM 4013 C C . THR B 1 233 ? -7.734 -13.398 -17.141 1 97.69 233 THR B C 1
ATOM 4015 O O . THR B 1 233 ? -7.754 -12.234 -17.547 1 97.69 233 THR B O 1
ATOM 4018 N N . SER B 1 234 ? -8.195 -14.406 -17.875 1 96.62 234 SER B N 1
ATOM 4019 C CA . SER B 1 234 ? -8.859 -14.164 -19.156 1 96.62 234 SER B CA 1
ATOM 4020 C C . SER B 1 234 ? -10.164 -13.398 -18.953 1 96.62 234 SER B C 1
ATOM 4022 O O . SER B 1 234 ? -10.477 -12.492 -19.734 1 96.62 234 SER B O 1
ATOM 4024 N N . ARG B 1 235 ? -10.945 -13.789 -17.969 1 97.12 235 ARG B N 1
ATOM 4025 C CA . ARG B 1 235 ? -12.18 -13.078 -17.656 1 97.12 235 ARG B CA 1
ATOM 4026 C C . ARG B 1 235 ? -11.891 -11.625 -17.281 1 97.12 235 ARG B C 1
ATOM 4028 O O . ARG B 1 235 ? -12.602 -10.719 -17.703 1 97.12 235 ARG B O 1
ATOM 4035 N N . LEU B 1 236 ? -10.875 -11.445 -16.453 1 97.44 236 LEU B N 1
ATOM 4036 C CA . LEU B 1 236 ? -10.492 -10.094 -16.062 1 97.44 236 LEU B CA 1
ATOM 4037 C C . LEU B 1 236 ? -10.141 -9.258 -17.297 1 97.44 236 LEU B C 1
ATOM 4039 O O . LEU B 1 236 ? -10.547 -8.094 -17.391 1 97.44 236 LEU B O 1
ATOM 4043 N N . ARG B 1 237 ? -9.43 -9.828 -18.219 1 95.44 237 ARG B N 1
ATOM 4044 C CA . ARG B 1 237 ? -9.07 -9.133 -19.438 1 95.44 237 ARG B CA 1
ATOM 4045 C C . ARG B 1 237 ? -10.305 -8.789 -20.266 1 95.44 237 ARG B C 1
ATOM 4047 O O . ARG B 1 237 ? -10.375 -7.727 -20.875 1 95.44 237 ARG B O 1
ATOM 4054 N N . ALA B 1 238 ? -11.18 -9.664 -20.281 1 95.62 238 ALA B N 1
ATOM 4055 C CA . ALA B 1 238 ? -12.406 -9.43 -21.031 1 95.62 238 ALA B CA 1
ATOM 4056 C C . ALA B 1 238 ? -13.195 -8.258 -20.453 1 95.62 238 ALA B C 1
ATOM 4058 O O . ALA B 1 238 ? -13.781 -7.469 -21.188 1 95.62 238 ALA B O 1
ATOM 4059 N N . VAL B 1 239 ? -13.211 -8.148 -19.141 1 95.19 239 VAL B N 1
ATOM 4060 C CA . VAL B 1 239 ? -14.016 -7.145 -18.469 1 95.19 239 VAL B CA 1
ATOM 4061 C C . VAL B 1 239 ? -13.258 -5.816 -18.438 1 95.19 239 VAL B C 1
ATOM 4063 O O . VAL B 1 239 ? -13.852 -4.758 -18.656 1 95.19 239 VAL B O 1
ATOM 4066 N N . LEU B 1 240 ? -11.977 -5.871 -18.172 1 94.31 240 LEU B N 1
ATOM 4067 C CA . LEU B 1 240 ? -11.211 -4.66 -17.891 1 94.31 240 LEU B CA 1
ATOM 4068 C C . LEU B 1 240 ? -10.367 -4.266 -19.094 1 94.31 240 LEU B C 1
ATOM 4070 O O . LEU B 1 240 ? -9.773 -3.184 -19.125 1 94.31 240 LEU B O 1
ATOM 4074 N N . GLY B 1 241 ? -10.266 -5.129 -20.141 1 92.56 241 GLY B N 1
ATOM 4075 C CA . GLY B 1 241 ? -9.273 -4.934 -21.188 1 92.56 241 GLY B CA 1
ATOM 4076 C C . GLY B 1 241 ? -7.855 -5.191 -20.719 1 92.56 241 GLY B 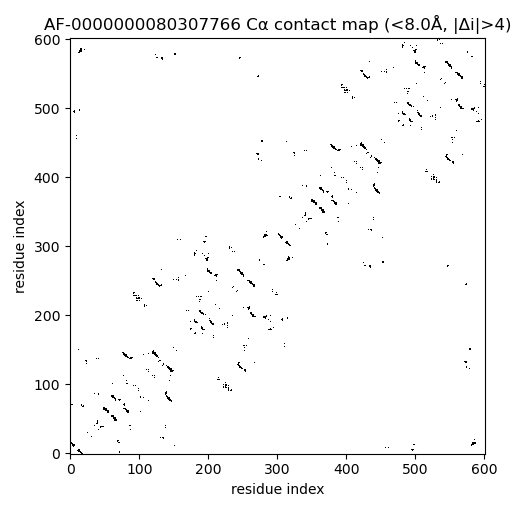C 1
ATOM 4077 O O . GLY B 1 241 ? -7.641 -5.875 -19.703 1 92.56 241 GLY B O 1
ATOM 4078 N N . THR B 1 242 ? -6.922 -4.809 -21.531 1 90.06 242 THR B N 1
ATOM 4079 C CA . THR B 1 242 ? -5.539 -4.883 -21.078 1 90.06 242 THR B CA 1
ATOM 4080 C C . THR B 1 242 ? -5.324 -3.996 -19.844 1 90.06 242 THR B C 1
ATOM 4082 O O . THR B 1 242 ? -5.691 -2.818 -19.859 1 90.06 242 THR B O 1
ATOM 4085 N N . HIS B 1 243 ? -4.875 -4.57 -18.812 1 92.31 243 HIS B N 1
ATOM 4086 C CA . HIS B 1 243 ? -4.723 -3.859 -17.547 1 92.31 243 HIS B CA 1
ATOM 4087 C C . HIS B 1 243 ? -3.504 -4.355 -16.766 1 92.31 243 HIS B C 1
ATOM 4089 O O . HIS B 1 243 ? -2.971 -5.426 -17.062 1 92.31 243 HIS B O 1
ATOM 4095 N N . ASP B 1 244 ? -3.041 -3.553 -15.93 1 93.69 244 ASP B N 1
ATOM 4096 C CA . ASP B 1 244 ? -1.959 -3.938 -15.031 1 93.69 244 ASP B CA 1
ATOM 4097 C C . ASP B 1 244 ? -2.494 -4.715 -13.828 1 93.69 244 ASP B C 1
ATOM 4099 O O . ASP B 1 244 ? -3.572 -4.414 -13.32 1 93.69 244 ASP B O 1
ATOM 4103 N N . TYR B 1 245 ? -1.764 -5.754 -13.398 1 96.44 245 TYR B N 1
ATOM 4104 C CA . TYR B 1 245 ? -2.223 -6.508 -12.234 1 96.44 245 TYR B CA 1
ATOM 4105 C C . TYR B 1 245 ? -1.064 -7.246 -11.57 1 96.44 245 TYR B C 1
ATOM 4107 O O . TYR B 1 245 ? 0.009 -7.387 -12.164 1 96.44 245 TYR B O 1
ATOM 4115 N N . ASN B 1 246 ? -1.271 -7.629 -10.367 1 97.56 246 ASN B N 1
ATOM 4116 C CA . ASN B 1 246 ? -0.36 -8.492 -9.617 1 97.56 246 ASN B CA 1
ATOM 4117 C C . ASN B 1 246 ? -0.987 -9.852 -9.32 1 97.56 246 ASN B C 1
ATOM 4119 O O . ASN B 1 246 ? -2.207 -9.961 -9.195 1 97.56 246 ASN B O 1
ATOM 4123 N N . VAL B 1 247 ? -0.205 -10.859 -9.289 1 98.62 247 VAL B N 1
ATOM 4124 C CA . VAL B 1 247 ? -0.571 -12.164 -8.75 1 98.62 247 VAL B CA 1
ATOM 4125 C C . VAL B 1 247 ? 0.303 -12.477 -7.539 1 98.62 247 VAL B C 1
ATOM 4127 O O . VAL B 1 247 ? 1.531 -12.398 -7.613 1 98.62 247 VAL B O 1
ATOM 4130 N N . LEU B 1 248 ? -0.367 -12.789 -6.469 1 98.62 248 LEU B N 1
ATOM 4131 C CA . LEU B 1 248 ? 0.33 -13.07 -5.219 1 98.62 248 LEU B CA 1
ATOM 4132 C C . LEU B 1 248 ? 0.017 -14.484 -4.727 1 98.62 248 LEU B C 1
ATOM 4134 O O . LEU B 1 248 ? -1.151 -14.852 -4.594 1 98.62 248 LEU B O 1
ATOM 4138 N N . LEU B 1 249 ? 1.025 -15.258 -4.508 1 98.62 249 LEU B N 1
ATOM 4139 C CA . LEU B 1 249 ? 0.846 -16.531 -3.828 1 98.62 249 LEU B CA 1
ATOM 4140 C C . LEU B 1 249 ? 0.957 -16.359 -2.316 1 98.62 249 LEU B C 1
ATOM 4142 O O . LEU B 1 249 ? 2.055 -16.172 -1.788 1 98.62 249 LEU B O 1
ATOM 4146 N N . ARG B 1 250 ? -0.161 -16.469 -1.665 1 97.31 250 ARG B N 1
ATOM 4147 C CA . ARG B 1 250 ? -0.208 -16.281 -0.219 1 97.31 250 ARG B CA 1
ATOM 4148 C C . ARG B 1 250 ? 0.036 -17.594 0.517 1 97.31 250 ARG B C 1
ATOM 4150 O O . ARG B 1 250 ? -0.903 -18.203 1.026 1 97.31 250 ARG B O 1
ATOM 4157 N N . ASP B 1 251 ? 1.249 -17.953 0.606 1 97.56 251 ASP B N 1
ATOM 4158 C CA . ASP B 1 251 ? 1.694 -19.125 1.336 1 97.56 251 ASP B CA 1
ATOM 4159 C C . ASP B 1 251 ? 2.043 -18.781 2.781 1 97.56 251 ASP B C 1
ATOM 4161 O O . ASP B 1 251 ? 2.426 -17.656 3.08 1 97.56 251 ASP B O 1
ATOM 4165 N N . PRO B 1 252 ? 1.852 -19.781 3.715 1 97.88 252 PRO B N 1
ATOM 4166 C CA . PRO B 1 252 ? 2.285 -19.531 5.09 1 97.88 252 PRO B CA 1
ATOM 4167 C C . PRO B 1 252 ? 3.807 -19.5 5.23 1 97.88 252 PRO B C 1
ATOM 4169 O O . PRO B 1 252 ? 4.527 -19.844 4.293 1 97.88 252 PRO B O 1
ATOM 4172 N N . ALA B 1 253 ? 4.262 -19 6.363 1 98.38 253 ALA B N 1
ATOM 4173 C CA . ALA B 1 253 ? 5.688 -19 6.68 1 98.38 253 ALA B CA 1
ATOM 4174 C C . ALA B 1 253 ? 6.262 -20.406 6.66 1 98.38 253 ALA B C 1
ATOM 4176 O O . ALA B 1 253 ? 5.523 -21.391 6.75 1 98.38 253 ALA B O 1
ATOM 4177 N N . VAL B 1 254 ? 7.574 -20.438 6.473 1 97.81 254 VAL B N 1
ATOM 4178 C CA . VAL B 1 254 ? 8.25 -21.719 6.492 1 97.81 254 VAL B CA 1
ATOM 4179 C C . VAL B 1 254 ? 8.031 -22.406 7.844 1 97.81 254 VAL B C 1
ATOM 4181 O O . VAL B 1 254 ? 8.188 -21.766 8.891 1 97.81 254 VAL B O 1
ATOM 4184 N N . GLY B 1 255 ? 7.629 -23.641 7.816 1 95.25 255 GLY B N 1
ATOM 4185 C CA . GLY B 1 255 ? 7.398 -24.391 9.039 1 95.25 255 GLY B CA 1
ATOM 4186 C C . GLY B 1 255 ? 5.965 -24.312 9.531 1 95.25 255 GLY B C 1
ATOM 4187 O O . GLY B 1 255 ? 5.582 -25 10.469 1 95.25 255 GLY B O 1
ATOM 4188 N N . VAL B 1 256 ? 5.191 -23.422 8.938 1 95.62 256 VAL B N 1
ATOM 4189 C CA . VAL B 1 256 ? 3.783 -23.281 9.289 1 95.62 256 VAL B CA 1
ATOM 4190 C C . VAL B 1 256 ? 2.918 -24.016 8.266 1 95.62 256 VAL B C 1
ATOM 4192 O O . VAL B 1 256 ? 3.189 -23.953 7.062 1 95.62 256 VAL B O 1
ATOM 4195 N N . SER B 1 257 ? 1.959 -24.781 8.773 1 92 257 SER B N 1
ATOM 4196 C CA . SER B 1 257 ? 1.048 -25.531 7.91 1 92 257 SER B CA 1
ATOM 4197 C C . SER B 1 257 ? -0.397 -25.094 8.125 1 92 257 SER B C 1
ATOM 4199 O O . SER B 1 257 ? -1.011 -25.422 9.141 1 92 257 SER B O 1
ATOM 4201 N N . THR B 1 258 ? -0.964 -24.375 7.223 1 95 258 THR B N 1
ATOM 4202 C CA . THR B 1 258 ? -2.348 -23.922 7.258 1 95 258 THR B CA 1
ATOM 4203 C C . THR B 1 258 ? -2.992 -24.031 5.879 1 95 258 THR B C 1
ATOM 4205 O O . THR B 1 258 ? -3.414 -25.125 5.48 1 95 258 THR B O 1
ATOM 4208 N N . PHE B 1 259 ? -3.082 -22.953 5.125 1 96 259 PHE B N 1
ATOM 4209 C CA . PHE B 1 259 ? -3.582 -22.969 3.754 1 96 259 PHE B CA 1
ATOM 4210 C C . PHE B 1 259 ? -2.951 -21.844 2.941 1 96 259 PHE B C 1
ATOM 4212 O O . PHE B 1 259 ? -2.281 -20.969 3.496 1 96 259 PHE B O 1
ATOM 4219 N N . PHE B 1 260 ? -3.086 -21.938 1.691 1 97.19 260 PHE B N 1
ATOM 4220 C CA . PHE B 1 260 ? -2.645 -20.859 0.818 1 97.19 260 PHE B CA 1
ATOM 4221 C C . PHE B 1 260 ? -3.777 -20.406 -0.095 1 97.19 260 PHE B C 1
ATOM 4223 O O . PHE B 1 260 ? -4.773 -21.109 -0.256 1 97.19 260 PHE B O 1
ATOM 4230 N N . THR B 1 261 ? -3.711 -19.219 -0.595 1 97.88 261 THR B N 1
ATOM 4231 C CA . THR B 1 261 ? -4.547 -18.703 -1.674 1 97.88 261 THR B CA 1
ATOM 4232 C C . THR B 1 261 ? -3.689 -18.047 -2.752 1 97.88 261 THR B C 1
ATOM 4234 O O . THR B 1 261 ? -2.514 -17.75 -2.525 1 97.88 261 THR B O 1
ATOM 4237 N N . ILE B 1 262 ? -4.18 -17.938 -3.871 1 98.5 262 ILE B N 1
ATOM 4238 C CA . ILE B 1 262 ? -3.619 -17.094 -4.922 1 98.5 262 ILE B CA 1
ATOM 4239 C C . ILE B 1 262 ? -4.527 -15.891 -5.156 1 98.5 262 ILE B C 1
ATOM 4241 O O . ILE B 1 262 ? -5.723 -16.047 -5.43 1 98.5 262 ILE B O 1
ATOM 4245 N N . ASP B 1 263 ? -3.986 -14.742 -4.992 1 98.5 263 ASP B N 1
ATOM 4246 C CA . ASP B 1 263 ? -4.746 -13.508 -5.164 1 98.5 263 ASP B CA 1
ATOM 4247 C C . ASP B 1 263 ? -4.387 -12.82 -6.48 1 98.5 263 ASP B C 1
ATOM 4249 O O . ASP B 1 263 ? -3.213 -12.562 -6.754 1 98.5 263 ASP B O 1
ATOM 4253 N N . VAL B 1 264 ? -5.316 -12.57 -7.305 1 98.56 264 VAL B N 1
ATOM 4254 C CA . VAL B 1 264 ? -5.152 -11.75 -8.5 1 98.56 264 VAL B CA 1
ATOM 4255 C C . VAL B 1 264 ? -5.691 -10.344 -8.242 1 98.56 264 VAL B C 1
ATOM 4257 O O . VAL B 1 264 ? -6.871 -10.172 -7.922 1 98.56 264 VAL B O 1
ATOM 4260 N N . LEU B 1 2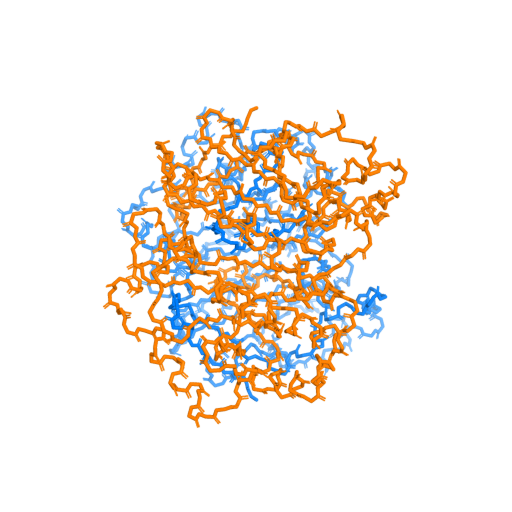65 ? -4.812 -9.375 -8.398 1 97.38 265 LEU B N 1
ATOM 4261 C CA . LEU B 1 265 ? -5.129 -8.008 -7.992 1 97.38 265 LEU B CA 1
ATOM 4262 C C . LEU B 1 265 ? -4.984 -7.043 -9.164 1 97.38 265 LEU B C 1
ATOM 4264 O O . LEU B 1 265 ? -3.904 -6.492 -9.391 1 97.38 265 LEU B O 1
ATOM 4268 N N . PRO B 1 266 ? -6.062 -6.703 -9.891 1 96.25 266 PRO B N 1
ATOM 4269 C CA . PRO B 1 266 ? -5.984 -5.656 -10.914 1 96.25 266 PRO B CA 1
ATOM 4270 C C . PRO B 1 266 ? -5.656 -4.281 -10.328 1 96.25 266 PRO B C 1
ATOM 4272 O O . PRO B 1 266 ? -6.129 -3.943 -9.242 1 96.25 266 PRO B O 1
ATOM 4275 N N . ARG B 1 267 ? -4.828 -3.541 -11.047 1 91.81 267 ARG B N 1
ATOM 4276 C CA . ARG B 1 267 ? -4.496 -2.186 -10.625 1 91.81 267 ARG B CA 1
ATOM 4277 C C . ARG B 1 267 ? -5.457 -1.168 -11.227 1 91.81 267 ARG B C 1
ATOM 4279 O O . ARG B 1 267 ? -5.094 -0.436 -12.148 1 91.81 267 ARG B O 1
ATOM 4286 N N . THR B 1 268 ? -6.598 -1.1 -10.688 1 84.31 268 THR B N 1
ATOM 4287 C CA . THR B 1 268 ? -7.621 -0.169 -11.148 1 84.31 268 THR B CA 1
ATOM 4288 C C . THR B 1 268 ? -7.504 1.167 -10.414 1 84.31 268 THR B C 1
ATOM 4290 O O . THR B 1 268 ? -8.109 2.158 -10.828 1 84.31 268 THR B O 1
ATOM 4293 N N . GLY B 1 269 ? -6.754 1.219 -9.484 1 79 269 GLY B N 1
ATOM 4294 C CA . GLY B 1 269 ? -6.418 2.369 -8.656 1 79 269 GLY B CA 1
ATOM 4295 C C . GLY B 1 269 ? -5.234 2.119 -7.742 1 79 269 GLY B C 1
ATOM 4296 O O . GLY B 1 269 ? -4.547 1.105 -7.871 1 79 269 GLY B O 1
ATOM 4297 N N . GLY B 1 270 ? -4.938 3.012 -6.934 1 78.06 270 GLY B N 1
ATOM 4298 C CA . GLY B 1 270 ? -3.867 2.883 -5.957 1 78.06 270 GLY B CA 1
ATOM 4299 C C . GLY B 1 270 ? -4.219 3.473 -4.605 1 78.06 270 GLY B C 1
ATOM 4300 O O . GLY B 1 270 ? -5.266 4.105 -4.449 1 78.06 270 GLY B O 1
ATOM 4301 N N . ASP B 1 271 ? -3.365 3.145 -3.736 1 86 271 ASP B N 1
ATOM 4302 C CA . ASP B 1 271 ? -3.572 3.701 -2.404 1 86 271 ASP B CA 1
ATOM 4303 C C . ASP B 1 271 ? -3.389 5.215 -2.408 1 86 271 ASP B C 1
ATOM 4305 O O . ASP B 1 271 ? -2.396 5.727 -2.934 1 86 271 ASP B O 1
ATOM 4309 N N . ALA B 1 272 ? -4.383 5.844 -1.89 1 89.56 272 ALA B N 1
ATOM 4310 C CA . ALA B 1 272 ? -4.316 7.289 -1.69 1 89.56 272 ALA B CA 1
ATOM 4311 C C . ALA B 1 272 ? -4.016 7.625 -0.233 1 89.56 272 ALA B C 1
ATOM 4313 O O . ALA B 1 272 ? -3.508 6.785 0.514 1 89.56 272 ALA B O 1
ATOM 4314 N N . GLY B 1 273 ? -4.184 8.867 0.064 1 94.19 273 GLY B N 1
ATOM 4315 C CA . GLY B 1 273 ? -3.848 9.344 1.396 1 94.19 273 GLY B CA 1
ATOM 4316 C C . GLY B 1 273 ? -4.609 8.625 2.494 1 94.19 273 GLY B C 1
ATOM 4317 O O . GLY B 1 273 ? -4.051 8.328 3.553 1 94.19 273 GLY B O 1
ATOM 4318 N N . PHE B 1 274 ? -5.867 8.336 2.268 1 95.19 274 PHE B N 1
ATOM 4319 C CA . PHE B 1 274 ? -6.664 7.699 3.309 1 95.19 274 PHE B CA 1
ATOM 4320 C C . PHE B 1 274 ? -6.129 6.309 3.621 1 95.19 274 PHE B C 1
ATOM 4322 O O . PHE B 1 274 ? -5.953 5.953 4.789 1 95.19 274 PHE B O 1
ATOM 4329 N N . GLU B 1 275 ? -5.918 5.52 2.566 1 95.19 275 GLU B N 1
ATOM 4330 C CA . GLU B 1 275 ? -5.402 4.164 2.758 1 95.19 275 GLU B CA 1
ATOM 4331 C C . GLU B 1 275 ? -4.039 4.188 3.438 1 95.19 275 GLU B C 1
ATOM 4333 O O . GLU B 1 275 ? -3.779 3.395 4.348 1 95.19 275 GLU B O 1
ATOM 4338 N N . LEU B 1 276 ? -3.191 5.098 3.025 1 94.31 276 LEU B N 1
ATOM 4339 C CA . LEU B 1 276 ? -1.855 5.211 3.602 1 94.31 276 LEU B CA 1
ATOM 4340 C C . LEU B 1 276 ? -1.931 5.609 5.074 1 94.31 276 LEU B C 1
ATOM 4342 O O . LEU B 1 276 ? -1.137 5.137 5.891 1 94.31 276 LEU B O 1
ATOM 4346 N N . GLN B 1 277 ? -2.836 6.449 5.352 1 96.44 277 GLN B N 1
ATOM 4347 C CA . GLN B 1 277 ? -2.986 6.996 6.695 1 96.44 277 GLN B CA 1
ATOM 4348 C C . GLN B 1 277 ? -3.617 5.973 7.637 1 96.44 277 GLN B C 1
ATOM 4350 O O . GLN B 1 277 ? -3.172 5.809 8.773 1 96.44 277 GLN B O 1
ATOM 4355 N N . SER B 1 278 ? -4.637 5.305 7.203 1 96.12 278 SER B N 1
ATOM 4356 C CA . SER B 1 278 ? -5.492 4.52 8.086 1 96.12 278 SER B CA 1
ATOM 4357 C C . SER B 1 278 ? -5.145 3.037 8.023 1 96.12 278 SER B C 1
ATOM 4359 O O . SER B 1 278 ? -5.508 2.268 8.914 1 96.12 278 SER B O 1
ATOM 4361 N N . GLY B 1 279 ? -4.535 2.645 6.918 1 95 279 GLY B N 1
ATOM 4362 C CA . GLY B 1 279 ? -4.355 1.22 6.695 1 95 279 GLY B CA 1
ATOM 4363 C C . GLY B 1 279 ? -5.637 0.509 6.309 1 95 279 GLY B C 1
ATOM 4364 O O . GLY B 1 279 ? -5.723 -0.718 6.387 1 95 279 GLY B O 1
ATOM 4365 N N . THR B 1 280 ? -6.66 1.236 5.992 1 94.88 280 THR B N 1
ATOM 4366 C CA . THR B 1 280 ? -7.965 0.7 5.621 1 94.88 280 THR B CA 1
ATOM 4367 C C . THR B 1 280 ? -8.164 0.759 4.109 1 94.88 280 THR B C 1
ATOM 4369 O O . THR B 1 280 ? -8.273 1.844 3.533 1 94.88 280 THR B O 1
ATOM 4372 N N . PRO B 1 281 ? -8.258 -0.429 3.5 1 94.94 281 PRO B N 1
ATOM 4373 C CA . PRO B 1 281 ? -8.516 -0.41 2.057 1 94.94 281 PRO B CA 1
ATOM 4374 C C . PRO B 1 281 ? -9.891 0.159 1.708 1 94.94 281 PRO B C 1
ATOM 4376 O O . PRO B 1 281 ? -10.828 0.037 2.496 1 94.94 281 PRO B O 1
ATOM 4379 N N . VAL B 1 282 ? -9.969 0.803 0.57 1 94 282 VAL B N 1
ATOM 4380 C CA . VAL B 1 282 ? -11.227 1.301 0.017 1 94 282 VAL B CA 1
ATOM 4381 C C . VAL B 1 282 ? -11.5 0.633 -1.328 1 94 282 VAL B C 1
ATOM 4383 O O . VAL B 1 282 ? -10.672 0.696 -2.24 1 94 282 VAL B O 1
ATOM 4386 N N . CYS B 1 283 ? -12.586 -0.057 -1.452 1 93.94 283 CYS B N 1
ATOM 4387 C CA . CYS B 1 283 ? -12.977 -0.707 -2.695 1 93.94 283 CYS B CA 1
ATOM 4388 C C . CYS B 1 283 ? -14.211 -0.034 -3.295 1 93.94 283 CYS B C 1
ATOM 4390 O O . CYS B 1 283 ? -15.242 0.088 -2.633 1 93.94 283 CYS B O 1
ATOM 4392 N N . VAL B 1 284 ? -14.18 0.302 -4.547 1 92.19 284 VAL B N 1
ATOM 4393 C CA . VAL B 1 284 ? -15.242 1.125 -5.125 1 92.19 284 VAL B CA 1
ATOM 4394 C C . VAL B 1 284 ? -16.172 0.257 -5.973 1 92.19 284 VAL B C 1
ATOM 4396 O O . VAL B 1 284 ? -17.172 0.742 -6.504 1 92.19 284 VAL B O 1
ATOM 4399 N N . VAL B 1 285 ? -15.828 -0.991 -6.145 1 94.19 285 VAL B N 1
ATOM 4400 C CA . VAL B 1 285 ? -16.688 -1.949 -6.828 1 94.19 285 VAL B CA 1
ATOM 4401 C C . VAL B 1 285 ? -17.094 -3.057 -5.859 1 94.19 285 VAL B C 1
ATOM 4403 O O . VAL B 1 285 ? -16.25 -3.721 -5.27 1 94.19 285 VAL B O 1
ATOM 4406 N N . ALA B 1 286 ? -18.375 -3.186 -5.719 1 95.88 286 ALA B N 1
ATOM 4407 C CA . ALA B 1 286 ? -18.844 -4.27 -4.855 1 95.88 286 ALA B CA 1
ATOM 4408 C C . ALA B 1 286 ? -18.359 -5.625 -5.375 1 95.88 286 ALA B C 1
ATOM 4410 O O . ALA B 1 286 ? -18.516 -5.93 -6.562 1 95.88 286 ALA B O 1
ATOM 4411 N N . PRO B 1 287 ? -17.797 -6.457 -4.492 1 97.38 287 PRO B N 1
ATOM 4412 C CA . PRO B 1 287 ? -17.328 -7.77 -4.941 1 97.38 287 PRO B CA 1
ATOM 4413 C C . PRO B 1 287 ? -18.422 -8.586 -5.617 1 97.38 287 PRO B C 1
ATOM 4415 O O . PRO B 1 287 ? -18.141 -9.375 -6.523 1 97.38 287 PRO B O 1
ATOM 4418 N N . GLU B 1 288 ? -19.656 -8.391 -5.176 1 97.38 288 GLU B N 1
ATOM 4419 C CA . GLU B 1 288 ? -20.781 -9.062 -5.816 1 97.38 288 GLU B CA 1
ATOM 4420 C C . GLU B 1 288 ? -20.938 -8.617 -7.266 1 97.38 288 GLU B C 1
ATOM 4422 O O . GLU B 1 288 ? -21.172 -9.445 -8.156 1 97.38 288 GLU B O 1
ATOM 4427 N N . ASP B 1 289 ? -20.797 -7.352 -7.508 1 95.94 289 ASP B N 1
ATOM 4428 C CA . ASP B 1 289 ? -20.891 -6.816 -8.859 1 95.94 289 ASP B CA 1
ATOM 4429 C C . ASP B 1 289 ? -19.703 -7.254 -9.711 1 95.94 289 ASP B C 1
ATOM 4431 O O . ASP B 1 289 ? -19.859 -7.586 -10.891 1 95.94 289 ASP B O 1
ATOM 4435 N N . ALA B 1 290 ? -18.531 -7.234 -9.117 1 96.88 290 ALA B N 1
ATOM 4436 C CA . ALA B 1 290 ? -17.328 -7.684 -9.82 1 96.88 290 ALA B CA 1
ATOM 4437 C C . ALA B 1 290 ? -17.469 -9.141 -10.25 1 96.88 290 ALA B C 1
ATOM 4439 O O . ALA B 1 290 ? -17.203 -9.477 -11.414 1 96.88 290 ALA B O 1
ATOM 4440 N N . ALA B 1 291 ? -17.891 -9.977 -9.32 1 98.12 291 ALA B N 1
ATOM 4441 C CA . ALA B 1 291 ? -18.047 -11.398 -9.609 1 98.12 291 ALA B CA 1
ATOM 4442 C C . ALA B 1 291 ? -19.078 -11.625 -10.719 1 98.12 291 ALA B C 1
ATOM 4444 O O . ALA B 1 291 ? -18.859 -12.445 -11.617 1 98.12 291 ALA B O 1
ATOM 4445 N N . ARG B 1 292 ? -20.156 -10.883 -10.641 1 96.69 292 ARG B N 1
ATOM 4446 C CA . ARG B 1 292 ? -21.188 -10.992 -11.672 1 96.69 292 ARG B CA 1
ATOM 4447 C C . ARG B 1 292 ? -20.625 -10.633 -13.047 1 96.69 292 ARG B C 1
ATOM 4449 O O . ARG B 1 292 ? -20.859 -11.352 -14.016 1 96.69 292 ARG B O 1
ATOM 4456 N N . ALA B 1 293 ? -19.906 -9.562 -13.094 1 96.31 293 ALA B N 1
ATOM 4457 C CA . ALA B 1 293 ? -19.312 -9.141 -14.359 1 96.31 293 ALA B CA 1
ATOM 4458 C C . ALA B 1 293 ? -18.359 -10.203 -14.906 1 96.31 293 ALA B C 1
ATOM 4460 O O . ALA B 1 293 ? -18.328 -10.461 -16.109 1 96.31 293 ALA B O 1
ATOM 4461 N N . LEU B 1 294 ? -17.625 -10.812 -14.039 1 97.38 294 LEU B N 1
ATOM 4462 C CA . LEU B 1 294 ? -16.641 -11.797 -14.445 1 97.38 294 LEU B CA 1
ATOM 4463 C C . LEU B 1 294 ? -17.297 -13.102 -14.883 1 97.38 294 LEU B C 1
ATOM 4465 O O . LEU B 1 294 ? -16.797 -13.797 -15.766 1 97.38 294 LEU B O 1
ATOM 4469 N N . ARG B 1 295 ? -18.438 -13.422 -14.234 1 95.5 295 ARG B N 1
ATOM 4470 C CA . ARG B 1 295 ? -19.172 -14.625 -14.633 1 95.5 295 ARG B CA 1
ATOM 4471 C C . ARG B 1 295 ? -19.75 -14.469 -16.031 1 95.5 295 ARG B C 1
ATOM 4473 O O . ARG B 1 295 ? -19.891 -15.445 -16.766 1 95.5 295 ARG B O 1
ATOM 4480 N N . ASP B 1 296 ? -20.156 -13.25 -16.375 1 89.69 296 ASP B N 1
ATOM 4481 C CA . ASP B 1 296 ? -20.797 -12.977 -17.656 1 89.69 296 ASP B CA 1
ATOM 4482 C C . ASP B 1 296 ? -19.812 -13.125 -18.812 1 89.69 296 ASP B C 1
ATOM 4484 O O . ASP B 1 296 ? -20.219 -13.203 -19.984 1 89.69 296 ASP B O 1
ATOM 4488 N N . HIS B 1 297 ? -18.562 -13 -18.641 1 79.75 297 HIS B N 1
ATOM 4489 C CA . HIS B 1 297 ? -17.547 -13.133 -19.688 1 79.75 297 HIS B CA 1
ATOM 4490 C C . HIS B 1 297 ? -16.797 -14.453 -19.562 1 79.75 297 HIS B C 1
ATOM 4492 O O . HIS B 1 297 ? -15.633 -14.547 -19.938 1 79.75 297 HIS B O 1
ATOM 4498 N N . ALA B 1 298 ? -17.562 -15.531 -19.422 1 63.41 298 ALA B N 1
ATOM 4499 C CA . ALA B 1 298 ? -16.922 -16.828 -19.281 1 63.41 298 ALA B CA 1
ATOM 4500 C C . ALA B 1 298 ? -15.938 -17.094 -20.422 1 63.41 298 ALA B C 1
ATOM 4502 O O . ALA B 1 298 ? -16.203 -16.734 -21.562 1 63.41 298 ALA B O 1
ATOM 4503 N N . GLY B 1 299 ? -14.633 -16.953 -20.188 1 50.97 299 GLY B N 1
ATOM 4504 C CA . GLY B 1 299 ? -13.656 -17.312 -21.203 1 50.97 299 GLY B CA 1
ATOM 4505 C C . GLY B 1 299 ? -13.969 -18.641 -21.875 1 50.97 299 GLY B C 1
ATOM 4506 O O . GLY B 1 299 ? -14.688 -19.484 -21.312 1 50.97 299 GLY B O 1
ATOM 4507 N N . SER B 1 300 ? -14.172 -18.656 -23.125 1 42.84 300 SER B N 1
ATOM 4508 C CA . SER B 1 300 ? -14.18 -19.922 -23.875 1 42.84 300 SER B CA 1
ATOM 4509 C C . SER B 1 300 ? -13.023 -20.812 -23.453 1 42.84 300 SER B C 1
ATOM 4511 O O . SER B 1 300 ? -11.859 -20.469 -23.656 1 42.84 300 SER B O 1
ATOM 4513 N N . ILE B 1 301 ? -12.984 -21.297 -22.203 1 36.81 301 ILE B N 1
ATOM 4514 C CA . ILE B 1 301 ? -11.984 -22.359 -22.094 1 36.81 301 ILE B CA 1
ATOM 4515 C C . ILE B 1 301 ? -12.328 -23.484 -23.078 1 36.81 301 ILE B C 1
ATOM 4517 O O . ILE B 1 301 ? -13.492 -23.828 -23.25 1 36.81 301 ILE B O 1
#